Protein AF-A0A7J2HLW7-F1 (afdb_monomer)

Sequence (740 aa):
MKPIIFPSKAGIPSLKVEVNGKEILIYSRKDPLKFVKYEIESWKNIGVLHIILGLGLGYHTMEFYNHNGGKGVYLIIEPFKEIYALAEKYNVIRDLEKTGNIKVITGQSWNMLKYEFIRVLEQNGWFAFLGSSDVNVVKAYEQLVDDIEKKIKELFESAVLHIKGLGNSPADSIQGIIQQAMLKEYIASGFKFEKFHNIFKNKPAVIVSAGPSLNKNVHLLEKVKDRWIIIALDATYEKLLSMGIEPDFIVTKERDLATYKAFFEGKDLDLDIPLIAQSLSYPEIIRSYKGPKAFMFKSDVRWDAYLAKEIARIAKVSMFLGISAASVANMAYTLAFTLGCNPIILIGQDLAYSKEGLTHADGVSLAKKIDLEKERNIIWVDGVDGEKVPTNLTWYQFLKSFEYQINLTKFEGVKTYDCTEGGALIHGTEVRTFKEVIEEISESIPNKKKIIRENIEYHDEKKKQFIVEAIDKLMLKAVSNFKKAAEILEKLEIEDLAKNGAEMILKLEKINETLRKIVNIGPEIPYVSSQVIASLSIKVSQYLADFYMEEVRSKEKLETMRKQIAEGIGELKALYNYTAEVIKQAVEVGTRFHNKVSDLVEKLESLDENTEINIYIELSDEFKKLMLNYHAIKTLEKALRLKEEYLKSDLDSLYEIVKRLGELYMQGDLDKTSDLNKAVYLLIDAYRLKEDKELRDKLENYLKGIYRMYQVFYEANDPKLKQMGENAIKILSKMLKKEE

pLDDT: mean 81.81, std 17.89, range [30.34, 98.88]

Nearest PDB structures (foldseek):
  5mu5-assembly1_A  TM=5.897E-01  e=3.993E-19  Paramagnetospirillum magneticum AMB-1
  1kr5-assembly1_A  TM=6.207E-01  e=8.082E-02  Homo sapiens
  6jcl-assembly1_A  TM=6.278E-01  e=2.762E-01  Mycobacterium tuberculosis H37Rv
  3tfw-assembly1_B-2  TM=4.531E-01  e=1.024E-01  Klebsiella pneumoniae subsp. pneumoniae MGH 78578
  9cpb-assembly1_5T  TM=1.868E-01  e=7.110E-01  Bos taurus

Radius of gyration: 31.63 Å; Cα contacts (8 Å, |Δi|>4): 1149; chains: 1; bounding box: 65×84×92 Å

Mean predicted aligned error: 12.94 Å

Solvent-accessible surface area (backbone atoms only — not comparable to full-atom values): 39269 Å² total; per-residue (Å²): 123,52,73,47,79,45,76,16,76,67,69,47,73,18,38,33,34,45,52,97,92,42,80,45,59,72,33,38,66,53,42,33,67,67,47,40,55,61,58,53,71,77,48,74,84,61,37,47,26,38,35,32,39,54,43,63,58,24,61,55,59,47,51,50,38,58,74,54,72,59,64,54,36,37,43,33,39,24,78,45,57,72,41,46,58,50,19,64,73,68,41,66,42,56,75,55,43,71,71,68,44,40,46,78,44,67,28,98,42,74,68,50,39,41,51,49,53,42,50,53,26,52,71,63,36,45,60,24,26,58,80,15,47,22,81,36,68,43,72,51,43,71,77,71,38,83,62,49,67,60,55,53,50,52,40,53,51,52,40,54,51,48,51,58,45,70,61,64,50,41,68,59,38,48,50,33,54,33,32,33,42,61,34,31,66,57,60,26,68,18,37,47,54,76,66,43,56,45,71,39,56,67,31,48,26,39,39,43,39,51,14,42,36,25,72,81,50,57,80,57,46,74,83,35,62,74,28,41,47,34,36,21,31,56,59,31,43,66,52,34,49,77,70,76,43,76,54,62,30,38,29,42,43,64,57,48,70,65,57,35,62,57,58,52,62,95,55,92,38,82,39,98,36,42,35,43,32,32,55,35,26,30,63,66,55,62,72,60,42,66,31,52,41,30,50,38,28,31,59,81,36,54,38,46,34,48,51,43,53,48,30,21,64,68,38,69,49,88,60,44,67,37,55,34,74,54,39,51,67,41,32,46,49,39,48,40,50,46,25,25,27,28,41,37,34,36,30,7,62,12,55,29,37,42,97,80,21,28,57,29,17,87,84,30,66,86,51,46,72,49,60,73,92,74,52,81,68,70,40,77,41,56,16,63,84,73,48,74,31,47,23,42,70,69,36,48,45,36,45,53,39,45,31,50,52,46,54,59,42,41,78,76,70,44,47,40,38,37,30,37,69,68,16,40,50,55,63,80,47,47,82,46,54,56,66,58,53,58,72,68,54,81,75,66,38,81,63,49,70,56,57,52,58,75,43,61,40,66,61,55,70,69,49,24,50,34,32,33,53,31,49,48,54,51,52,54,49,49,28,52,42,27,46,52,44,27,55,58,52,62,73,51,62,61,87,71,55,45,97,48,71,74,53,32,50,55,51,44,52,51,48,56,54,48,54,58,53,43,37,67,68,39,56,57,44,30,60,38,38,26,56,62,45,23,57,44,41,30,53,46,28,51,52,49,47,37,54,78,70,65,73,69,85,52,72,66,61,51,51,52,53,43,51,56,52,39,49,49,52,48,52,51,35,52,51,24,50,49,51,24,51,53,43,50,51,29,38,54,53,37,52,54,49,50,52,52,51,51,57,43,48,64,50,54,79,73,58,62,86,82,54,64,64,61,58,70,68,68,64,53,72,69,58,59,67,73,50,70,85,66,60,59,64,61,49,50,59,54,50,72,71,59,59,82,67,63,76,75,77,53,62,68,62,55,49,51,51,53,52,48,50,51,52,36,39,75,70,66,79,45,96,57,73,65,61,57,50,50,54,52,50,52,56,51,51,53,50,72,73,53,87,52,65,71,61,38,55,53,46,48,52,47,52,53,51,52,46,56,55,31,48,56,28,42,72,39,95,45,73,67,46,20,55,48,13,52,55,52,42,58,55,49,53,70,63,56,63,80,71,127

Structure (mmCIF, N/CA/C/O backbone):
data_AF-A0A7J2HLW7-F1
#
_entry.id   AF-A0A7J2HLW7-F1
#
loop_
_atom_site.group_PDB
_atom_site.id
_atom_site.type_symbol
_atom_site.label_atom_id
_atom_site.label_alt_id
_atom_site.label_comp_id
_atom_site.label_asym_id
_atom_site.label_entity_id
_atom_site.label_seq_id
_atom_site.pdbx_PDB_ins_code
_atom_site.Cartn_x
_atom_site.Cartn_y
_atom_site.Cartn_z
_atom_site.occupancy
_atom_site.B_iso_or_equiv
_atom_site.auth_seq_id
_atom_site.auth_comp_id
_atom_site.auth_asym_id
_atom_site.auth_atom_id
_atom_site.pdbx_PDB_model_num
ATOM 1 N N . MET A 1 1 ? -7.560 -22.549 -26.010 1.00 81.31 1 MET A N 1
ATOM 2 C CA . MET A 1 1 ? -6.346 -22.282 -26.810 1.00 81.31 1 MET A CA 1
ATOM 3 C C . MET A 1 1 ? -5.356 -23.418 -26.568 1.00 81.31 1 MET A C 1
ATOM 5 O O . MET A 1 1 ? -5.229 -23.812 -25.417 1.00 81.31 1 MET A O 1
ATOM 9 N N . LYS A 1 2 ? -4.704 -23.990 -27.592 1.00 87.56 2 LYS A N 1
ATOM 10 C CA . LYS A 1 2 ? -3.740 -25.099 -27.404 1.00 87.56 2 LYS A CA 1
ATOM 11 C C . LYS A 1 2 ? -2.369 -24.738 -27.993 1.00 87.56 2 LYS A C 1
ATOM 13 O O . LYS A 1 2 ? -2.265 -24.656 -29.218 1.00 87.56 2 LYS A O 1
ATOM 18 N N . PRO A 1 3 ? -1.333 -24.514 -27.166 1.00 92.31 3 PRO A N 1
ATOM 19 C CA . PRO A 1 3 ? 0.015 -24.276 -27.664 1.00 92.31 3 PRO A CA 1
ATOM 20 C C . PRO A 1 3 ? 0.707 -25.592 -28.050 1.00 92.31 3 PRO A C 1
ATOM 22 O O . PRO A 1 3 ? 0.560 -26.614 -27.377 1.00 92.31 3 PRO A O 1
ATOM 25 N N . ILE A 1 4 ? 1.446 -25.581 -29.160 1.00 94.00 4 ILE A N 1
ATOM 26 C CA . ILE A 1 4 ? 2.100 -26.758 -29.744 1.00 94.00 4 ILE A CA 1
ATOM 27 C C . ILE A 1 4 ? 3.538 -26.395 -30.118 1.00 94.00 4 ILE A C 1
ATOM 29 O O . ILE A 1 4 ? 3.772 -25.500 -30.934 1.00 94.00 4 ILE A O 1
ATOM 33 N N . ILE A 1 5 ? 4.497 -27.122 -29.541 1.00 93.81 5 ILE A N 1
ATOM 34 C CA . ILE A 1 5 ? 5.911 -27.037 -29.917 1.00 93.81 5 ILE A CA 1
ATOM 35 C C . ILE A 1 5 ? 6.167 -27.968 -31.103 1.00 93.81 5 ILE A C 1
ATOM 37 O O . ILE A 1 5 ? 5.702 -29.107 -31.115 1.00 93.81 5 ILE A O 1
ATOM 41 N N . PHE A 1 6 ? 6.924 -27.501 -32.091 1.00 94.31 6 PHE A N 1
ATOM 42 C CA . PHE A 1 6 ? 7.323 -28.296 -33.251 1.00 94.31 6 PHE A CA 1
ATOM 43 C C . PHE A 1 6 ? 8.749 -27.934 -33.702 1.00 94.31 6 PHE A C 1
ATOM 45 O O . PHE A 1 6 ? 9.198 -26.814 -33.460 1.00 94.31 6 PHE A O 1
ATOM 52 N N . PRO A 1 7 ? 9.494 -28.846 -34.349 1.00 94.75 7 PRO A N 1
ATOM 53 C CA . PRO A 1 7 ? 10.831 -28.534 -34.850 1.00 94.75 7 PRO A CA 1
ATOM 54 C C . PRO A 1 7 ? 10.754 -27.580 -36.053 1.00 94.75 7 PRO A C 1
ATOM 56 O O . PRO A 1 7 ? 10.015 -27.832 -37.008 1.00 94.75 7 PRO A O 1
ATOM 59 N N . SER A 1 8 ? 11.520 -26.485 -36.032 1.00 95.88 8 SER A N 1
ATOM 60 C CA . SER A 1 8 ? 11.708 -25.641 -37.222 1.00 95.88 8 SER A CA 1
ATOM 61 C C . SER A 1 8 ? 12.675 -26.279 -38.224 1.00 95.88 8 SER A C 1
ATOM 63 O O . SER A 1 8 ? 13.401 -27.220 -37.899 1.00 95.88 8 SER A O 1
ATOM 65 N N . LYS A 1 9 ? 12.746 -25.732 -39.447 1.00 94.44 9 LYS A N 1
ATOM 66 C CA . LYS A 1 9 ? 13.742 -26.163 -40.449 1.00 94.44 9 LYS A CA 1
ATOM 67 C C . LYS A 1 9 ? 15.190 -25.957 -39.988 1.00 94.44 9 LYS A C 1
ATOM 69 O O . LYS A 1 9 ? 16.064 -26.681 -40.445 1.00 94.44 9 LYS A O 1
ATOM 74 N N . ALA A 1 10 ? 15.432 -25.004 -39.089 1.00 92.88 10 ALA A N 1
ATOM 75 C CA . ALA A 1 10 ? 16.731 -24.760 -38.466 1.00 92.88 10 ALA A CA 1
ATOM 76 C C . ALA A 1 10 ? 17.033 -25.705 -37.283 1.00 92.88 10 ALA A C 1
ATOM 78 O O . ALA A 1 10 ? 18.055 -25.549 -36.625 1.00 92.88 10 ALA A O 1
ATOM 79 N N . GLY A 1 11 ? 16.144 -26.654 -36.960 1.00 92.44 11 GLY A N 1
ATOM 80 C CA . GLY A 1 11 ? 16.304 -27.581 -35.831 1.00 92.44 11 GLY A CA 1
ATOM 81 C C . GLY A 1 11 ? 16.004 -26.970 -34.456 1.00 92.44 11 GLY A C 1
ATOM 82 O O . GLY A 1 11 ? 15.973 -27.686 -33.460 1.00 92.44 11 GLY A O 1
ATOM 83 N N . ILE A 1 12 ? 15.726 -25.666 -34.393 1.00 93.44 12 ILE A N 1
ATOM 84 C CA . ILE A 1 12 ? 15.348 -24.955 -33.167 1.00 93.44 12 ILE A CA 1
ATOM 85 C C . ILE A 1 12 ? 13.841 -25.129 -32.941 1.00 93.44 12 ILE A C 1
ATOM 87 O O . ILE A 1 12 ? 13.071 -24.953 -33.895 1.00 93.44 12 ILE A O 1
ATOM 91 N N . PRO A 1 13 ? 13.377 -25.472 -31.730 1.00 95.00 13 PRO A N 1
ATOM 92 C CA . PRO A 1 13 ? 11.953 -25.555 -31.445 1.00 95.00 13 PRO A CA 1
ATOM 93 C C . PRO A 1 13 ? 11.216 -24.253 -31.738 1.00 95.00 13 PRO A C 1
ATOM 95 O O . PRO A 1 13 ? 11.673 -23.156 -31.444 1.00 95.00 13 PRO A O 1
ATOM 98 N N . SER A 1 14 ? 10.060 -24.394 -32.363 1.00 96.12 14 SER A N 1
ATOM 99 C CA . SER A 1 14 ? 9.155 -23.314 -32.718 1.00 96.12 14 SER A CA 1
ATOM 100 C C . SER A 1 14 ? 7.825 -23.525 -32.001 1.00 96.12 14 SER A C 1
ATOM 102 O O . SER A 1 14 ? 7.524 -24.632 -31.545 1.00 96.12 14 SER A O 1
ATOM 104 N N . LEU A 1 15 ? 7.041 -22.460 -31.870 1.00 96.44 15 LEU A N 1
ATOM 105 C CA . LEU A 1 15 ? 5.797 -22.451 -31.110 1.00 96.44 15 LEU A CA 1
ATOM 106 C C . LEU A 1 15 ? 4.670 -21.916 -31.981 1.00 96.44 15 LEU A C 1
ATOM 108 O O . LEU A 1 15 ? 4.787 -20.861 -32.609 1.00 96.44 15 LEU A O 1
ATOM 112 N N . LYS A 1 16 ? 3.565 -22.653 -31.985 1.00 95.56 16 LYS A N 1
ATOM 113 C CA . LYS A 1 16 ? 2.305 -22.247 -32.596 1.00 95.56 16 LYS A CA 1
ATOM 114 C C . LYS A 1 16 ? 1.159 -22.424 -31.618 1.00 95.56 16 LYS A C 1
ATOM 116 O O . LYS A 1 16 ? 1.255 -23.204 -30.671 1.00 95.56 16 LYS A O 1
ATOM 121 N N . VAL A 1 17 ? 0.065 -21.738 -31.890 1.00 94.81 17 VAL A N 1
ATOM 122 C CA . VAL A 1 17 ? -1.151 -21.783 -31.097 1.00 94.81 17 VAL A CA 1
ATOM 123 C C . VAL A 1 17 ? -2.343 -21.980 -32.022 1.00 94.81 17 VAL A C 1
ATOM 125 O O . VAL A 1 17 ? -2.430 -21.347 -33.071 1.00 94.81 17 VAL A O 1
ATOM 128 N N . GLU A 1 18 ? -3.266 -22.854 -31.631 1.00 91.69 18 GLU A N 1
ATOM 129 C CA . GLU A 1 18 ? -4.532 -23.048 -32.342 1.00 91.69 18 GLU A CA 1
ATOM 130 C C . GLU A 1 18 ? -5.676 -22.328 -31.605 1.00 91.69 18 GLU A C 1
ATOM 132 O O . GLU A 1 18 ? -5.957 -22.606 -30.429 1.00 91.69 18 GLU A O 1
ATOM 137 N N . VAL A 1 19 ? -6.324 -21.390 -32.308 1.00 86.62 19 VAL A N 1
ATOM 138 C CA . VAL A 1 19 ? -7.469 -20.587 -31.841 1.00 86.62 19 VAL A CA 1
ATOM 139 C C . VAL A 1 19 ? -8.564 -20.640 -32.903 1.00 86.62 19 VAL A C 1
ATOM 141 O O . VAL A 1 19 ? -8.337 -20.256 -34.047 1.00 86.62 19 VAL A O 1
ATOM 144 N N . ASN A 1 20 ? -9.757 -21.129 -32.546 1.00 85.00 20 ASN A N 1
ATOM 145 C CA . ASN A 1 20 ? -10.922 -21.211 -33.444 1.00 85.00 20 ASN A CA 1
ATOM 146 C C . ASN A 1 20 ? -10.615 -21.860 -34.815 1.00 85.00 20 ASN A C 1
ATOM 148 O O . ASN A 1 20 ? -11.080 -21.396 -35.853 1.00 85.00 20 ASN A O 1
ATOM 152 N N . GLY A 1 21 ? -9.782 -22.908 -34.828 1.00 82.44 21 GLY A N 1
ATOM 153 C CA . GLY A 1 21 ? -9.370 -23.616 -36.049 1.00 82.44 21 GLY A CA 1
ATOM 154 C C . GLY A 1 21 ? -8.324 -22.892 -36.909 1.00 82.44 21 GLY A C 1
ATOM 155 O O . GLY A 1 21 ? -7.901 -23.439 -37.925 1.00 82.44 21 GLY A O 1
ATOM 156 N N . LYS A 1 22 ? -7.875 -21.694 -36.513 1.00 88.69 22 LYS A N 1
ATOM 157 C CA . LYS A 1 22 ? -6.762 -20.976 -37.143 1.00 88.69 22 LYS A CA 1
ATOM 158 C C . LYS A 1 22 ? -5.465 -21.234 -36.388 1.00 88.69 22 LYS A C 1
ATOM 160 O O . LYS A 1 22 ? -5.436 -21.277 -35.157 1.00 88.69 22 LYS A O 1
ATOM 165 N N . GLU A 1 23 ? -4.388 -21.380 -37.147 1.00 93.44 23 GLU A N 1
ATOM 166 C CA . GLU A 1 23 ? -3.040 -21.506 -36.612 1.00 93.44 23 GLU A CA 1
ATOM 167 C C . GLU A 1 23 ? -2.370 -20.131 -36.556 1.00 93.44 23 GLU A C 1
ATOM 169 O O . GLU A 1 23 ? -2.249 -19.455 -37.577 1.00 93.44 23 GLU A O 1
ATOM 174 N N . ILE A 1 24 ? -1.903 -19.744 -35.371 1.00 95.38 24 ILE A N 1
ATOM 175 C CA . ILE A 1 24 ? -1.113 -18.534 -35.144 1.00 95.38 24 ILE A CA 1
ATOM 176 C C . ILE A 1 24 ? 0.300 -18.969 -34.756 1.00 95.38 24 ILE A C 1
ATOM 178 O O . ILE A 1 24 ? 0.503 -19.709 -33.792 1.00 95.38 24 ILE A O 1
ATOM 182 N N . LEU A 1 25 ? 1.292 -18.533 -35.528 1.00 96.19 25 LEU A N 1
ATOM 183 C CA . LEU A 1 25 ? 2.701 -18.810 -35.262 1.00 96.19 25 LEU A CA 1
ATOM 184 C C . LEU A 1 25 ? 3.256 -17.759 -34.297 1.00 96.19 25 LEU A C 1
ATOM 186 O O . LEU A 1 25 ? 3.259 -16.578 -34.626 1.00 96.19 25 LEU A O 1
ATOM 190 N N . ILE A 1 26 ? 3.764 -18.196 -33.142 1.00 96.06 26 ILE A N 1
ATOM 191 C CA . ILE A 1 26 ? 4.549 -17.336 -32.239 1.00 96.06 26 ILE A CA 1
ATOM 192 C C . ILE A 1 26 ? 5.990 -17.236 -32.746 1.00 96.06 26 ILE A C 1
ATOM 194 O O . ILE A 1 26 ? 6.604 -16.177 -32.670 1.00 96.06 26 ILE A O 1
ATOM 198 N N . TYR A 1 27 ? 6.513 -18.327 -33.315 1.00 96.88 27 TYR A N 1
ATOM 199 C CA . TYR A 1 27 ? 7.831 -18.363 -33.941 1.00 96.88 27 TYR A CA 1
ATOM 200 C C . TYR A 1 27 ? 7.773 -18.898 -35.373 1.00 96.88 27 TYR A C 1
ATOM 202 O O . TYR A 1 27 ? 6.901 -19.682 -35.751 1.00 96.88 27 TYR A O 1
ATOM 210 N N . SER A 1 28 ? 8.750 -18.499 -36.188 1.00 95.94 28 SER A N 1
ATOM 211 C CA . SER A 1 28 ? 8.865 -18.937 -37.581 1.00 95.94 28 SER A CA 1
ATOM 212 C C . SER A 1 28 ? 9.026 -20.457 -37.711 1.00 95.94 28 SER A C 1
ATOM 214 O O . SER A 1 28 ? 9.724 -21.111 -36.935 1.00 95.94 28 SER A O 1
ATOM 216 N N . ARG A 1 29 ? 8.432 -21.031 -38.767 1.00 96.19 29 ARG A N 1
ATOM 217 C CA . ARG A 1 29 ? 8.647 -22.434 -39.172 1.00 96.19 29 ARG A CA 1
ATOM 218 C C . ARG A 1 29 ? 10.044 -22.675 -39.757 1.00 96.19 29 ARG A C 1
ATOM 220 O O . ARG A 1 29 ? 10.496 -23.817 -39.806 1.00 96.19 29 ARG A O 1
ATOM 227 N N . LYS A 1 30 ? 10.701 -21.624 -40.263 1.00 96.00 30 LYS A N 1
ATOM 228 C CA . LYS A 1 30 ? 12.027 -21.718 -40.894 1.00 96.00 30 LYS A CA 1
ATOM 229 C C . LYS A 1 30 ? 13.133 -21.608 -39.848 1.00 96.00 30 LYS A C 1
ATOM 231 O O . LYS A 1 30 ? 13.874 -22.564 -39.672 1.00 96.00 30 LYS A O 1
ATOM 236 N N . ASP A 1 31 ? 13.199 -20.466 -39.172 1.00 96.75 31 ASP A N 1
ATOM 237 C CA . ASP A 1 31 ? 14.243 -20.126 -38.202 1.00 96.75 31 ASP A CA 1
ATOM 238 C C . ASP A 1 31 ? 13.657 -19.179 -37.133 1.00 96.75 31 ASP A C 1
ATOM 240 O O . ASP A 1 31 ? 13.434 -17.997 -37.423 1.00 96.75 31 ASP A O 1
ATOM 244 N N . PRO A 1 32 ? 13.335 -19.696 -35.932 1.00 95.94 32 PRO A N 1
ATOM 245 C CA . PRO A 1 32 ? 12.805 -18.920 -34.814 1.00 95.94 32 PRO A CA 1
ATOM 246 C C . PRO A 1 32 ? 13.696 -17.752 -34.385 1.00 95.94 32 PRO A C 1
ATOM 248 O O . PRO A 1 32 ? 13.185 -16.651 -34.205 1.00 95.94 32 PRO A O 1
ATOM 251 N N . LEU A 1 33 ? 15.011 -17.957 -34.254 1.00 95.56 33 LEU A N 1
ATOM 252 C CA . LEU A 1 33 ? 15.913 -16.939 -33.704 1.00 95.56 33 LEU A CA 1
ATOM 253 C C . LEU A 1 33 ? 16.158 -15.806 -34.699 1.00 95.56 33 LEU A C 1
ATOM 255 O O . LEU A 1 33 ? 16.161 -14.641 -34.312 1.00 95.56 33 LEU A O 1
ATOM 259 N N . LYS A 1 34 ? 16.296 -16.121 -35.994 1.00 96.12 34 LYS A N 1
ATOM 260 C CA . LYS A 1 34 ? 16.400 -15.083 -37.030 1.00 96.12 34 LYS A CA 1
ATOM 261 C C . LYS A 1 34 ? 15.135 -14.227 -37.111 1.00 96.12 34 LYS A C 1
ATOM 263 O O . LYS A 1 34 ? 15.225 -13.021 -37.314 1.00 96.12 34 LYS A O 1
ATOM 268 N N . PHE A 1 35 ? 13.966 -14.848 -36.962 1.00 96.19 35 PHE A N 1
ATOM 269 C CA . PHE A 1 35 ? 12.691 -14.134 -36.919 1.00 96.19 35 PHE A CA 1
ATOM 270 C C . PHE A 1 35 ? 12.594 -13.208 -35.702 1.00 96.19 35 PHE A C 1
ATOM 272 O O . PHE A 1 35 ? 12.244 -12.045 -35.861 1.00 96.19 35 PHE A O 1
ATOM 279 N N . VAL A 1 36 ? 12.964 -13.699 -34.517 1.00 96.94 36 VAL A N 1
ATOM 280 C CA . VAL A 1 36 ? 12.973 -12.901 -33.284 1.00 96.94 36 VAL A CA 1
ATOM 281 C C . VAL A 1 36 ? 13.883 -11.681 -33.414 1.00 96.94 36 VAL A C 1
ATOM 283 O O . VAL A 1 36 ? 13.450 -10.584 -33.082 1.00 96.94 36 VAL A O 1
ATOM 286 N N . LYS A 1 37 ? 15.102 -11.849 -33.948 1.00 96.12 37 LYS A N 1
ATOM 287 C CA . LYS A 1 37 ? 16.034 -10.734 -34.191 1.00 96.12 37 LYS A CA 1
ATOM 288 C C . LYS A 1 37 ? 15.403 -9.627 -35.031 1.00 96.12 37 LYS A C 1
ATOM 290 O O . LYS A 1 37 ? 15.496 -8.468 -34.663 1.00 96.12 37 LYS A O 1
ATOM 295 N N . TYR A 1 38 ? 14.713 -10.002 -36.106 1.00 95.31 38 TYR A N 1
ATOM 296 C CA . TYR A 1 38 ? 14.010 -9.047 -36.958 1.00 95.31 38 TYR A CA 1
ATOM 297 C C . TYR A 1 38 ? 12.858 -8.333 -36.232 1.00 95.31 38 TYR A C 1
ATOM 299 O O . TYR A 1 38 ? 12.659 -7.142 -36.431 1.00 95.31 38 TYR A O 1
ATOM 307 N N . GLU A 1 39 ? 12.088 -9.026 -35.386 1.00 95.00 39 GLU A N 1
ATOM 308 C CA . GLU A 1 39 ? 10.989 -8.374 -34.658 1.00 95.00 39 GLU A CA 1
ATOM 309 C C . GLU A 1 39 ? 11.478 -7.376 -33.608 1.00 95.00 39 GLU A C 1
ATOM 311 O O . GLU A 1 39 ? 10.875 -6.314 -33.454 1.00 95.00 39 GLU A O 1
ATOM 316 N N . ILE A 1 40 ? 12.563 -7.691 -32.896 1.00 95.88 40 ILE A N 1
ATOM 317 C CA . ILE A 1 40 ? 13.066 -6.794 -31.852 1.00 95.88 40 ILE A CA 1
ATOM 318 C C . ILE A 1 40 ? 13.747 -5.538 -32.418 1.00 95.88 40 ILE A C 1
ATOM 320 O O . ILE A 1 40 ? 13.896 -4.567 -31.686 1.00 95.88 40 ILE A O 1
ATOM 324 N N . GLU A 1 41 ? 14.119 -5.510 -33.704 1.00 92.12 41 GLU A N 1
ATOM 325 C CA . GLU A 1 41 ? 14.676 -4.309 -34.355 1.00 92.12 41 GLU A CA 1
ATOM 326 C C . GLU A 1 41 ? 13.694 -3.127 -34.329 1.00 92.12 41 GLU A C 1
ATOM 328 O O . GLU A 1 41 ? 14.122 -1.976 -34.297 1.00 92.12 41 GLU A O 1
ATOM 333 N N . SER A 1 42 ? 12.380 -3.390 -34.312 1.00 90.38 42 SER A N 1
ATOM 334 C CA . SER A 1 42 ? 11.353 -2.345 -34.206 1.00 90.38 42 SER A CA 1
ATOM 335 C C . SER A 1 42 ? 10.913 -2.047 -32.769 1.00 90.38 42 SER A C 1
ATOM 337 O O . SER A 1 42 ? 9.990 -1.258 -32.568 1.00 90.38 42 SER A O 1
ATOM 339 N N . TRP A 1 43 ? 11.493 -2.711 -31.766 1.00 94.56 43 TRP A N 1
ATOM 340 C CA . TRP A 1 43 ? 11.098 -2.535 -30.369 1.00 94.56 43 TRP A CA 1
ATOM 341 C C . TRP A 1 43 ? 11.696 -1.264 -29.771 1.00 94.56 43 TRP A C 1
ATOM 343 O O . TRP A 1 43 ? 12.832 -0.885 -30.050 1.00 94.56 43 TRP A O 1
ATOM 353 N N . LYS A 1 44 ? 10.925 -0.611 -28.899 1.00 89.31 44 LYS A N 1
ATOM 354 C CA . LYS A 1 44 ? 11.406 0.538 -28.131 1.00 89.31 44 LYS A CA 1
ATOM 355 C C . LYS A 1 44 ? 12.434 0.077 -27.101 1.00 89.31 44 LYS A C 1
ATOM 357 O O . LYS A 1 44 ? 12.230 -0.946 -26.444 1.00 89.31 44 LYS A O 1
ATOM 362 N N . ASN A 1 45 ? 13.507 0.851 -26.969 1.00 88.94 45 ASN A N 1
ATOM 363 C CA . ASN A 1 45 ? 14.635 0.570 -26.084 1.00 88.94 45 ASN A CA 1
ATOM 364 C C . ASN A 1 45 ? 15.261 1.874 -25.557 1.00 88.94 45 ASN A C 1
ATOM 366 O O . ASN A 1 45 ? 16.423 2.186 -25.807 1.00 88.94 45 ASN A O 1
ATOM 370 N N . ILE A 1 46 ? 14.443 2.695 -24.911 1.00 84.50 46 ILE A N 1
ATOM 371 C CA . ILE A 1 46 ? 14.848 3.996 -24.360 1.00 84.50 46 ILE A CA 1
ATOM 372 C C . ILE A 1 46 ? 14.591 4.033 -22.851 1.00 84.50 46 ILE A C 1
ATOM 374 O O . ILE A 1 46 ? 15.333 4.665 -22.096 1.00 84.50 46 ILE A O 1
ATOM 378 N N . GLY A 1 47 ? 13.529 3.362 -22.412 1.00 85.44 47 GLY A N 1
ATOM 379 C CA . GLY A 1 47 ? 13.099 3.308 -21.033 1.00 85.44 47 GLY A CA 1
ATOM 380 C C . GLY A 1 47 ? 14.030 2.510 -20.122 1.00 85.44 47 GLY A C 1
ATOM 381 O O . GLY A 1 47 ? 14.893 1.744 -20.541 1.00 85.44 47 GLY A O 1
ATOM 382 N N . VAL A 1 48 ? 13.818 2.683 -18.821 1.00 89.44 48 VAL A N 1
ATOM 383 C CA . VAL A 1 48 ? 14.476 1.905 -17.766 1.00 89.44 48 VAL A CA 1
ATOM 384 C C . VAL A 1 48 ? 13.706 0.620 -17.470 1.00 89.44 48 VAL A C 1
ATOM 386 O O . VAL A 1 48 ? 14.313 -0.389 -17.108 1.00 89.44 48 VAL A O 1
ATOM 389 N N . LEU A 1 49 ? 12.377 0.658 -17.595 1.00 94.31 49 LEU A N 1
ATOM 390 C CA . LEU A 1 49 ? 11.484 -0.483 -17.406 1.00 94.31 49 LEU A CA 1
ATOM 391 C C . LEU A 1 49 ? 11.000 -0.994 -18.765 1.00 94.31 49 LEU A C 1
ATOM 393 O O . LEU A 1 49 ? 10.203 -0.346 -19.429 1.00 94.31 49 LEU A O 1
ATOM 397 N N . HIS A 1 50 ? 11.423 -2.186 -19.161 1.00 95.88 50 HIS A N 1
ATOM 398 C CA . HIS A 1 50 ? 10.961 -2.834 -20.380 1.00 95.88 50 HIS A CA 1
ATOM 399 C C . HIS A 1 50 ? 9.832 -3.811 -20.053 1.00 95.88 50 HIS A C 1
ATOM 401 O O . HIS A 1 50 ? 10.046 -4.852 -19.431 1.00 95.88 50 HIS A O 1
ATOM 407 N N . ILE A 1 51 ? 8.617 -3.476 -20.467 1.00 97.00 51 ILE A N 1
ATOM 408 C CA . ILE A 1 51 ? 7.439 -4.331 -20.359 1.00 97.00 51 ILE A CA 1
ATOM 409 C C . ILE A 1 51 ? 7.285 -5.086 -21.677 1.00 97.00 51 ILE A C 1
ATOM 411 O O . ILE A 1 51 ? 7.137 -4.475 -22.734 1.00 97.00 51 ILE A O 1
ATOM 415 N N . ILE A 1 52 ? 7.309 -6.416 -21.615 1.00 97.06 52 ILE A N 1
ATOM 416 C CA . ILE A 1 52 ? 7.163 -7.281 -22.792 1.00 97.06 52 ILE A CA 1
ATOM 417 C C . ILE A 1 52 ? 5.870 -8.073 -22.649 1.00 97.06 52 ILE A C 1
ATOM 419 O O . ILE A 1 52 ? 5.731 -8.860 -21.714 1.00 97.06 52 ILE A O 1
ATOM 423 N N . LEU A 1 53 ? 4.926 -7.885 -23.569 1.00 96.44 53 LEU A N 1
ATOM 424 C CA . LEU A 1 53 ? 3.693 -8.665 -23.603 1.00 96.44 53 LEU A CA 1
ATOM 425 C C . LEU A 1 53 ? 3.867 -9.871 -24.528 1.00 96.44 53 LEU A C 1
ATOM 427 O O . LEU A 1 53 ? 4.023 -9.730 -25.742 1.00 96.44 53 LEU A O 1
ATOM 431 N N . GLY A 1 54 ? 3.818 -11.051 -23.915 1.00 95.25 54 GLY A N 1
ATOM 432 C CA . GLY A 1 54 ? 4.047 -12.347 -24.534 1.00 95.25 54 GLY A CA 1
ATOM 433 C C . GLY A 1 54 ? 5.443 -12.890 -24.243 1.00 95.25 54 GLY A C 1
ATOM 434 O O . GLY A 1 54 ? 6.447 -12.317 -24.658 1.00 95.25 54 GLY A O 1
ATOM 435 N N . LEU A 1 55 ? 5.509 -14.024 -23.543 1.00 95.62 55 LEU A N 1
ATOM 436 C CA . LEU A 1 55 ? 6.763 -14.729 -23.272 1.00 95.62 55 LEU A CA 1
ATOM 437 C C . LEU A 1 55 ? 7.108 -15.701 -24.408 1.00 95.62 55 LEU A C 1
ATOM 439 O O . LEU A 1 55 ? 8.273 -15.836 -24.791 1.00 95.62 55 LEU A O 1
ATOM 443 N N . GLY A 1 56 ? 6.105 -16.406 -24.943 1.00 95.19 56 GLY A N 1
ATOM 444 C CA . GLY A 1 56 ? 6.331 -17.515 -25.869 1.00 95.19 56 GLY A CA 1
ATOM 445 C C . GLY A 1 56 ? 7.186 -18.610 -25.220 1.00 95.19 56 GLY A C 1
ATOM 446 O O . GLY A 1 56 ? 6.871 -19.078 -24.136 1.00 95.19 56 GLY A O 1
ATOM 447 N N . LEU A 1 57 ? 8.285 -19.015 -25.863 1.00 95.56 57 LEU A N 1
ATOM 448 C CA . LEU A 1 57 ? 9.309 -19.892 -25.265 1.00 95.56 57 LEU A CA 1
ATOM 449 C C . LEU A 1 57 ? 10.457 -19.105 -24.603 1.00 95.56 57 LEU A C 1
ATOM 451 O O . LEU A 1 57 ? 11.402 -19.717 -24.115 1.00 95.56 57 LEU A O 1
ATOM 455 N N . GLY A 1 58 ? 10.403 -17.769 -24.599 1.00 95.75 58 GLY A N 1
ATOM 456 C CA . GLY A 1 58 ? 11.421 -16.888 -24.016 1.00 95.75 58 GLY A CA 1
ATOM 457 C C . GLY A 1 58 ? 12.464 -16.345 -24.999 1.00 95.75 58 GLY A C 1
ATOM 458 O O . GLY A 1 58 ? 13.351 -15.602 -24.582 1.00 95.75 58 GLY A O 1
ATOM 459 N N . TYR A 1 59 ? 12.378 -16.663 -26.299 1.00 96.94 59 TYR A N 1
ATOM 460 C CA . TYR A 1 59 ? 13.382 -16.218 -27.277 1.00 96.94 59 TYR A CA 1
ATOM 461 C C . TYR A 1 59 ? 13.424 -14.697 -27.453 1.00 96.94 59 TYR A C 1
ATOM 463 O O . TYR A 1 59 ? 14.516 -14.136 -27.456 1.00 96.94 59 TYR A O 1
ATOM 471 N N . HIS A 1 60 ? 12.271 -14.022 -27.551 1.00 97.19 60 HIS A N 1
ATOM 472 C CA . HIS A 1 60 ? 12.225 -12.557 -27.655 1.00 97.19 60 HIS A CA 1
ATOM 473 C C . HIS A 1 60 ? 12.839 -11.876 -26.442 1.00 97.19 60 HIS A C 1
ATOM 475 O O . HIS A 1 60 ? 13.663 -10.983 -26.597 1.00 97.19 60 HIS A O 1
ATOM 481 N N . THR A 1 61 ? 12.484 -12.331 -25.240 1.00 95.88 61 THR A N 1
ATOM 482 C CA . THR A 1 61 ? 13.041 -11.802 -23.993 1.00 95.88 61 THR A CA 1
ATOM 483 C C . THR A 1 61 ? 14.556 -11.972 -23.943 1.00 95.88 61 THR A C 1
ATOM 485 O O . THR A 1 61 ? 15.255 -11.013 -23.635 1.00 95.88 61 THR A O 1
ATOM 488 N N . MET A 1 62 ? 15.073 -13.162 -24.270 1.00 96.00 62 MET A N 1
ATOM 489 C CA . MET A 1 62 ? 16.514 -13.426 -24.269 1.00 96.00 62 MET A CA 1
ATOM 490 C C . MET A 1 62 ? 17.257 -12.571 -25.300 1.00 96.00 62 MET A C 1
ATOM 492 O O . MET A 1 62 ? 18.280 -11.972 -24.976 1.00 96.00 62 MET A O 1
ATOM 496 N N . GLU A 1 63 ? 16.750 -12.504 -26.532 1.00 96.50 63 GLU A N 1
ATOM 497 C CA . GLU A 1 63 ? 17.390 -11.735 -27.599 1.00 96.50 63 GLU A CA 1
ATOM 498 C C . GLU A 1 63 ? 17.366 -10.234 -27.290 1.00 96.50 63 GLU A C 1
ATOM 500 O O . GLU A 1 63 ? 18.402 -9.586 -27.381 1.00 96.50 63 GLU A O 1
ATOM 505 N N . PHE A 1 64 ? 16.230 -9.693 -26.838 1.00 96.19 64 PHE A N 1
ATOM 506 C CA . PHE A 1 64 ? 16.111 -8.281 -26.470 1.00 96.19 64 PHE A CA 1
ATOM 507 C C . PHE A 1 64 ? 16.997 -7.922 -25.269 1.00 96.19 64 PHE A C 1
ATOM 509 O O . PHE A 1 64 ? 17.702 -6.917 -25.297 1.00 96.19 64 PHE A O 1
ATOM 516 N N . TYR A 1 65 ? 17.043 -8.778 -24.243 1.00 94.81 65 TYR A N 1
ATOM 517 C CA . TYR A 1 65 ? 17.947 -8.599 -23.106 1.00 94.81 65 TYR A CA 1
ATOM 518 C C . TYR A 1 65 ? 19.413 -8.523 -23.553 1.00 94.81 65 TYR A C 1
ATOM 520 O O . TYR A 1 65 ? 20.148 -7.630 -23.131 1.00 94.81 65 TYR A O 1
ATOM 528 N N . ASN A 1 66 ? 19.841 -9.437 -24.430 1.00 93.19 66 ASN A N 1
ATOM 529 C CA . ASN A 1 66 ? 21.206 -9.459 -24.953 1.00 93.19 66 ASN A CA 1
ATOM 530 C C . ASN A 1 66 ? 21.497 -8.249 -25.848 1.00 93.19 66 ASN A C 1
ATOM 532 O O . ASN A 1 66 ? 22.564 -7.649 -25.721 1.00 93.19 66 ASN A O 1
ATOM 536 N N . HIS A 1 67 ? 20.546 -7.866 -26.704 1.00 91.00 67 HIS A N 1
ATOM 537 C CA . HIS A 1 67 ? 20.640 -6.689 -27.568 1.00 91.00 67 HIS A CA 1
ATOM 538 C C . HIS A 1 67 ? 20.873 -5.409 -26.755 1.00 91.00 67 HIS A C 1
ATOM 540 O O . HIS A 1 67 ? 21.719 -4.589 -27.103 1.00 91.00 67 HIS A O 1
ATOM 546 N N . ASN A 1 68 ? 20.202 -5.289 -25.608 1.00 86.81 68 ASN A N 1
ATOM 547 C CA . ASN A 1 68 ? 20.308 -4.130 -24.722 1.00 86.81 68 ASN A CA 1
ATOM 548 C C . ASN A 1 68 ? 21.479 -4.231 -23.730 1.00 86.81 68 ASN A C 1
ATOM 550 O O . ASN A 1 68 ? 21.624 -3.382 -22.846 1.00 86.81 68 ASN A O 1
ATOM 554 N N . GLY A 1 69 ? 22.289 -5.292 -23.807 1.00 87.25 69 GLY A N 1
ATOM 555 C CA . GLY A 1 69 ? 23.371 -5.562 -22.859 1.00 87.25 69 GLY A CA 1
ATOM 556 C C . GLY A 1 69 ? 22.891 -5.757 -21.415 1.00 87.25 69 GLY A C 1
ATOM 557 O O . GLY A 1 69 ? 23.624 -5.447 -20.478 1.00 87.25 69 GLY A O 1
ATOM 558 N N . GLY A 1 70 ? 21.645 -6.198 -21.215 1.00 86.75 70 GLY A N 1
ATOM 559 C CA . GLY A 1 70 ? 21.030 -6.380 -19.898 1.00 86.75 70 GLY A CA 1
ATOM 560 C C . GLY A 1 70 ? 20.774 -5.083 -19.120 1.00 86.75 70 GLY A C 1
ATOM 561 O O . GLY A 1 70 ? 20.500 -5.123 -17.914 1.00 86.75 70 GLY A O 1
ATOM 562 N N . LYS A 1 71 ? 20.861 -3.920 -19.779 1.00 85.44 71 LYS A N 1
ATOM 563 C CA . LYS A 1 71 ? 20.487 -2.626 -19.194 1.00 85.44 71 LYS A CA 1
ATOM 564 C C . LYS A 1 71 ? 18.970 -2.593 -18.954 1.00 85.44 71 LYS A C 1
ATOM 566 O O . LYS A 1 71 ? 18.222 -3.237 -19.671 1.00 85.44 71 LYS A O 1
ATOM 571 N N . GLY A 1 72 ? 18.515 -1.887 -17.923 1.00 89.81 72 GLY A N 1
ATOM 572 C CA . GLY A 1 72 ? 17.096 -1.836 -17.545 1.00 89.81 72 GLY A CA 1
ATOM 573 C C . GLY A 1 72 ? 16.577 -3.023 -16.718 1.00 89.81 72 GLY A C 1
ATOM 574 O O . GLY A 1 72 ? 17.293 -3.980 -16.399 1.00 89.81 72 GLY A O 1
ATOM 575 N N . VAL A 1 73 ? 15.322 -2.910 -16.294 1.00 93.44 73 VAL A N 1
ATOM 576 C CA . VAL A 1 73 ? 14.539 -3.968 -15.640 1.00 93.44 73 VAL A CA 1
ATOM 577 C C . VAL A 1 73 ? 13.456 -4.456 -16.596 1.00 93.44 73 VAL A C 1
ATOM 579 O O . VAL A 1 73 ? 12.934 -3.671 -17.376 1.00 93.44 73 VAL A O 1
ATOM 582 N N . TYR A 1 74 ? 13.125 -5.742 -16.550 1.00 95.62 74 TYR A N 1
ATOM 583 C CA . TYR A 1 74 ? 12.287 -6.411 -17.538 1.00 95.62 74 TYR A CA 1
ATOM 584 C C . TYR A 1 74 ? 11.087 -7.048 -16.844 1.00 95.62 74 TYR A C 1
ATOM 586 O O . TYR A 1 74 ? 11.252 -7.921 -15.991 1.00 95.62 74 TYR A O 1
ATOM 594 N N . LEU A 1 75 ? 9.884 -6.622 -17.220 1.00 96.69 75 LEU A N 1
ATOM 595 C CA . LEU A 1 75 ? 8.625 -7.190 -16.755 1.00 96.69 75 LEU A CA 1
ATOM 596 C C . LEU A 1 75 ? 7.915 -7.878 -17.920 1.00 96.69 75 LEU A C 1
ATOM 598 O O . LEU A 1 75 ? 7.353 -7.223 -18.793 1.00 96.69 75 LEU A O 1
ATOM 602 N N . ILE A 1 76 ? 7.943 -9.206 -17.934 1.00 96.81 76 ILE A N 1
ATOM 603 C CA . ILE A 1 76 ? 7.312 -10.007 -18.978 1.00 96.81 76 ILE A CA 1
ATOM 604 C C . ILE A 1 76 ? 5.912 -10.386 -18.513 1.00 96.81 76 ILE A C 1
ATOM 606 O O . ILE A 1 76 ? 5.738 -10.938 -17.428 1.00 96.81 76 ILE A O 1
ATOM 610 N N . ILE A 1 77 ? 4.916 -10.111 -19.345 1.00 96.81 77 ILE A N 1
ATOM 611 C CA . ILE A 1 77 ? 3.514 -10.432 -19.100 1.00 96.81 77 ILE A CA 1
ATOM 612 C C . ILE A 1 77 ? 3.130 -11.578 -20.031 1.00 96.81 77 ILE A C 1
ATOM 614 O O . ILE A 1 77 ? 2.987 -11.371 -21.234 1.00 96.81 77 ILE A O 1
ATOM 618 N N . GLU A 1 78 ? 2.949 -12.781 -19.485 1.00 95.50 78 GLU A N 1
ATOM 619 C CA . GLU A 1 78 ? 2.428 -13.933 -20.223 1.00 95.50 78 GLU A CA 1
ATOM 620 C C . GLU A 1 78 ? 0.945 -14.147 -19.884 1.00 95.50 78 GLU A C 1
ATOM 622 O O . GLU A 1 78 ? 0.626 -14.719 -18.831 1.00 95.50 78 GLU A O 1
ATOM 627 N N . PRO A 1 79 ? 0.019 -13.683 -20.745 1.00 93.56 79 PRO A N 1
ATOM 628 C CA . PRO A 1 79 ? -1.404 -13.754 -20.455 1.00 93.56 79 PRO A CA 1
ATOM 629 C C . PRO A 1 79 ? -1.984 -15.171 -20.481 1.00 93.56 79 PRO A C 1
ATOM 631 O O . PRO A 1 79 ? -3.084 -15.367 -19.965 1.00 93.56 79 PRO A O 1
ATOM 634 N N . PHE A 1 80 ? -1.275 -16.156 -21.040 1.00 92.31 80 PHE A N 1
ATOM 635 C CA . PHE A 1 80 ? -1.780 -17.515 -21.190 1.00 92.31 80 PHE A CA 1
ATOM 636 C C . PHE A 1 80 ? -0.964 -18.527 -20.388 1.00 92.31 80 PHE A C 1
ATOM 638 O O . PHE A 1 80 ? 0.187 -18.838 -20.708 1.00 92.31 80 PHE A O 1
ATOM 645 N N . LYS A 1 81 ? -1.594 -19.118 -19.369 1.00 91.81 81 LYS A N 1
ATOM 646 C CA . LYS A 1 81 ? -0.955 -20.101 -18.481 1.00 91.81 81 LYS A CA 1
ATOM 647 C C . LYS A 1 81 ? -0.396 -21.314 -19.218 1.00 91.81 81 LYS A C 1
ATOM 649 O O . LYS A 1 81 ? 0.627 -21.855 -18.813 1.00 91.81 81 LYS A O 1
ATOM 654 N N . GLU A 1 82 ? -1.047 -21.747 -20.291 1.00 91.69 82 GLU A N 1
ATOM 655 C CA . GLU A 1 82 ? -0.613 -22.890 -21.091 1.00 91.69 82 GLU A CA 1
ATOM 656 C C . GLU A 1 82 ? 0.694 -22.598 -21.835 1.00 91.69 82 GLU A C 1
ATOM 658 O O . GLU A 1 82 ? 1.525 -23.494 -21.985 1.00 91.69 82 GLU A O 1
ATOM 663 N N . ILE A 1 83 ? 0.895 -21.354 -22.285 1.00 93.81 83 ILE A N 1
ATOM 664 C CA . ILE A 1 83 ? 2.159 -20.925 -22.896 1.00 93.81 83 ILE A CA 1
ATOM 665 C C . ILE A 1 83 ? 3.225 -20.781 -21.812 1.00 93.81 83 ILE A C 1
ATOM 667 O O . ILE A 1 83 ? 4.322 -21.307 -21.982 1.00 93.81 83 ILE A O 1
ATOM 671 N N . TYR A 1 84 ? 2.888 -20.160 -20.676 1.00 93.69 84 TYR A N 1
ATOM 672 C CA . TYR A 1 84 ? 3.806 -20.022 -19.544 1.00 93.69 84 TYR A CA 1
ATOM 673 C C . TYR A 1 84 ? 4.353 -21.377 -19.069 1.00 93.69 84 TYR A C 1
ATOM 675 O O . TYR A 1 84 ? 5.564 -21.554 -18.981 1.00 93.69 84 TYR A O 1
ATOM 683 N N . ALA A 1 85 ? 3.486 -22.376 -18.874 1.00 92.00 85 ALA A N 1
ATOM 684 C CA . ALA A 1 85 ? 3.894 -23.716 -18.444 1.00 92.00 85 ALA A CA 1
ATOM 685 C C . ALA A 1 85 ? 4.850 -24.406 -19.441 1.00 92.00 85 ALA A C 1
ATOM 687 O O . ALA A 1 85 ? 5.750 -25.153 -19.048 1.00 92.00 85 ALA A O 1
ATOM 688 N N . LEU A 1 86 ? 4.680 -24.162 -20.747 1.00 92.12 86 LEU A N 1
ATOM 689 C CA . LEU A 1 86 ? 5.623 -24.643 -21.761 1.00 92.12 86 LEU A CA 1
ATOM 690 C C . LEU A 1 86 ? 6.952 -23.887 -21.709 1.00 92.12 86 LEU A C 1
ATOM 692 O O . LEU A 1 86 ? 8.008 -24.513 -21.824 1.00 92.12 86 LEU A O 1
ATOM 696 N N . ALA A 1 87 ? 6.899 -22.568 -21.528 1.00 91.75 87 ALA A N 1
ATOM 697 C CA . ALA A 1 87 ? 8.075 -21.725 -21.387 1.00 91.75 87 ALA A CA 1
ATOM 698 C C . ALA A 1 87 ? 8.923 -22.150 -20.183 1.00 91.75 87 ALA A C 1
ATOM 700 O O . ALA A 1 87 ? 10.130 -22.285 -20.331 1.00 91.75 87 ALA A O 1
ATOM 701 N N . GLU A 1 88 ? 8.310 -22.452 -19.034 1.00 90.44 88 GLU A N 1
ATOM 702 C CA . GLU A 1 88 ? 9.009 -22.943 -17.836 1.00 90.44 88 GLU A CA 1
ATOM 703 C C . GLU A 1 88 ? 9.706 -24.287 -18.074 1.00 90.44 88 GLU A C 1
ATOM 705 O O . GLU A 1 88 ? 10.832 -24.508 -17.624 1.00 90.44 88 GLU A O 1
ATOM 710 N N . LYS A 1 89 ? 9.062 -25.192 -18.822 1.00 88.88 89 LYS A N 1
ATOM 711 C CA . LYS A 1 89 ? 9.659 -26.482 -19.188 1.00 88.88 89 LYS A CA 1
ATOM 712 C C . LYS A 1 89 ? 10.874 -26.309 -20.101 1.00 88.88 89 LYS A C 1
ATOM 714 O O . LYS A 1 89 ? 11.834 -27.067 -19.988 1.00 88.88 89 LYS A O 1
ATOM 719 N N . TYR A 1 90 ? 10.803 -25.358 -21.029 1.00 85.56 90 TYR A N 1
ATOM 720 C CA . TYR A 1 90 ? 11.845 -25.114 -22.027 1.00 85.56 90 TYR A CA 1
ATOM 721 C C . TYR A 1 90 ? 12.980 -24.220 -21.485 1.00 85.56 90 TYR A C 1
ATOM 723 O O . TYR A 1 90 ? 14.146 -24.413 -21.814 1.00 85.56 90 TYR A O 1
ATOM 731 N N . ASN A 1 91 ? 12.627 -23.313 -20.576 1.00 85.69 91 ASN A N 1
ATOM 732 C CA . ASN A 1 91 ? 13.467 -22.588 -19.628 1.00 85.69 91 ASN A CA 1
ATOM 733 C C . ASN A 1 91 ? 14.592 -21.724 -20.223 1.00 85.69 91 ASN A C 1
ATOM 735 O O . ASN A 1 91 ? 15.684 -21.633 -19.663 1.00 85.69 91 ASN A O 1
ATOM 739 N N . VAL A 1 92 ? 14.323 -21.066 -21.353 1.00 88.94 92 VAL A N 1
ATOM 740 C CA . VAL A 1 92 ? 15.313 -20.265 -22.104 1.00 88.94 92 VAL A CA 1
ATOM 741 C C . VAL A 1 92 ? 15.885 -19.112 -21.284 1.00 88.94 92 VAL A C 1
ATOM 743 O O . VAL A 1 92 ? 17.066 -18.804 -21.396 1.00 88.94 92 VAL A O 1
ATOM 746 N N . ILE A 1 93 ? 15.061 -18.475 -20.449 1.00 89.06 93 ILE A N 1
ATOM 747 C CA . ILE A 1 93 ? 15.448 -17.271 -19.701 1.00 89.06 93 ILE A CA 1
ATOM 748 C C . ILE A 1 93 ? 15.834 -17.551 -18.245 1.00 89.06 93 ILE A C 1
ATOM 750 O O . ILE A 1 93 ? 16.051 -16.606 -17.492 1.00 89.06 93 ILE A O 1
ATOM 754 N N . ARG A 1 94 ? 15.970 -18.822 -17.839 1.00 88.25 94 ARG A N 1
ATOM 755 C CA . ARG A 1 94 ? 16.202 -19.206 -16.435 1.00 88.25 94 ARG A CA 1
ATOM 756 C C . ARG A 1 94 ? 17.377 -18.482 -15.792 1.00 88.25 94 ARG A C 1
ATOM 758 O O . ARG A 1 94 ? 17.313 -18.056 -14.642 1.00 88.25 94 ARG A O 1
ATOM 765 N N . ASP A 1 95 ? 18.489 -18.408 -16.516 1.00 86.75 95 ASP A N 1
ATOM 766 C CA . ASP A 1 95 ? 19.707 -17.783 -16.008 1.00 86.75 95 ASP A CA 1
ATOM 767 C C . ASP A 1 95 ? 19.578 -16.261 -15.962 1.00 86.75 95 ASP A C 1
ATOM 769 O O . ASP A 1 95 ? 20.161 -15.626 -15.084 1.00 86.75 95 ASP A O 1
ATOM 773 N N . LEU A 1 96 ? 18.740 -15.689 -16.829 1.00 88.12 96 LEU A N 1
ATOM 774 C CA . LEU A 1 96 ? 18.420 -14.270 -16.804 1.00 88.12 96 LEU A CA 1
ATOM 775 C C . LEU A 1 96 ? 17.497 -13.913 -15.635 1.00 88.12 96 LEU A C 1
ATOM 777 O O . LEU A 1 96 ? 17.626 -12.841 -15.074 1.00 88.12 96 LEU A O 1
ATOM 781 N N . GLU A 1 97 ? 16.603 -14.793 -15.188 1.00 85.75 97 GLU A N 1
ATOM 782 C CA . GLU A 1 97 ? 15.774 -14.515 -14.002 1.00 85.75 97 GLU A CA 1
ATOM 783 C C . GLU A 1 97 ? 16.606 -14.407 -12.712 1.00 85.75 97 GLU A C 1
ATOM 785 O O . GLU A 1 97 ? 16.264 -13.651 -11.796 1.00 85.75 97 GLU A O 1
ATOM 790 N N . LYS A 1 98 ? 17.741 -15.118 -12.646 1.00 86.56 98 LYS A N 1
ATOM 791 C CA . LYS A 1 98 ? 18.655 -15.108 -11.489 1.00 86.56 98 LYS A CA 1
ATOM 792 C C . LYS A 1 98 ? 19.369 -13.772 -11.289 1.00 86.56 98 LYS A C 1
ATOM 794 O O . LYS A 1 98 ? 19.843 -13.510 -10.187 1.00 86.56 98 LYS A O 1
ATOM 799 N N . THR A 1 99 ? 19.445 -12.924 -12.312 1.00 84.19 99 THR A N 1
ATOM 800 C CA . THR A 1 99 ? 20.041 -11.580 -12.200 1.00 84.19 99 THR A CA 1
ATOM 801 C C . THR A 1 99 ? 19.199 -10.650 -11.318 1.00 84.19 99 THR A C 1
ATOM 803 O O . THR A 1 99 ? 19.679 -9.609 -10.872 1.00 84.19 99 THR A O 1
ATOM 806 N N . GLY A 1 100 ? 17.923 -10.990 -11.097 1.00 83.19 100 GLY A N 1
ATOM 807 C CA . GLY A 1 100 ? 16.970 -10.190 -10.337 1.00 83.19 100 GLY A CA 1
ATOM 808 C C . GLY A 1 100 ? 16.383 -8.994 -11.092 1.00 83.19 100 GLY A C 1
ATOM 809 O O . GLY A 1 100 ? 15.440 -8.391 -10.581 1.00 83.19 100 GLY A O 1
ATOM 810 N N . ASN A 1 101 ? 16.865 -8.662 -12.299 1.00 89.69 101 ASN A N 1
ATOM 811 C CA . ASN A 1 101 ? 16.289 -7.590 -13.121 1.00 89.69 101 ASN A CA 1
ATOM 812 C C . ASN A 1 101 ? 15.227 -8.070 -14.114 1.00 89.69 101 ASN A C 1
ATOM 814 O O . ASN A 1 101 ? 14.695 -7.235 -14.836 1.00 89.69 101 ASN A O 1
ATOM 818 N N . ILE A 1 102 ? 14.894 -9.361 -14.129 1.00 93.81 102 ILE A N 1
ATOM 819 C CA . ILE A 1 102 ? 13.790 -9.920 -14.910 1.00 93.81 102 ILE A CA 1
ATOM 820 C C . ILE A 1 102 ? 12.718 -10.468 -13.968 1.00 93.81 102 ILE A C 1
ATOM 822 O O . ILE A 1 102 ? 13.020 -11.178 -13.005 1.00 93.81 102 ILE A O 1
ATOM 826 N N . LYS A 1 103 ? 11.455 -10.135 -14.240 1.00 94.75 103 LYS A N 1
ATOM 827 C CA . LYS A 1 103 ? 10.278 -10.717 -13.592 1.00 94.75 103 LYS A CA 1
ATOM 828 C C . LYS A 1 103 ? 9.269 -11.119 -14.653 1.00 94.75 103 LYS A C 1
ATOM 830 O O . LYS A 1 103 ? 8.977 -10.340 -15.555 1.00 94.75 103 LYS A O 1
ATOM 835 N N . VAL A 1 104 ? 8.719 -12.318 -14.515 1.00 94.56 104 VAL A N 1
ATOM 836 C CA . VAL A 1 104 ? 7.626 -12.803 -15.355 1.00 94.56 104 VAL A CA 1
ATOM 837 C C . VAL A 1 104 ? 6.359 -12.871 -14.513 1.00 94.56 104 VAL A C 1
ATOM 839 O O . VAL A 1 104 ? 6.390 -13.372 -13.390 1.00 94.56 104 VAL A O 1
ATOM 842 N N . ILE A 1 105 ? 5.252 -12.364 -15.049 1.00 94.56 105 ILE A N 1
ATOM 843 C CA . ILE A 1 105 ? 3.920 -12.504 -14.462 1.00 94.56 105 ILE A CA 1
ATOM 844 C C . ILE A 1 105 ? 3.009 -13.287 -15.402 1.00 94.56 105 ILE A C 1
ATOM 846 O O . ILE A 1 105 ? 3.060 -13.132 -16.622 1.00 94.56 105 ILE A O 1
ATOM 850 N N . THR A 1 106 ? 2.146 -14.113 -14.817 1.00 92.62 106 THR A N 1
ATOM 851 C CA . THR A 1 106 ? 1.088 -14.846 -15.516 1.00 92.62 106 THR A CA 1
ATOM 852 C C . THR A 1 106 ? -0.168 -14.900 -14.642 1.00 92.62 106 THR A C 1
ATOM 854 O O . THR A 1 106 ? -0.082 -14.796 -13.419 1.00 92.62 106 THR A O 1
ATOM 857 N N . GLY A 1 107 ? -1.354 -15.050 -15.236 1.00 79.31 107 GLY A N 1
ATOM 858 C CA . GLY A 1 107 ? -2.628 -14.995 -14.512 1.00 79.31 107 GLY A CA 1
ATOM 859 C C . GLY A 1 107 ? -3.738 -15.794 -15.192 1.00 79.31 107 GLY A C 1
ATOM 860 O O . GLY A 1 107 ? -3.642 -16.127 -16.365 1.00 79.31 107 GLY A O 1
ATOM 861 N N . GLN A 1 108 ? -4.799 -16.139 -14.447 1.00 73.69 108 GLN A N 1
ATOM 862 C CA . GLN A 1 108 ? -5.995 -16.812 -15.009 1.00 73.69 108 GLN A CA 1
ATOM 863 C C . GLN A 1 108 ? -6.956 -15.840 -15.695 1.00 73.69 108 GLN A C 1
ATOM 865 O O . GLN A 1 108 ? -7.880 -16.260 -16.383 1.00 73.69 108 GLN A O 1
ATOM 870 N N . SER A 1 109 ? -6.779 -14.542 -15.460 1.00 83.31 109 SER A N 1
ATOM 871 C CA . SER A 1 109 ? -7.620 -13.485 -16.001 1.00 83.31 109 SER A CA 1
ATOM 872 C C . SER A 1 109 ? -6.827 -12.188 -16.109 1.00 83.31 109 SER A C 1
ATOM 874 O O . SER A 1 109 ? -5.806 -12.005 -15.439 1.00 83.31 109 SER A O 1
ATOM 876 N N . TRP A 1 110 ? -7.336 -11.251 -16.911 1.00 85.81 110 TRP A N 1
ATOM 877 C CA . TRP A 1 110 ? -6.736 -9.922 -17.031 1.00 85.81 110 TRP A CA 1
ATOM 878 C C . TRP A 1 110 ? -6.733 -9.153 -15.704 1.00 85.81 110 TRP A C 1
ATOM 880 O O . TRP A 1 110 ? -5.795 -8.417 -15.414 1.00 85.81 110 TRP A O 1
ATOM 890 N N . ASN A 1 111 ? -7.749 -9.362 -14.863 1.00 81.06 111 ASN A N 1
ATOM 891 C CA . ASN A 1 111 ? -7.800 -8.746 -13.538 1.00 81.06 111 ASN A CA 1
ATOM 892 C C . ASN A 1 111 ? -6.682 -9.278 -12.634 1.00 81.06 111 ASN A C 1
ATOM 894 O O . ASN A 1 111 ? -5.993 -8.484 -12.005 1.00 81.06 111 ASN A O 1
ATOM 898 N N . MET A 1 112 ? -6.423 -10.591 -12.648 1.00 82.00 112 MET A N 1
ATOM 899 C CA . MET A 1 112 ? -5.280 -11.162 -11.926 1.00 82.00 112 MET A CA 1
ATOM 900 C C . MET A 1 112 ? -3.949 -10.597 -12.430 1.00 82.00 112 MET A C 1
ATOM 902 O O . MET A 1 112 ? -3.094 -10.247 -11.625 1.00 82.00 112 MET A O 1
ATOM 906 N N . LEU A 1 113 ? -3.785 -10.436 -13.747 1.00 89.38 113 LEU A N 1
ATOM 907 C CA . LEU A 1 113 ? -2.577 -9.827 -14.316 1.00 89.38 113 LEU A CA 1
ATOM 908 C C . LEU A 1 113 ? -2.385 -8.371 -13.883 1.00 89.38 113 LEU A C 1
ATOM 910 O O . LEU A 1 113 ? -1.254 -7.988 -13.602 1.00 89.38 113 LEU A O 1
ATOM 914 N N . LYS A 1 114 ? -3.458 -7.577 -13.762 1.00 88.31 114 LYS A N 1
ATOM 915 C CA . LYS A 1 114 ? -3.379 -6.221 -13.185 1.00 88.31 114 LYS A CA 1
ATOM 916 C C . LYS A 1 114 ? -2.822 -6.244 -11.767 1.00 88.31 114 LYS A C 1
ATOM 918 O O . LYS A 1 114 ? -1.965 -5.428 -11.438 1.00 88.31 114 LYS A O 1
ATOM 923 N N . TYR A 1 115 ? -3.274 -7.187 -10.943 1.00 82.44 115 TYR A N 1
ATOM 924 C CA . TYR A 1 115 ? -2.797 -7.315 -9.567 1.00 82.44 115 TYR A CA 1
ATOM 925 C C . TYR A 1 115 ? -1.329 -7.727 -9.510 1.00 82.44 115 TYR A C 1
ATOM 927 O O . TYR A 1 115 ? -0.540 -7.102 -8.806 1.00 82.44 115 TYR A O 1
ATOM 935 N N . GLU A 1 116 ? -0.943 -8.726 -10.299 1.00 88.06 116 GLU A N 1
ATOM 936 C CA . GLU A 1 116 ? 0.445 -9.178 -10.392 1.00 88.06 116 GLU A CA 1
ATOM 937 C C . GLU A 1 116 ? 1.371 -8.073 -10.921 1.00 88.06 116 GLU A C 1
ATOM 939 O O . GLU A 1 116 ? 2.467 -7.887 -10.395 1.00 88.06 116 GLU A O 1
ATOM 944 N N . PHE A 1 117 ? 0.909 -7.288 -11.898 1.00 92.06 117 PHE A N 1
ATOM 945 C CA . PHE A 1 117 ? 1.624 -6.133 -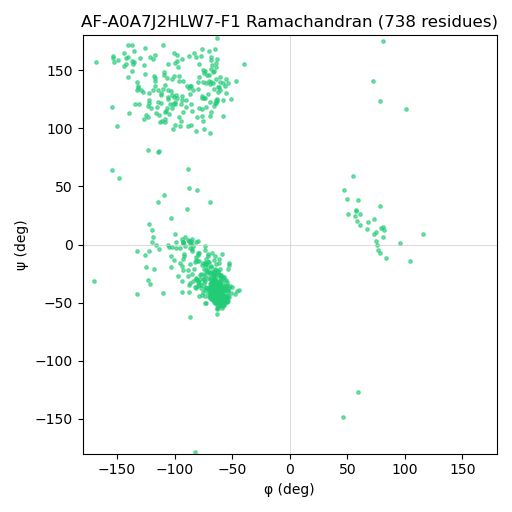12.440 1.00 92.06 117 PHE A CA 1
ATOM 946 C C . PHE A 1 117 ? 1.925 -5.099 -11.350 1.00 92.06 117 PHE A C 1
ATOM 948 O O . PHE A 1 117 ? 3.087 -4.773 -11.115 1.00 92.06 117 PHE A O 1
ATOM 955 N N . ILE A 1 118 ? 0.900 -4.651 -10.621 1.00 87.75 118 ILE A N 1
ATOM 956 C CA . ILE A 1 118 ? 1.039 -3.705 -9.502 1.00 87.75 118 ILE A CA 1
ATOM 957 C C . ILE A 1 118 ? 1.968 -4.271 -8.425 1.00 87.75 118 ILE A C 1
ATOM 959 O O . ILE A 1 118 ? 2.904 -3.598 -7.993 1.00 87.75 118 ILE A O 1
ATOM 963 N N . ARG A 1 119 ? 1.750 -5.527 -8.022 1.00 85.81 119 ARG A N 1
ATOM 964 C CA . ARG A 1 119 ? 2.525 -6.180 -6.964 1.00 85.81 119 ARG A CA 1
ATOM 965 C C . ARG A 1 119 ? 4.007 -6.264 -7.314 1.00 85.81 119 ARG A C 1
ATOM 967 O O . ARG A 1 119 ? 4.849 -5.979 -6.465 1.00 85.81 119 ARG A O 1
ATOM 974 N N . VAL A 1 120 ? 4.340 -6.672 -8.539 1.00 90.25 120 VAL A N 1
ATOM 975 C CA . VAL A 1 120 ? 5.736 -6.780 -8.981 1.00 90.25 120 VAL A CA 1
ATOM 976 C C . VAL A 1 120 ? 6.391 -5.406 -9.054 1.00 90.25 120 VAL A C 1
ATOM 978 O O . VAL A 1 120 ? 7.535 -5.271 -8.613 1.00 90.25 120 VAL A O 1
ATOM 981 N N . LEU A 1 121 ? 5.682 -4.382 -9.532 1.00 89.69 121 LEU A N 1
ATOM 982 C CA . LEU A 1 121 ? 6.212 -3.021 -9.538 1.00 89.69 121 LEU A CA 1
ATOM 983 C C . LEU A 1 121 ? 6.503 -2.514 -8.117 1.00 89.69 121 LEU A C 1
ATOM 985 O O . LEU A 1 121 ? 7.603 -2.014 -7.876 1.00 89.69 121 LEU A O 1
ATOM 989 N N . GLU A 1 122 ? 5.581 -2.715 -7.172 1.00 84.31 122 GLU A N 1
ATOM 990 C CA . GLU A 1 122 ? 5.741 -2.305 -5.769 1.00 84.31 122 GLU A CA 1
ATOM 991 C C . GLU A 1 122 ? 6.903 -3.037 -5.090 1.00 84.31 122 GLU A C 1
ATOM 993 O O . GLU A 1 122 ? 7.848 -2.426 -4.588 1.00 84.31 122 GLU A O 1
ATOM 998 N N . GLN A 1 123 ? 6.889 -4.373 -5.128 1.00 83.00 123 GLN A N 1
ATOM 999 C CA . GLN A 1 123 ? 7.851 -5.211 -4.406 1.00 83.00 123 GLN A CA 1
ATOM 1000 C C . GLN A 1 123 ? 9.295 -5.008 -4.867 1.00 83.00 123 GLN A C 1
ATOM 1002 O O . GLN A 1 123 ? 10.223 -5.218 -4.084 1.00 83.00 123 GLN A O 1
ATOM 1007 N N . ASN A 1 124 ? 9.493 -4.587 -6.117 1.00 85.94 124 ASN A N 1
ATOM 1008 C CA . ASN A 1 124 ? 10.816 -4.324 -6.672 1.00 85.94 124 ASN A CA 1
ATOM 1009 C C . ASN A 1 124 ? 11.154 -2.821 -6.726 1.00 85.94 124 ASN A C 1
ATOM 1011 O O . ASN A 1 124 ? 12.273 -2.463 -7.089 1.00 85.94 124 ASN A O 1
ATOM 1015 N N . GLY A 1 125 ? 10.241 -1.928 -6.318 1.00 84.12 125 GLY A N 1
ATOM 1016 C CA . GLY A 1 125 ? 10.430 -0.473 -6.399 1.00 84.12 125 GLY A CA 1
ATOM 1017 C C . GLY A 1 125 ? 10.455 0.061 -7.836 1.00 84.12 125 GLY A C 1
ATOM 1018 O O . GLY A 1 125 ? 10.964 1.152 -8.084 1.00 84.12 125 GLY A O 1
ATOM 1019 N N . TRP A 1 126 ? 9.932 -0.706 -8.795 1.00 89.88 126 TRP A N 1
ATOM 1020 C CA . TRP A 1 126 ? 9.947 -0.374 -10.221 1.00 89.88 126 TRP A CA 1
ATOM 1021 C C . TRP A 1 126 ? 8.875 0.645 -10.616 1.00 89.88 126 TRP A C 1
ATOM 1023 O O . TRP A 1 126 ? 8.926 1.163 -11.728 1.00 89.88 126 TRP A O 1
ATOM 1033 N N . PHE A 1 127 ? 7.956 1.017 -9.714 1.00 84.38 127 PHE A N 1
ATOM 1034 C CA . PHE A 1 127 ? 7.072 2.171 -9.932 1.00 84.38 127 PHE A CA 1
ATOM 1035 C C . PHE A 1 127 ? 7.835 3.462 -10.220 1.00 84.38 127 PHE A C 1
ATOM 1037 O O . PHE A 1 127 ? 7.368 4.286 -11.006 1.00 84.38 127 PHE A O 1
ATOM 1044 N N . ALA A 1 128 ? 9.038 3.597 -9.660 1.00 82.00 128 ALA A N 1
ATOM 1045 C CA . ALA A 1 128 ? 9.936 4.709 -9.937 1.00 82.00 128 ALA A CA 1
ATOM 1046 C C . ALA A 1 128 ? 10.360 4.800 -11.419 1.00 82.00 128 ALA A C 1
ATOM 1048 O O . ALA A 1 128 ? 10.904 5.813 -11.837 1.00 82.00 128 ALA A O 1
ATOM 1049 N N . PHE A 1 129 ? 10.106 3.762 -12.221 1.00 89.56 129 PHE A N 1
ATOM 1050 C CA . PHE A 1 129 ? 10.442 3.696 -13.645 1.00 89.56 129 PHE A CA 1
ATOM 1051 C C . PHE A 1 129 ? 9.210 3.542 -14.545 1.00 89.56 129 PHE A C 1
ATOM 1053 O O . PHE A 1 129 ? 9.344 3.354 -15.750 1.00 89.56 129 PHE A O 1
ATOM 1060 N N . LEU A 1 130 ? 7.993 3.621 -13.994 1.00 87.44 130 LEU A N 1
ATOM 1061 C CA . LEU A 1 130 ? 6.774 3.401 -14.777 1.00 87.44 130 LEU A CA 1
ATOM 1062 C C . LEU A 1 130 ? 6.604 4.448 -15.890 1.00 87.44 130 LEU A C 1
ATOM 1064 O O . LEU A 1 130 ? 6.215 4.106 -17.004 1.00 87.44 130 LEU A O 1
ATOM 1068 N N . GLY A 1 131 ? 6.932 5.712 -15.608 1.00 83.06 131 GLY A N 1
ATOM 1069 C CA . GLY A 1 131 ? 6.898 6.790 -16.603 1.00 83.06 131 GLY A CA 1
ATOM 1070 C C . GLY A 1 131 ? 8.036 6.737 -17.629 1.00 83.06 131 GLY A C 1
ATOM 1071 O O . GLY A 1 131 ? 7.942 7.376 -18.670 1.00 83.06 131 GLY A O 1
ATOM 1072 N N . SER A 1 132 ? 9.087 5.965 -17.354 1.00 86.38 132 SER A N 1
ATOM 1073 C CA . SER A 1 132 ? 10.211 5.688 -18.250 1.00 86.38 132 SER A CA 1
ATOM 1074 C C . SER A 1 132 ? 10.164 4.239 -18.735 1.00 86.38 132 SER A C 1
ATOM 1076 O O . SER A 1 132 ? 11.182 3.546 -18.744 1.00 86.38 132 SER A O 1
ATOM 1078 N N . SER A 1 133 ? 8.973 3.753 -19.091 1.00 92.06 133 SER A N 1
ATOM 1079 C CA . SER A 1 133 ? 8.792 2.380 -19.551 1.00 92.06 133 SER A CA 1
ATOM 1080 C C . SER A 1 133 ? 8.653 2.265 -21.065 1.00 92.06 133 SER A C 1
ATOM 1082 O O . SER A 1 133 ? 7.997 3.081 -21.711 1.00 92.06 133 SER A O 1
ATOM 1084 N N . ASP A 1 134 ? 9.240 1.205 -21.615 1.00 93.56 134 ASP A N 1
ATOM 1085 C CA . ASP A 1 134 ? 8.981 0.743 -22.973 1.00 93.56 134 ASP A CA 1
ATOM 1086 C C . ASP A 1 134 ? 7.989 -0.409 -22.917 1.00 93.56 134 ASP A C 1
ATOM 1088 O O . ASP A 1 134 ? 8.209 -1.378 -22.195 1.00 93.56 134 ASP A O 1
ATOM 1092 N N . VAL A 1 135 ? 6.913 -0.330 -23.695 1.00 95.31 135 VAL A N 1
ATOM 1093 C CA . VAL A 1 135 ? 5.969 -1.439 -23.852 1.00 95.31 135 VAL A CA 1
ATOM 1094 C C . VAL A 1 135 ? 6.155 -2.024 -25.240 1.00 95.31 135 VAL A C 1
ATOM 1096 O O . VAL A 1 135 ? 5.878 -1.355 -26.235 1.00 95.31 135 VAL A O 1
ATOM 1099 N N . ASN A 1 136 ? 6.613 -3.271 -25.292 1.00 96.75 136 ASN A N 1
ATOM 1100 C CA . ASN A 1 136 ? 6.802 -4.026 -26.521 1.00 96.75 136 ASN A CA 1
ATOM 1101 C C . ASN A 1 136 ? 5.878 -5.247 -26.519 1.00 96.75 136 ASN A C 1
ATOM 1103 O O . ASN A 1 136 ? 5.745 -5.945 -25.513 1.00 96.75 136 ASN A O 1
ATOM 1107 N N . VAL A 1 137 ? 5.228 -5.506 -27.650 1.00 96.81 137 VAL A N 1
ATOM 1108 C CA . VAL A 1 137 ? 4.303 -6.630 -27.822 1.00 96.81 137 VAL A CA 1
ATOM 1109 C C . VAL A 1 137 ? 4.928 -7.615 -28.801 1.00 96.81 137 VAL A C 1
ATOM 1111 O O . VAL A 1 137 ? 5.341 -7.234 -29.896 1.00 96.81 137 VAL A O 1
ATOM 1114 N N . VAL A 1 138 ? 4.992 -8.894 -28.428 1.00 96.56 138 VAL A N 1
ATOM 1115 C CA . VAL A 1 138 ? 5.328 -9.951 -29.388 1.00 96.56 138 VAL A CA 1
ATOM 1116 C C . VAL A 1 138 ? 4.207 -10.016 -30.421 1.00 96.56 138 VAL A C 1
ATOM 1118 O O . VAL A 1 138 ? 3.059 -10.259 -30.060 1.00 96.56 138 VAL A O 1
ATOM 1121 N N . LYS A 1 139 ? 4.524 -9.837 -31.707 1.00 94.75 139 LYS A N 1
ATOM 1122 C CA . LYS A 1 139 ? 3.541 -9.598 -32.782 1.00 94.75 139 LYS A CA 1
ATOM 1123 C C . LYS A 1 139 ? 2.400 -10.614 -32.840 1.00 94.75 139 LYS A C 1
ATOM 1125 O O . LYS A 1 139 ? 1.257 -10.271 -33.121 1.00 94.75 139 LYS A O 1
ATOM 1130 N N . ALA A 1 140 ? 2.684 -11.881 -32.542 1.00 95.12 140 ALA A N 1
ATOM 1131 C CA . ALA A 1 140 ? 1.660 -12.923 -32.492 1.00 95.12 140 ALA A CA 1
ATOM 1132 C C . ALA A 1 140 ? 0.548 -12.632 -31.462 1.00 95.12 140 ALA A C 1
ATOM 1134 O O . ALA A 1 140 ? -0.597 -13.018 -31.681 1.00 95.12 140 ALA A O 1
ATOM 1135 N N . TYR A 1 141 ? 0.856 -11.932 -30.366 1.00 94.69 141 TYR A N 1
ATOM 1136 C CA . TYR A 1 141 ? -0.093 -11.618 -29.296 1.00 94.69 141 TYR A CA 1
ATOM 1137 C C . TYR A 1 141 ? -1.096 -10.533 -29.680 1.00 94.69 141 TYR A C 1
ATOM 1139 O O . TYR A 1 141 ? -2.188 -10.528 -29.120 1.00 94.69 141 TYR A O 1
ATOM 1147 N N . GLU A 1 142 ? -0.804 -9.703 -30.686 1.00 93.75 142 GLU A N 1
ATOM 1148 C CA . GLU A 1 142 ? -1.787 -8.778 -31.274 1.00 93.75 142 GLU A CA 1
ATOM 1149 C C . GLU A 1 142 ? -2.995 -9.526 -31.864 1.00 93.75 142 GLU A C 1
ATOM 1151 O O . GLU A 1 142 ? -4.091 -8.984 -31.931 1.00 93.75 142 GLU A O 1
ATOM 1156 N N . GLN A 1 143 ? -2.806 -10.790 -32.268 1.00 92.12 143 GLN A N 1
ATOM 1157 C CA . GLN A 1 143 ? -3.873 -11.663 -32.772 1.00 92.12 143 GLN A CA 1
ATOM 1158 C C . GLN A 1 143 ? -4.477 -12.572 -31.693 1.00 92.12 143 GLN A C 1
ATOM 1160 O O . GLN A 1 143 ? -5.521 -13.177 -31.929 1.00 92.12 143 GLN A O 1
ATOM 1165 N N . LEU A 1 144 ? -3.804 -12.736 -30.549 1.00 91.69 144 LEU A N 1
ATOM 1166 C CA . LEU A 1 144 ? -4.240 -13.630 -29.469 1.00 91.69 144 LEU A CA 1
ATOM 1167 C C . LEU A 1 144 ? -5.000 -12.894 -28.364 1.00 91.69 144 LEU A C 1
ATOM 1169 O O . LEU A 1 144 ? -5.790 -13.519 -27.659 1.00 91.69 144 LEU A O 1
ATOM 1173 N N . VAL A 1 145 ? -4.736 -11.600 -28.177 1.00 91.38 145 VAL A N 1
ATOM 1174 C CA . VAL A 1 145 ? -5.317 -10.785 -27.110 1.00 91.38 145 VAL A CA 1
ATOM 1175 C C . VAL A 1 145 ? -6.224 -9.724 -27.717 1.00 91.38 145 VAL A C 1
ATOM 1177 O O . VAL A 1 145 ? -5.750 -8.772 -28.336 1.00 91.38 145 VAL A O 1
ATOM 1180 N N . ASP A 1 146 ? -7.525 -9.866 -27.484 1.00 90.31 146 ASP A N 1
ATOM 1181 C CA . ASP A 1 146 ? -8.518 -8.884 -27.919 1.00 90.31 146 ASP A CA 1
ATOM 1182 C C . ASP A 1 146 ? -8.272 -7.517 -27.262 1.00 90.31 146 ASP A C 1
ATOM 1184 O O . ASP A 1 146 ? -8.042 -7.423 -26.049 1.00 90.31 146 ASP A O 1
ATOM 1188 N N . ASP A 1 147 ? -8.350 -6.455 -28.070 1.00 93.25 147 ASP A N 1
ATOM 1189 C CA . ASP A 1 147 ? -8.138 -5.061 -27.665 1.00 93.25 147 ASP A CA 1
ATOM 1190 C C . ASP A 1 147 ? -6.878 -4.862 -26.802 1.00 93.25 147 ASP A C 1
ATOM 1192 O O . ASP A 1 147 ? -6.911 -4.202 -25.757 1.00 93.25 147 ASP A O 1
ATOM 1196 N N . ILE A 1 148 ? -5.750 -5.443 -27.222 1.00 92.81 148 ILE A N 1
ATOM 1197 C CA . ILE A 1 148 ? -4.489 -5.425 -26.468 1.00 92.81 148 ILE A CA 1
ATOM 1198 C C . ILE A 1 148 ? -4.070 -4.019 -25.999 1.00 92.81 148 ILE A C 1
ATOM 1200 O O . ILE A 1 148 ? -3.606 -3.855 -24.872 1.00 92.81 148 ILE A O 1
ATOM 1204 N N . GLU A 1 149 ? -4.307 -2.982 -26.804 1.00 92.06 149 GLU A N 1
ATOM 1205 C CA . GLU A 1 149 ? -4.018 -1.591 -26.441 1.00 92.06 149 GLU A CA 1
ATOM 1206 C C . GLU A 1 149 ? -4.856 -1.116 -25.247 1.00 92.06 149 GLU A C 1
ATOM 1208 O O . GLU A 1 149 ? -4.327 -0.538 -24.294 1.00 92.06 149 GLU A O 1
ATOM 1213 N N . LYS A 1 150 ? -6.163 -1.409 -25.254 1.00 93.44 150 LYS A N 1
ATOM 1214 C CA . LYS A 1 150 ? -7.065 -1.106 -24.135 1.00 93.44 150 LYS A CA 1
ATOM 1215 C C . LYS A 1 150 ? -6.622 -1.855 -22.884 1.00 93.44 150 LYS A C 1
ATOM 1217 O O . LYS A 1 150 ? -6.581 -1.288 -21.797 1.00 93.44 150 LYS A O 1
ATOM 1222 N N . LYS A 1 151 ? -6.253 -3.123 -23.042 1.00 92.94 151 LYS A N 1
ATOM 1223 C CA . LYS A 1 151 ? -5.768 -3.980 -21.961 1.00 92.94 151 LYS A CA 1
ATOM 1224 C C . LYS A 1 151 ? -4.503 -3.408 -21.315 1.00 92.94 151 LYS A C 1
ATOM 1226 O O . LYS A 1 151 ? -4.457 -3.297 -20.088 1.00 92.94 151 LYS A O 1
ATOM 1231 N N . ILE A 1 152 ? -3.530 -2.976 -22.119 1.00 92.69 152 ILE A N 1
ATOM 1232 C CA . ILE A 1 152 ? -2.318 -2.281 -21.662 1.00 92.69 152 ILE A CA 1
ATOM 1233 C C . ILE A 1 152 ? -2.681 -0.976 -20.947 1.00 92.69 152 ILE A C 1
ATOM 1235 O O . ILE A 1 152 ? -2.218 -0.747 -19.832 1.00 92.69 152 ILE A O 1
ATOM 1239 N N . LYS A 1 153 ? -3.551 -0.147 -21.532 1.00 91.81 153 LYS A N 1
ATOM 1240 C CA . LYS A 1 153 ? -4.006 1.104 -20.909 1.00 91.81 153 LYS A CA 1
ATOM 1241 C C . LYS A 1 153 ? -4.589 0.862 -19.514 1.00 91.81 153 LYS A C 1
ATOM 1243 O O . LYS A 1 153 ? -4.192 1.529 -18.563 1.00 91.81 153 LYS A O 1
ATOM 1248 N N . GLU A 1 154 ? -5.447 -0.145 -19.366 1.00 89.50 154 GLU A N 1
ATOM 1249 C CA . GLU A 1 154 ? -6.034 -0.502 -18.073 1.00 89.50 154 GLU A CA 1
ATOM 1250 C C . GLU A 1 154 ? -4.984 -0.964 -17.038 1.00 89.50 154 GLU A C 1
ATOM 1252 O O . GLU A 1 154 ? -5.174 -0.727 -15.842 1.00 89.50 154 GLU A O 1
ATOM 1257 N N . LEU A 1 155 ? -3.887 -1.624 -17.452 1.00 90.50 155 LEU A N 1
ATOM 1258 C CA . LEU A 1 155 ? -2.776 -1.982 -16.549 1.00 90.50 155 LEU A CA 1
ATOM 1259 C C . LEU A 1 155 ? -2.117 -0.725 -15.973 1.00 90.50 155 LEU A C 1
ATOM 1261 O O . LEU A 1 155 ? -1.952 -0.611 -14.757 1.00 90.50 155 LEU A O 1
ATOM 1265 N N . PHE A 1 156 ? -1.778 0.229 -16.843 1.00 90.50 156 PHE A N 1
ATOM 1266 C CA . PHE A 1 156 ? -1.140 1.483 -16.446 1.00 90.50 156 PHE A CA 1
ATOM 1267 C C . PHE A 1 156 ? -2.059 2.355 -15.595 1.00 90.50 156 PHE A C 1
ATOM 1269 O O . PHE A 1 156 ? -1.618 2.876 -14.574 1.00 90.50 156 PHE A O 1
ATOM 1276 N N . GLU A 1 157 ? -3.335 2.481 -15.960 1.00 86.31 157 GLU A N 1
ATOM 1277 C CA . GLU A 1 157 ? -4.316 3.217 -15.159 1.00 86.31 157 GLU A CA 1
ATOM 1278 C C . GLU A 1 157 ? -4.424 2.629 -13.750 1.00 86.31 157 GLU A C 1
ATOM 1280 O O . GLU A 1 157 ? -4.348 3.370 -12.771 1.00 86.31 157 GLU A O 1
ATOM 1285 N N . SER A 1 158 ? -4.504 1.299 -13.634 1.00 82.81 158 SER A N 1
ATOM 1286 C CA . SER A 1 158 ? -4.569 0.618 -12.335 1.00 82.81 158 SER A CA 1
ATOM 1287 C C . SER A 1 158 ? -3.304 0.860 -11.502 1.0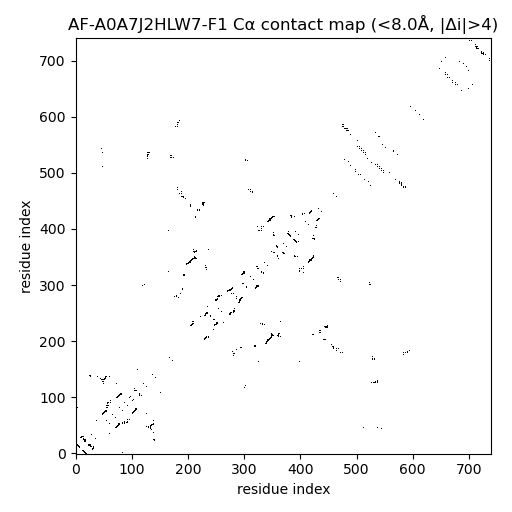0 82.81 158 SER A C 1
ATOM 1289 O O . SER A 1 158 ? -3.399 1.156 -10.312 1.00 82.81 158 SER A O 1
ATOM 1291 N N . ALA A 1 159 ? -2.123 0.799 -12.124 1.00 84.94 159 ALA A N 1
ATOM 1292 C CA . ALA A 1 159 ? -0.856 1.098 -11.461 1.00 84.94 159 ALA A CA 1
ATOM 1293 C C . ALA A 1 159 ? -0.760 2.559 -10.998 1.00 84.94 159 ALA A C 1
ATOM 1295 O O . ALA A 1 159 ? -0.397 2.815 -9.854 1.00 84.94 159 ALA A O 1
ATOM 1296 N N . VAL A 1 160 ? -1.141 3.524 -11.840 1.00 81.94 160 VAL A N 1
ATOM 1297 C CA . VAL A 1 160 ? -1.144 4.951 -11.482 1.00 81.94 160 VAL A CA 1
ATOM 1298 C C . VAL A 1 160 ? -2.129 5.236 -10.349 1.00 81.94 160 VAL A C 1
ATOM 1300 O O . VAL A 1 160 ? -1.801 5.992 -9.432 1.00 81.94 160 VAL A O 1
ATOM 1303 N N . LEU A 1 161 ? -3.323 4.636 -10.382 1.00 76.12 161 LEU A N 1
ATOM 1304 C CA . LEU A 1 161 ? -4.287 4.745 -9.287 1.00 76.12 161 LEU A CA 1
ATOM 1305 C C . LEU A 1 161 ? -3.717 4.177 -7.985 1.00 76.12 161 LEU A C 1
ATOM 1307 O O . LEU A 1 161 ? -3.845 4.825 -6.949 1.00 76.12 161 LEU A O 1
ATOM 1311 N N . HIS A 1 162 ? -3.064 3.014 -8.045 1.00 76.12 162 HIS A N 1
ATOM 1312 C CA . HIS A 1 162 ? -2.445 2.392 -6.879 1.00 76.12 162 HIS A CA 1
ATOM 1313 C C . HIS A 1 162 ? -1.352 3.279 -6.272 1.00 76.12 162 HIS A C 1
ATOM 1315 O O . HIS A 1 162 ? -1.425 3.591 -5.088 1.00 76.12 162 HIS A O 1
ATOM 1321 N N . ILE A 1 163 ? -0.409 3.783 -7.082 1.00 71.62 163 ILE A N 1
ATOM 1322 C CA . ILE A 1 163 ? 0.653 4.701 -6.623 1.00 71.62 163 ILE A CA 1
ATOM 1323 C C . ILE A 1 163 ? 0.057 5.930 -5.926 1.00 71.62 163 ILE A C 1
ATOM 1325 O O . ILE A 1 163 ? 0.547 6.356 -4.883 1.00 71.62 163 ILE A O 1
ATOM 1329 N N . LYS A 1 164 ? -1.004 6.518 -6.492 1.00 67.44 164 LYS A N 1
ATOM 1330 C CA . LYS A 1 164 ? -1.673 7.669 -5.869 1.00 67.44 164 LYS A CA 1
ATOM 1331 C C . LYS A 1 164 ? -2.338 7.294 -4.541 1.00 67.44 164 LYS A C 1
ATOM 1333 O O . LYS A 1 164 ? -2.278 8.086 -3.609 1.00 67.44 164 LYS A O 1
ATOM 1338 N N . GLY A 1 165 ? -2.939 6.106 -4.456 1.00 64.25 165 GLY A N 1
ATOM 1339 C CA . GLY A 1 165 ? -3.599 5.602 -3.249 1.00 64.25 165 GLY A CA 1
ATOM 1340 C C . GLY A 1 165 ? -2.645 5.239 -2.104 1.00 64.25 165 GLY A C 1
ATOM 1341 O O . GLY A 1 165 ? -3.056 5.282 -0.948 1.00 64.25 165 GLY A O 1
ATOM 1342 N N . LEU A 1 166 ? -1.376 4.928 -2.392 1.00 61.97 166 LEU A N 1
ATOM 1343 C CA . LEU A 1 166 ? -0.359 4.667 -1.362 1.00 61.97 166 LEU A CA 1
ATOM 1344 C C . LEU A 1 166 ? 0.079 5.928 -0.593 1.00 61.97 166 LEU A C 1
ATOM 1346 O O . LEU A 1 166 ? 0.683 5.806 0.474 1.00 61.97 166 LEU A O 1
ATOM 1350 N N . GLY A 1 167 ? -0.245 7.120 -1.106 1.00 60.34 167 GLY A N 1
ATOM 1351 C CA . GLY A 1 167 ? 0.385 8.367 -0.687 1.00 60.34 167 GLY A CA 1
ATOM 1352 C C . GLY A 1 167 ? 1.749 8.479 -1.358 1.00 60.34 167 GLY A C 1
ATOM 1353 O O . GLY A 1 167 ? 2.573 7.573 -1.295 1.00 60.34 167 GLY A O 1
ATOM 1354 N N . ASN A 1 168 ? 1.969 9.566 -2.086 1.00 58.19 168 ASN A N 1
ATOM 1355 C CA . ASN A 1 168 ? 3.142 9.688 -2.944 1.00 58.19 168 ASN A CA 1
ATOM 1356 C C . ASN A 1 168 ? 4.122 10.770 -2.468 1.00 58.19 168 ASN A C 1
ATOM 1358 O O . ASN A 1 168 ? 5.200 10.877 -3.029 1.00 58.19 168 ASN A O 1
ATOM 1362 N N . SER A 1 169 ? 3.813 11.523 -1.412 1.00 71.12 169 SER A N 1
ATOM 1363 C CA . SER A 1 169 ? 4.699 12.573 -0.902 1.00 71.12 169 SER A CA 1
ATOM 1364 C C . SER A 1 169 ? 5.907 11.995 -0.146 1.00 71.12 169 SER A C 1
ATOM 1366 O O . SER A 1 169 ? 5.707 11.291 0.847 1.00 71.12 169 SER A O 1
ATOM 1368 N N . PRO A 1 170 ? 7.153 12.358 -0.512 1.00 68.44 170 PRO A N 1
ATOM 1369 C CA . PRO A 1 170 ? 8.336 12.016 0.275 1.00 68.44 170 PRO A CA 1
ATOM 1370 C C . PRO A 1 170 ? 8.220 12.441 1.743 1.00 68.44 170 PRO A C 1
ATOM 1372 O O . PRO A 1 170 ? 8.635 11.699 2.628 1.00 68.44 170 PRO A O 1
ATOM 1375 N N . ALA A 1 171 ? 7.607 13.599 2.016 1.00 68.06 171 ALA A N 1
ATOM 1376 C CA . ALA A 1 171 ? 7.405 14.086 3.379 1.00 68.06 171 ALA A CA 1
ATOM 1377 C C . ALA A 1 171 ? 6.460 13.178 4.186 1.00 68.06 171 ALA A C 1
ATOM 1379 O O . ALA A 1 171 ? 6.753 12.868 5.338 1.00 68.06 171 ALA A O 1
ATOM 1380 N N . ASP A 1 172 ? 5.375 12.700 3.568 1.00 71.31 172 ASP A N 1
ATOM 1381 C CA . ASP A 1 172 ? 4.424 11.765 4.192 1.00 71.31 172 ASP A CA 1
ATOM 1382 C C . ASP A 1 172 ? 5.079 10.399 4.471 1.00 71.31 172 ASP A C 1
ATOM 1384 O O . ASP A 1 172 ? 4.921 9.822 5.552 1.00 71.31 172 ASP A O 1
ATOM 1388 N N . SER A 1 173 ? 5.895 9.907 3.530 1.00 79.94 173 SER A N 1
ATOM 1389 C CA . SER A 1 173 ? 6.682 8.685 3.715 1.00 79.94 173 SER A CA 1
ATOM 1390 C C . SER A 1 173 ? 7.682 8.818 4.865 1.00 79.94 173 SER A C 1
ATOM 1392 O O . SER A 1 173 ? 7.714 7.946 5.736 1.00 79.94 173 SER A O 1
ATOM 1394 N N . ILE A 1 174 ? 8.458 9.909 4.905 1.00 75.94 174 ILE A N 1
ATOM 1395 C CA . ILE A 1 174 ? 9.419 10.203 5.982 1.00 75.94 174 ILE A CA 1
ATOM 1396 C C . ILE A 1 174 ? 8.704 10.279 7.331 1.00 75.94 174 ILE A C 1
ATOM 1398 O O . ILE A 1 174 ? 9.142 9.639 8.286 1.00 75.94 174 ILE A O 1
ATOM 1402 N N . GLN A 1 175 ? 7.581 10.998 7.399 1.00 77.81 175 GLN A N 1
ATOM 1403 C CA . GLN A 1 175 ? 6.756 11.091 8.602 1.00 77.81 175 GLN A CA 1
ATOM 1404 C C . GLN A 1 175 ? 6.327 9.705 9.094 1.00 77.81 175 GLN A C 1
ATOM 1406 O O . GLN A 1 175 ? 6.471 9.415 10.279 1.00 77.81 175 GLN A O 1
ATOM 1411 N N . GLY A 1 176 ? 5.893 8.821 8.190 1.00 82.19 176 GLY A N 1
ATOM 1412 C CA . GLY A 1 176 ? 5.556 7.442 8.540 1.00 82.19 176 GLY A CA 1
ATOM 1413 C C . GLY A 1 176 ? 6.724 6.658 9.149 1.00 82.19 176 GLY A C 1
ATOM 1414 O O . GLY A 1 176 ? 6.530 5.981 10.156 1.00 82.19 176 GLY A O 1
ATOM 1415 N N . ILE A 1 177 ? 7.937 6.768 8.588 1.00 85.19 177 ILE A N 1
ATOM 1416 C CA . ILE A 1 177 ? 9.126 6.097 9.153 1.00 85.19 177 ILE A CA 1
ATOM 1417 C C . ILE A 1 177 ? 9.456 6.657 10.542 1.00 85.19 177 ILE A C 1
ATOM 1419 O O . ILE A 1 177 ? 9.713 5.893 11.472 1.00 85.19 177 ILE A O 1
ATOM 1423 N N . ILE A 1 178 ? 9.424 7.984 10.701 1.00 78.00 178 ILE A N 1
ATOM 1424 C CA . ILE A 1 178 ? 9.685 8.649 11.985 1.00 78.00 178 ILE A CA 1
ATOM 1425 C C . ILE A 1 178 ? 8.696 8.164 13.044 1.00 78.00 178 ILE A C 1
ATOM 1427 O O . ILE A 1 178 ? 9.096 7.791 14.143 1.00 78.00 178 ILE A O 1
ATOM 1431 N N . GLN A 1 179 ? 7.407 8.127 12.718 1.00 82.38 179 GLN A N 1
ATOM 1432 C CA . GLN A 1 179 ? 6.378 7.715 13.667 1.00 82.38 179 GLN A CA 1
ATOM 1433 C C . GLN A 1 179 ? 6.508 6.244 14.049 1.00 82.38 179 GLN A C 1
ATOM 1435 O O . GLN A 1 179 ? 6.358 5.924 15.220 1.00 82.38 179 GLN A O 1
ATOM 1440 N N . GLN A 1 180 ? 6.883 5.363 13.119 1.00 90.00 180 GLN A N 1
ATOM 1441 C CA . GLN A 1 180 ? 7.206 3.971 13.445 1.00 90.00 180 GLN A CA 1
ATOM 1442 C C . GLN A 1 180 ? 8.366 3.864 14.438 1.00 90.00 180 GLN A C 1
ATOM 1444 O O . GLN A 1 180 ? 8.301 3.062 15.368 1.00 90.00 180 GLN A O 1
ATOM 1449 N N . ALA A 1 181 ? 9.406 4.690 14.277 1.00 83.44 181 ALA A N 1
ATOM 1450 C CA . ALA A 1 181 ? 10.507 4.751 15.235 1.00 83.44 181 ALA A CA 1
ATOM 1451 C C . ALA A 1 181 ? 10.039 5.283 16.603 1.00 83.44 181 ALA A C 1
ATOM 1453 O O . ALA A 1 181 ? 10.432 4.746 17.634 1.00 83.44 181 ALA A O 1
ATOM 1454 N N . MET A 1 182 ? 9.153 6.286 16.623 1.00 79.31 182 MET A N 1
ATOM 1455 C CA . MET A 1 182 ? 8.576 6.859 17.850 1.00 79.31 182 MET A CA 1
ATOM 1456 C C . MET A 1 182 ? 7.555 5.953 18.552 1.00 79.31 182 MET A C 1
ATOM 1458 O O . MET A 1 182 ? 7.252 6.172 19.723 1.00 79.31 182 MET A O 1
ATOM 1462 N N . LEU A 1 183 ? 6.964 5.001 17.828 1.00 88.25 183 LEU A N 1
ATOM 1463 C CA . LEU A 1 183 ? 5.932 4.091 18.323 1.00 88.25 183 LEU A CA 1
ATOM 1464 C C . LEU A 1 183 ? 6.484 2.722 18.727 1.00 88.25 183 LEU A C 1
ATOM 1466 O O . LEU A 1 183 ? 5.699 1.860 19.114 1.00 88.25 183 LEU A O 1
ATOM 1470 N N . LYS A 1 184 ? 7.799 2.493 18.651 1.00 90.06 184 LYS A N 1
ATOM 1471 C CA . LYS A 1 184 ? 8.410 1.171 18.854 1.00 90.06 184 LYS A CA 1
ATOM 1472 C C . LYS A 1 184 ? 8.022 0.510 20.182 1.00 90.06 184 LYS A C 1
ATOM 1474 O O . LYS A 1 184 ? 7.723 -0.682 20.194 1.00 90.06 184 LYS A O 1
ATOM 1479 N N . GLU A 1 185 ? 7.931 1.270 21.273 1.00 87.81 185 GLU A N 1
ATOM 1480 C CA . GLU A 1 185 ? 7.524 0.768 22.592 1.00 87.81 185 GLU A CA 1
ATOM 1481 C C . GLU A 1 185 ? 6.035 0.413 22.628 1.00 87.81 185 GLU A C 1
ATOM 1483 O O . GLU A 1 185 ? 5.640 -0.586 23.228 1.00 87.81 185 GLU A O 1
ATOM 1488 N N . TYR A 1 186 ? 5.196 1.199 21.951 1.00 93.12 186 TYR A N 1
ATOM 1489 C CA . TYR A 1 186 ? 3.765 0.921 21.828 1.00 93.12 186 TYR A CA 1
ATOM 1490 C C . TYR A 1 186 ? 3.514 -0.308 20.959 1.00 93.12 186 TYR A C 1
ATOM 1492 O O . TYR A 1 186 ? 2.722 -1.166 21.331 1.00 93.12 186 TYR A O 1
ATOM 1500 N N . ILE A 1 187 ? 4.238 -0.440 19.846 1.00 95.69 187 ILE A N 1
ATOM 1501 C CA . ILE A 1 187 ? 4.200 -1.624 18.985 1.00 95.69 187 ILE A CA 1
ATOM 1502 C C . ILE A 1 187 ? 4.608 -2.867 19.781 1.00 95.69 187 ILE A C 1
ATOM 1504 O O . ILE A 1 187 ? 3.925 -3.885 19.711 1.00 95.69 187 ILE A O 1
ATOM 1508 N N . ALA A 1 188 ? 5.683 -2.779 20.569 1.00 95.12 188 ALA A N 1
ATOM 1509 C CA . ALA A 1 188 ? 6.156 -3.877 21.406 1.00 95.12 188 ALA A CA 1
ATOM 1510 C C . ALA A 1 188 ? 5.168 -4.248 22.527 1.00 95.12 188 ALA A C 1
ATOM 1512 O O . ALA A 1 188 ? 4.962 -5.430 22.799 1.00 95.12 188 ALA A O 1
ATOM 1513 N N . SER A 1 189 ? 4.551 -3.250 23.167 1.00 92.88 189 SER A N 1
ATOM 1514 C CA . SER A 1 189 ? 3.583 -3.430 24.260 1.00 92.88 189 SER A CA 1
ATOM 1515 C C . SER A 1 189 ? 2.145 -3.679 23.796 1.00 92.88 189 SER A C 1
ATOM 1517 O O . SER A 1 189 ? 1.281 -3.940 24.631 1.00 92.88 189 SER A O 1
ATOM 1519 N N . GLY A 1 190 ? 1.874 -3.630 22.491 1.00 95.69 190 GLY A N 1
ATOM 1520 C CA . GLY A 1 190 ? 0.586 -4.005 21.921 1.00 95.69 190 GLY A CA 1
ATOM 1521 C C . GLY A 1 190 ? 0.272 -5.488 22.133 1.00 95.69 190 GLY A C 1
ATOM 1522 O O . GLY A 1 190 ? 1.166 -6.320 22.313 1.00 95.69 190 GLY A O 1
ATOM 1523 N N . PHE A 1 191 ? -1.013 -5.837 22.115 1.00 96.56 191 PHE A N 1
ATOM 1524 C CA . PHE A 1 191 ? -1.409 -7.238 22.215 1.00 96.56 191 PHE A CA 1
ATOM 1525 C C . PHE A 1 191 ? -1.132 -7.989 20.906 1.00 96.56 191 PHE A C 1
ATOM 1527 O O . PHE A 1 191 ? -1.207 -7.444 19.801 1.00 96.56 191 PHE A O 1
ATOM 1534 N N . LYS A 1 192 ? -0.835 -9.281 21.039 1.00 94.56 192 LYS A N 1
ATOM 1535 C CA . LYS A 1 192 ? -0.594 -10.215 19.940 1.00 94.56 192 LYS A CA 1
ATOM 1536 C C . LYS A 1 192 ? -1.872 -10.422 19.137 1.00 94.56 192 LYS A C 1
ATOM 1538 O O . LYS A 1 192 ? -2.851 -10.961 19.647 1.00 94.56 192 LYS A O 1
ATOM 1543 N N . PHE A 1 193 ? -1.836 -10.081 17.852 1.00 93.81 193 PHE A N 1
ATOM 1544 C CA . PHE A 1 193 ? -2.992 -10.282 16.975 1.00 93.81 193 PHE A CA 1
ATOM 1545 C C . PHE A 1 193 ? -3.125 -11.722 16.448 1.00 93.81 193 PHE A C 1
ATOM 1547 O O . PHE A 1 193 ? -4.173 -12.101 15.942 1.00 93.81 193 PHE A O 1
ATOM 1554 N N . GLU A 1 194 ? -2.097 -12.565 16.589 1.00 92.25 194 GLU A N 1
ATOM 1555 C CA . GLU A 1 194 ? -2.105 -13.951 16.089 1.00 92.25 194 GLU A CA 1
ATOM 1556 C C . GLU A 1 194 ? -3.320 -14.754 16.585 1.00 92.25 194 GLU A C 1
ATOM 1558 O O . GLU A 1 194 ? -3.976 -15.449 15.810 1.00 92.25 194 GLU A O 1
ATOM 1563 N N . LYS A 1 195 ? -3.685 -14.582 17.861 1.00 90.19 195 LYS A N 1
ATOM 1564 C CA . LYS A 1 195 ? -4.845 -15.239 18.476 1.00 90.19 195 LYS A CA 1
ATOM 1565 C C . LYS A 1 195 ? -6.194 -14.723 17.997 1.00 90.19 195 LYS A C 1
ATOM 1567 O O . LYS A 1 195 ? -7.196 -15.316 18.370 1.00 90.19 195 LYS A O 1
ATOM 1572 N N . PHE A 1 196 ? -6.239 -13.648 17.215 1.00 96.19 196 PHE A N 1
ATOM 1573 C CA . PHE A 1 196 ? -7.463 -13.100 16.633 1.00 96.19 196 PHE A CA 1
ATOM 1574 C C . PHE A 1 196 ? -7.753 -13.663 15.236 1.00 96.19 196 PHE A C 1
ATOM 1576 O O . PHE A 1 196 ? -8.846 -13.459 14.714 1.00 96.19 196 PHE A O 1
ATOM 1583 N N . HIS A 1 197 ? -6.834 -14.424 14.633 1.00 95.62 197 HIS A N 1
ATOM 1584 C CA . HIS A 1 197 ? -7.088 -15.041 13.334 1.00 95.62 197 HIS A CA 1
ATOM 1585 C C . HIS A 1 197 ? -8.235 -16.056 13.417 1.00 95.62 197 HIS A C 1
ATOM 1587 O O . HIS A 1 197 ? -8.160 -17.039 14.151 1.00 95.62 197 HIS A O 1
ATOM 1593 N N . ASN A 1 198 ? -9.281 -15.846 12.615 1.00 96.75 198 ASN A N 1
ATOM 1594 C CA . ASN A 1 198 ? -10.450 -16.726 12.510 1.00 96.75 198 ASN A CA 1
ATOM 1595 C C . ASN A 1 198 ? -11.237 -16.971 13.816 1.00 96.75 198 ASN A C 1
ATOM 1597 O O . ASN A 1 198 ? -12.001 -17.936 13.888 1.00 96.75 198 ASN A O 1
ATOM 1601 N N . ILE A 1 199 ? -11.111 -16.122 14.841 1.00 97.12 199 ILE A N 1
ATOM 1602 C CA . ILE A 1 199 ? -11.844 -16.322 16.109 1.00 97.12 199 ILE A CA 1
ATOM 1603 C C . ILE A 1 199 ? -13.360 -16.180 15.966 1.00 97.12 199 ILE A C 1
ATOM 1605 O O . ILE A 1 199 ? -14.120 -16.761 16.736 1.00 97.12 199 ILE A O 1
ATOM 1609 N N . PHE A 1 200 ? -13.798 -15.443 14.949 1.00 97.50 200 PHE A N 1
ATOM 1610 C CA . PHE A 1 200 ? -15.193 -15.236 14.590 1.00 97.50 200 PHE A CA 1
ATOM 1611 C C . PHE A 1 200 ? -15.489 -15.861 13.223 1.00 97.50 200 PHE A C 1
ATOM 1613 O O . PHE A 1 200 ? -16.267 -15.324 12.435 1.00 97.50 200 PHE A O 1
ATOM 1620 N N . LYS A 1 201 ? -14.868 -17.018 12.934 1.00 96.94 201 LYS A N 1
ATOM 1621 C CA . LYS A 1 201 ? -15.051 -17.739 11.670 1.00 96.94 201 LYS A CA 1
ATOM 1622 C C . LYS A 1 201 ? -16.533 -17.944 11.351 1.00 96.94 201 LYS A C 1
ATOM 1624 O O . LYS A 1 201 ? -17.260 -18.536 12.149 1.00 96.94 201 LYS A O 1
ATOM 1629 N N . ASN A 1 202 ? -16.953 -17.507 10.162 1.00 96.38 202 ASN A N 1
ATOM 1630 C CA . ASN A 1 202 ? -18.340 -17.584 9.683 1.00 96.38 202 ASN A CA 1
ATOM 1631 C C . ASN A 1 202 ? -19.355 -16.873 10.592 1.00 96.38 202 ASN A C 1
ATOM 1633 O O . ASN A 1 202 ? -20.503 -17.301 10.709 1.00 96.38 202 ASN A O 1
ATOM 1637 N N . LYS A 1 203 ? -18.923 -15.816 11.283 1.00 97.94 203 LYS A N 1
ATOM 1638 C CA . LYS A 1 203 ? -19.808 -14.925 12.028 1.00 97.94 203 LYS A CA 1
ATOM 1639 C C . LYS A 1 203 ? -19.905 -13.569 11.331 1.00 97.94 203 LYS A C 1
ATOM 1641 O O . LYS A 1 203 ? -18.933 -13.139 10.712 1.00 97.94 203 LYS A O 1
ATOM 1646 N N . PRO A 1 204 ? -21.051 -12.886 11.427 1.00 98.25 204 PRO A N 1
ATOM 1647 C CA . PRO A 1 204 ? -21.238 -11.584 10.803 1.00 98.25 204 PRO A CA 1
ATOM 1648 C C . PRO A 1 204 ? -20.414 -10.490 11.496 1.00 98.25 204 PRO A C 1
ATOM 1650 O O . PRO A 1 204 ? -20.338 -10.429 12.729 1.00 98.25 204 PRO A O 1
ATOM 1653 N N . ALA A 1 205 ? -19.858 -9.587 10.689 1.00 98.69 205 ALA A N 1
ATOM 1654 C CA . ALA A 1 205 ? -19.262 -8.338 11.153 1.00 98.69 205 ALA A CA 1
ATOM 1655 C C . ALA A 1 205 ? -19.814 -7.151 10.369 1.00 98.69 205 ALA A C 1
ATOM 1657 O O . ALA A 1 205 ? -19.842 -7.187 9.142 1.00 98.69 205 ALA A O 1
ATOM 1658 N N . VAL A 1 206 ? -20.210 -6.092 11.071 1.00 98.75 206 VAL A N 1
ATOM 1659 C CA . VAL A 1 206 ? -20.630 -4.820 10.484 1.00 98.75 206 VAL A CA 1
ATOM 1660 C C . VAL A 1 206 ? -19.539 -3.771 10.671 1.00 98.75 206 VAL A C 1
ATOM 1662 O O . VAL A 1 206 ? -19.056 -3.540 11.780 1.00 98.75 206 VAL A O 1
ATOM 1665 N N . ILE A 1 207 ? -19.146 -3.142 9.568 1.00 98.75 207 ILE A N 1
ATOM 1666 C CA . ILE A 1 207 ? -18.207 -2.023 9.536 1.00 98.75 207 ILE A CA 1
ATOM 1667 C C . ILE A 1 207 ? -19.024 -0.744 9.421 1.00 98.75 207 ILE A C 1
ATOM 1669 O O . ILE A 1 207 ? -19.784 -0.562 8.466 1.00 98.75 207 ILE A O 1
ATOM 1673 N N . VAL A 1 208 ? -18.864 0.133 10.407 1.00 98.44 208 VAL A N 1
ATOM 1674 C CA . VAL A 1 208 ? -19.631 1.371 10.529 1.00 98.44 208 VAL A CA 1
ATOM 1675 C C . VAL A 1 208 ? -18.800 2.535 10.012 1.00 98.44 208 VAL A C 1
ATOM 1677 O O . VAL A 1 208 ? -17.897 3.008 10.695 1.00 98.44 208 VAL A O 1
ATOM 1680 N N . SER A 1 209 ? -19.104 2.992 8.801 1.00 96.94 209 SER A N 1
ATOM 1681 C CA . SER A 1 209 ? -18.398 4.097 8.145 1.00 96.94 209 SER A CA 1
ATOM 1682 C C . SER A 1 209 ? -19.170 5.413 8.245 1.00 96.94 209 SER A C 1
ATOM 1684 O O . SER A 1 209 ? -20.346 5.437 8.589 1.00 96.94 209 SER A O 1
ATOM 1686 N N . ALA A 1 210 ? -18.497 6.531 7.976 1.00 93.94 210 ALA A N 1
ATOM 1687 C CA . ALA A 1 210 ? -18.989 7.874 8.294 1.00 93.94 210 ALA A CA 1
ATOM 1688 C C . ALA A 1 210 ? -19.855 8.551 7.212 1.00 93.94 210 ALA A C 1
ATOM 1690 O O . ALA A 1 210 ? -20.212 9.719 7.363 1.00 93.94 210 ALA A O 1
ATOM 1691 N N . GLY A 1 211 ? -20.165 7.870 6.112 1.00 94.38 211 GLY A N 1
ATOM 1692 C CA . GLY A 1 211 ? -20.910 8.426 4.983 1.00 94.38 211 GLY A CA 1
ATOM 1693 C C . GLY A 1 211 ? -22.351 8.822 5.341 1.00 94.38 211 GLY A C 1
ATOM 1694 O O . GLY A 1 211 ? -22.929 8.240 6.264 1.00 94.38 211 GLY A O 1
ATOM 1695 N N . PRO A 1 212 ? -22.938 9.807 4.635 1.00 91.94 212 PRO A N 1
ATOM 1696 C CA . PRO A 1 212 ? -24.292 10.318 4.881 1.00 91.94 212 PRO A CA 1
ATOM 1697 C C . PRO A 1 212 ? -25.389 9.267 5.135 1.00 91.94 212 PRO A C 1
ATOM 1699 O O . PRO A 1 212 ? -26.234 9.468 6.011 1.00 91.94 212 PRO A O 1
ATOM 1702 N N . SER A 1 213 ? -25.383 8.137 4.421 1.00 94.00 213 SER A N 1
ATOM 1703 C CA . SER A 1 213 ? -26.393 7.079 4.536 1.00 94.00 213 SER A CA 1
ATOM 1704 C C . SER A 1 213 ? -26.405 6.401 5.904 1.00 94.00 213 SER A C 1
ATOM 1706 O O . SER A 1 213 ? -27.429 5.832 6.278 1.00 94.00 213 SER A O 1
ATOM 1708 N N . LEU A 1 214 ? -25.343 6.547 6.709 1.00 94.94 214 LEU A N 1
ATOM 1709 C CA . LEU A 1 214 ? -25.319 6.068 8.090 1.00 94.94 214 LEU A CA 1
ATOM 1710 C C . LEU A 1 214 ? -26.506 6.620 8.896 1.00 94.94 214 LEU A C 1
ATOM 1712 O O . LEU A 1 214 ? -27.079 5.908 9.716 1.00 94.94 214 LEU A O 1
ATOM 1716 N N . ASN A 1 215 ? -26.934 7.864 8.645 1.00 90.69 215 ASN A N 1
ATOM 1717 C CA . ASN A 1 215 ? -28.100 8.453 9.315 1.00 90.69 215 ASN A CA 1
ATOM 1718 C C . ASN A 1 215 ? -29.390 7.636 9.119 1.00 90.69 215 ASN A C 1
ATOM 1720 O O . ASN A 1 215 ? -30.263 7.657 9.985 1.00 90.69 215 ASN A O 1
ATOM 1724 N N . LYS A 1 216 ? -29.505 6.897 8.011 1.00 93.06 216 LYS A N 1
ATOM 1725 C CA . LYS A 1 216 ? -30.693 6.104 7.680 1.00 93.06 216 LYS A CA 1
ATOM 1726 C C . LYS A 1 216 ? -30.766 4.801 8.468 1.00 93.06 216 LYS A C 1
ATOM 1728 O O . LYS A 1 216 ? -31.863 4.343 8.761 1.00 93.06 216 LYS A O 1
ATOM 1733 N N . ASN A 1 217 ? -29.627 4.223 8.851 1.00 93.69 217 ASN A N 1
ATOM 1734 C CA . ASN A 1 217 ? -29.582 2.848 9.354 1.00 93.69 217 ASN A CA 1
ATOM 1735 C C . ASN A 1 217 ? -28.770 2.638 10.645 1.00 93.69 217 ASN A C 1
ATOM 1737 O O . ASN A 1 217 ? -28.858 1.562 11.233 1.00 93.69 217 ASN A O 1
ATOM 1741 N N . VAL A 1 218 ? -28.077 3.656 11.170 1.00 95.62 218 VAL A N 1
ATOM 1742 C CA . VAL A 1 218 ? -27.290 3.549 12.418 1.00 95.62 218 VAL A CA 1
ATOM 1743 C C . VAL A 1 218 ? -28.118 3.084 13.617 1.00 95.62 218 VAL A C 1
ATOM 1745 O O . VAL A 1 218 ? -27.644 2.294 14.425 1.00 95.62 218 VAL A O 1
ATOM 1748 N N . HIS A 1 219 ? -29.381 3.502 13.713 1.00 95.62 219 HIS A N 1
ATOM 1749 C CA . HIS A 1 219 ? -30.281 3.108 14.801 1.00 95.62 219 HIS A CA 1
ATOM 1750 C C . HIS A 1 219 ? -30.602 1.601 14.808 1.00 95.62 219 HIS A C 1
ATOM 1752 O O . HIS A 1 219 ? -30.977 1.053 15.842 1.00 95.62 219 HIS A O 1
ATOM 1758 N N . LEU A 1 220 ? -30.441 0.906 13.674 1.00 97.62 220 LEU A N 1
ATOM 1759 C CA . LEU A 1 220 ? -30.664 -0.538 13.577 1.00 97.62 220 LEU A CA 1
ATOM 1760 C C . LEU A 1 220 ? -29.531 -1.355 14.209 1.00 97.62 220 LEU A C 1
ATOM 1762 O O . LEU A 1 220 ? -29.744 -2.530 14.504 1.00 97.62 220 LEU A O 1
ATOM 1766 N N . LEU A 1 221 ? -28.365 -0.748 14.472 1.00 97.94 221 LEU A N 1
ATOM 1767 C CA . LEU A 1 221 ? -27.255 -1.409 15.166 1.00 97.94 221 LEU A CA 1
ATOM 1768 C C . LEU A 1 221 ? -27.659 -1.918 16.556 1.00 97.94 221 LEU A C 1
ATOM 1770 O O . LEU A 1 221 ? -27.149 -2.947 16.993 1.00 97.94 221 LEU A O 1
ATOM 1774 N N . GLU A 1 222 ? -28.639 -1.281 17.203 1.00 97.19 222 GLU A N 1
ATOM 1775 C CA . GLU A 1 222 ? -29.213 -1.732 18.476 1.00 97.19 222 GLU A CA 1
ATOM 1776 C C . GLU A 1 222 ? -29.718 -3.186 18.409 1.00 97.19 222 GLU A C 1
ATOM 1778 O O . GLU A 1 222 ? -29.608 -3.933 19.376 1.00 97.19 222 GLU A O 1
ATOM 1783 N N . LYS A 1 223 ? -30.201 -3.638 17.242 1.00 96.56 223 LYS A N 1
ATOM 1784 C CA . LYS A 1 223 ? -30.707 -5.009 17.043 1.00 96.56 223 LYS A CA 1
ATOM 1785 C C . LYS A 1 223 ? -29.605 -6.064 16.927 1.00 96.56 223 LYS A C 1
ATOM 1787 O O . LYS A 1 223 ? -29.891 -7.258 17.036 1.00 96.56 223 LYS A O 1
ATOM 1792 N N . VAL A 1 224 ? -28.366 -5.649 16.658 1.00 96.69 224 VAL A N 1
ATOM 1793 C CA . VAL A 1 224 ? -27.227 -6.552 16.412 1.00 96.69 224 VAL A CA 1
ATOM 1794 C C . VAL A 1 224 ? -26.061 -6.338 17.369 1.00 96.69 224 VAL A C 1
ATOM 1796 O O . VAL A 1 224 ? -25.124 -7.137 17.350 1.00 96.69 224 VAL A O 1
ATOM 1799 N N . LYS A 1 225 ? -26.115 -5.320 18.238 1.00 95.25 225 LYS A N 1
ATOM 1800 C CA . LYS A 1 225 ? -25.009 -4.950 19.130 1.00 95.25 225 LYS A CA 1
ATOM 1801 C C . LYS A 1 225 ? -24.576 -6.035 20.102 1.00 95.25 225 LYS A C 1
ATOM 1803 O O . LYS A 1 225 ? -23.428 -6.006 20.510 1.00 95.25 225 LYS A O 1
ATOM 1808 N N . ASP A 1 226 ? -25.422 -7.017 20.399 1.00 94.44 226 ASP A N 1
ATOM 1809 C CA . ASP A 1 226 ? -25.066 -8.178 21.230 1.00 94.44 226 ASP A CA 1
ATOM 1810 C C . ASP A 1 226 ? -24.866 -9.463 20.410 1.00 94.44 226 ASP A C 1
ATOM 1812 O O . ASP A 1 226 ? -24.546 -10.521 20.950 1.00 94.44 226 ASP A O 1
ATOM 1816 N N . ARG A 1 227 ? -25.066 -9.392 19.089 1.00 95.38 227 ARG A N 1
ATOM 1817 C CA . ARG A 1 227 ? -25.077 -10.549 18.188 1.00 95.38 227 ARG A CA 1
ATOM 1818 C C . ARG A 1 227 ? -23.877 -10.583 17.257 1.00 95.38 227 ARG A C 1
ATOM 1820 O O . ARG A 1 227 ? -23.370 -11.669 17.006 1.00 95.38 227 ARG A O 1
ATOM 1827 N N . TRP A 1 228 ? -23.470 -9.456 16.688 1.00 97.94 228 TRP A N 1
ATOM 1828 C CA . TRP A 1 228 ? -22.475 -9.393 15.610 1.00 97.94 228 TRP A CA 1
ATOM 1829 C C . TRP A 1 228 ? -21.240 -8.621 16.060 1.00 97.94 228 TRP A C 1
ATOM 1831 O O . TRP A 1 228 ? -21.310 -7.880 17.041 1.00 97.94 228 TRP A O 1
ATOM 1841 N N . ILE A 1 229 ? -20.125 -8.769 15.341 1.00 98.69 229 ILE A N 1
ATOM 1842 C CA . ILE A 1 229 ? -18.968 -7.889 15.543 1.00 98.69 229 ILE A CA 1
ATOM 1843 C C . ILE A 1 229 ? -19.284 -6.514 14.953 1.00 98.69 229 ILE A C 1
ATOM 1845 O O . ILE A 1 229 ? -19.642 -6.420 13.784 1.00 98.69 229 ILE A O 1
ATOM 1849 N N . ILE A 1 230 ? -19.140 -5.454 15.742 1.00 98.75 230 ILE A N 1
ATOM 1850 C CA . ILE A 1 230 ? -19.255 -4.060 15.311 1.00 98.75 230 ILE A CA 1
ATOM 1851 C C . ILE A 1 230 ? -17.856 -3.453 15.277 1.00 98.75 230 ILE A C 1
ATOM 1853 O O . ILE A 1 230 ? -17.196 -3.339 16.310 1.00 98.75 230 ILE A O 1
ATOM 1857 N N . ILE A 1 231 ? -17.415 -3.032 14.096 1.00 98.88 231 ILE A N 1
ATOM 1858 C CA . ILE A 1 231 ? -16.139 -2.343 13.901 1.00 98.88 231 ILE A CA 1
ATOM 1859 C C . ILE A 1 231 ? -16.435 -0.878 13.590 1.00 98.88 231 ILE A C 1
ATOM 1861 O O . ILE A 1 231 ? -17.018 -0.566 12.550 1.00 98.88 231 ILE A O 1
ATOM 1865 N N . ALA A 1 232 ? -16.033 0.013 14.493 1.00 98.38 232 ALA A N 1
ATOM 1866 C CA . ALA A 1 232 ? -16.140 1.453 14.303 1.00 98.38 232 ALA A CA 1
ATOM 1867 C C . ALA A 1 232 ? -14.825 2.033 13.776 1.00 98.38 232 ALA A C 1
ATOM 1869 O O . ALA A 1 232 ? -13.736 1.600 14.155 1.00 98.38 232 ALA A O 1
ATOM 1870 N N . LEU A 1 233 ? -14.925 3.051 12.929 1.00 97.38 233 LEU A N 1
ATOM 1871 C CA . LEU A 1 233 ? -13.778 3.865 12.522 1.00 97.38 233 LEU A CA 1
ATOM 1872 C C . LEU A 1 233 ? -13.564 5.015 13.515 1.00 97.38 233 LEU A C 1
ATOM 1874 O O . LEU A 1 233 ? -14.500 5.397 14.226 1.00 97.38 233 LEU A O 1
ATOM 1878 N N . ASP A 1 234 ? -12.374 5.614 13.506 1.00 94.81 234 ASP A N 1
ATOM 1879 C CA . ASP A 1 234 ? -12.052 6.853 14.234 1.00 94.81 234 ASP A CA 1
ATOM 1880 C C . ASP A 1 234 ? -13.119 7.953 14.070 1.00 94.81 234 ASP A C 1
ATOM 1882 O O . ASP A 1 234 ? -13.520 8.575 15.049 1.00 94.81 234 ASP A O 1
ATOM 1886 N N . ALA A 1 235 ? -13.683 8.117 12.875 1.00 93.94 235 ALA A N 1
ATOM 1887 C CA . ALA A 1 235 ? -14.744 9.090 12.621 1.00 93.94 235 ALA A CA 1
ATOM 1888 C C . ALA A 1 235 ? -16.127 8.738 13.215 1.00 93.94 235 ALA A C 1
ATOM 1890 O O . ALA A 1 235 ? -17.022 9.581 13.226 1.00 93.94 235 ALA A O 1
ATOM 1891 N N . THR A 1 236 ? -16.350 7.505 13.680 1.00 96.12 236 THR A N 1
ATOM 1892 C CA . THR A 1 236 ? -17.700 7.005 14.033 1.00 96.12 236 THR A CA 1
ATOM 1893 C C . THR A 1 236 ? -17.835 6.463 15.449 1.00 96.12 236 THR A C 1
ATOM 1895 O O . THR A 1 236 ? -18.960 6.382 15.942 1.00 96.12 236 THR A O 1
ATOM 1898 N N . TYR A 1 237 ? -16.734 6.109 16.120 1.00 96.81 237 TYR A N 1
ATOM 1899 C CA . TYR A 1 237 ? -16.812 5.456 17.429 1.00 96.81 237 TYR A CA 1
ATOM 1900 C C . TYR A 1 237 ? -17.530 6.333 18.465 1.00 96.81 237 TYR A C 1
ATOM 1902 O O . TYR A 1 237 ? -18.394 5.838 19.180 1.00 96.81 237 TYR A O 1
ATOM 1910 N N . GLU A 1 238 ? -17.250 7.642 18.496 1.00 94.56 238 GLU A N 1
ATOM 1911 C CA . GLU A 1 238 ? -17.882 8.566 19.443 1.00 94.56 238 GLU A CA 1
ATOM 1912 C C . GLU A 1 238 ? -19.398 8.658 19.218 1.00 94.56 238 GLU A C 1
ATOM 1914 O O . GLU A 1 238 ? -20.172 8.613 20.175 1.00 94.56 238 GLU A O 1
ATOM 1919 N N . LYS A 1 239 ? -19.837 8.715 17.952 1.00 93.75 239 LYS A N 1
ATOM 1920 C CA . LYS A 1 239 ? -21.263 8.703 17.602 1.00 93.75 239 LYS A CA 1
ATOM 1921 C C . LYS A 1 239 ? -21.944 7.445 18.139 1.00 93.75 239 LYS A C 1
ATOM 1923 O O . LYS A 1 239 ? -23.001 7.562 18.752 1.00 93.75 239 LYS A O 1
ATOM 1928 N N . LEU A 1 240 ? -21.337 6.269 17.966 1.00 96.44 240 LEU A N 1
ATOM 1929 C CA . LEU A 1 240 ? -21.891 5.019 18.495 1.00 96.44 240 LEU A CA 1
ATOM 1930 C C . LEU A 1 240 ? -21.958 5.019 20.027 1.00 96.44 240 LEU A C 1
ATOM 1932 O O . LEU A 1 240 ? -23.010 4.698 20.583 1.00 96.44 240 LEU A O 1
ATOM 1936 N N . LEU A 1 241 ? -20.895 5.465 20.703 1.00 95.81 241 LEU A N 1
ATOM 1937 C CA . LEU A 1 241 ? -20.881 5.579 22.164 1.00 95.81 241 LEU A CA 1
ATOM 1938 C C . LEU A 1 241 ? -21.988 6.516 22.668 1.00 95.81 241 LEU A C 1
ATOM 1940 O O . LEU A 1 241 ? -22.703 6.165 23.604 1.00 95.81 241 LEU A O 1
ATOM 1944 N N . SER A 1 242 ? -22.209 7.656 22.002 1.00 94.06 242 SER A N 1
ATOM 1945 C CA . SER A 1 242 ? -23.290 8.596 22.348 1.00 94.06 242 SER A CA 1
ATOM 1946 C C . SER A 1 242 ? -24.697 7.995 22.215 1.00 94.06 242 SER A C 1
ATOM 1948 O O . SER A 1 242 ? -25.635 8.460 22.859 1.00 94.06 242 SER A O 1
ATOM 1950 N N . MET A 1 243 ? -24.842 6.946 21.399 1.00 95.31 243 MET A N 1
ATOM 1951 C CA . MET A 1 243 ? -26.090 6.212 21.187 1.00 95.31 243 MET A CA 1
ATOM 1952 C C . MET A 1 243 ? -26.237 5.003 22.124 1.00 95.31 243 MET A C 1
ATOM 1954 O O . MET A 1 243 ? -27.211 4.264 22.008 1.00 95.31 243 MET A O 1
ATOM 1958 N N . GLY A 1 244 ? -25.282 4.767 23.032 1.00 95.75 244 GLY A N 1
ATOM 1959 C CA . GLY A 1 244 ? -25.264 3.582 23.894 1.00 95.75 244 GLY A CA 1
ATOM 1960 C C . GLY A 1 244 ? -24.892 2.288 23.157 1.00 95.75 244 GLY A C 1
ATOM 1961 O O . GLY A 1 244 ? -25.236 1.193 23.611 1.00 95.75 244 GLY A O 1
ATOM 1962 N N . ILE A 1 245 ? -24.213 2.406 22.012 1.00 96.75 245 ILE A N 1
ATOM 1963 C CA . ILE A 1 245 ? -23.744 1.285 21.196 1.00 96.75 245 ILE A CA 1
ATOM 1964 C C . ILE A 1 245 ? -22.225 1.203 21.336 1.00 96.75 245 ILE A C 1
ATOM 1966 O O . ILE A 1 245 ? -21.487 2.007 20.773 1.00 96.75 245 ILE A O 1
ATOM 1970 N N . GLU A 1 246 ? -21.747 0.217 22.087 1.00 96.50 246 GLU A N 1
ATOM 1971 C CA . GLU A 1 246 ? -20.315 -0.001 22.273 1.00 96.50 246 GLU A CA 1
ATOM 1972 C C . GLU A 1 246 ? -19.750 -0.856 21.121 1.00 96.50 246 GLU A C 1
ATOM 1974 O O . GLU A 1 246 ? -20.133 -2.025 20.992 1.00 96.50 246 GLU A O 1
ATOM 1979 N N . PRO A 1 247 ? -18.850 -0.327 20.268 1.00 98.06 247 PRO A N 1
ATOM 1980 C CA . PRO A 1 247 ? -18.222 -1.134 19.227 1.00 98.06 247 PRO A CA 1
ATOM 1981 C C . PRO A 1 247 ? -17.297 -2.196 19.832 1.00 98.06 247 PRO A C 1
ATOM 1983 O O . PRO A 1 247 ? -16.779 -2.036 20.935 1.00 98.06 247 PRO A O 1
ATOM 1986 N N . ASP A 1 248 ? -17.068 -3.293 19.113 1.00 98.50 248 ASP A N 1
ATOM 1987 C CA . ASP A 1 248 ? -16.143 -4.354 19.529 1.00 98.50 248 ASP A CA 1
ATOM 1988 C C . ASP A 1 248 ? -14.689 -4.023 19.210 1.00 98.50 248 ASP A C 1
ATOM 1990 O O . ASP A 1 248 ? -13.798 -4.468 19.924 1.00 98.50 248 ASP A O 1
ATOM 1994 N N . PHE A 1 249 ? -14.460 -3.242 18.154 1.00 98.69 249 PHE A N 1
ATOM 1995 C CA . PHE A 1 249 ? -13.147 -2.744 17.759 1.00 98.69 249 PHE A CA 1
ATOM 1996 C C . PHE A 1 249 ? -13.267 -1.302 17.272 1.00 98.69 249 PHE A C 1
ATOM 1998 O O . PHE A 1 249 ? -14.237 -0.949 16.595 1.00 98.69 249 PHE A O 1
ATOM 2005 N N . ILE A 1 250 ? -12.250 -0.494 17.566 1.00 98.62 250 ILE A N 1
ATOM 2006 C CA . ILE A 1 250 ? -12.039 0.815 16.942 1.00 98.62 250 ILE A CA 1
ATOM 2007 C C . ILE A 1 250 ? -10.841 0.698 16.008 1.00 98.62 250 ILE A C 1
ATOM 2009 O O . ILE A 1 250 ? -9.837 0.080 16.358 1.00 98.62 250 ILE A O 1
ATOM 2013 N N . VAL A 1 251 ? -10.932 1.284 14.819 1.00 98.38 251 VAL A N 1
ATOM 2014 C CA . VAL A 1 251 ? -9.851 1.280 13.831 1.00 98.38 251 VAL A CA 1
ATOM 2015 C C . VAL A 1 251 ? -9.417 2.706 13.537 1.00 98.38 251 VAL A C 1
ATOM 2017 O O . VAL A 1 251 ? -10.249 3.570 13.271 1.00 98.38 251 VAL A O 1
ATOM 2020 N N . THR A 1 252 ? -8.107 2.940 13.548 1.00 96.25 252 THR A N 1
ATOM 2021 C CA . THR A 1 252 ? -7.514 4.209 13.117 1.00 96.25 252 THR A CA 1
ATOM 2022 C C . THR A 1 252 ? -6.278 3.956 12.271 1.00 96.25 252 THR A C 1
ATOM 2024 O O . THR A 1 252 ? -5.579 2.954 12.435 1.00 96.25 252 THR A O 1
ATOM 2027 N N . LYS A 1 253 ? -6.019 4.863 11.334 1.00 91.75 253 LYS A N 1
ATOM 2028 C CA . LYS A 1 253 ? -4.965 4.690 10.333 1.00 91.75 253 LYS A CA 1
ATOM 2029 C C . LYS A 1 253 ? -4.087 5.914 10.185 1.00 91.75 253 LYS A C 1
ATOM 2031 O O . LYS A 1 253 ? -2.873 5.768 10.056 1.00 91.75 253 LYS A O 1
ATOM 2036 N N . GLU A 1 254 ? -4.703 7.088 10.174 1.00 85.56 254 GLU A N 1
ATOM 2037 C CA . GLU A 1 254 ? -4.070 8.293 9.664 1.00 85.56 254 GLU A CA 1
ATOM 2038 C C . GLU A 1 254 ? -2.917 8.780 10.539 1.00 85.56 254 GLU A C 1
ATOM 2040 O O . GLU A 1 254 ? -2.839 8.549 11.752 1.00 85.56 254 GLU A O 1
ATOM 2045 N N . ARG A 1 255 ? -1.980 9.442 9.867 1.00 77.19 255 ARG A N 1
ATOM 2046 C CA . ARG A 1 255 ? -0.691 9.832 10.431 1.00 77.19 255 ARG A CA 1
ATOM 2047 C C . ARG A 1 255 ? -0.573 11.316 10.738 1.00 77.19 255 ARG A C 1
ATOM 2049 O O . ARG A 1 255 ? 0.468 11.749 11.226 1.00 77.19 255 ARG A O 1
ATOM 2056 N N . ASP A 1 256 ? -1.611 12.095 10.466 1.00 73.75 256 ASP A N 1
ATOM 2057 C CA . ASP A 1 256 ? -1.613 13.543 10.632 1.00 73.75 256 ASP A CA 1
ATOM 2058 C C . ASP A 1 256 ? -2.247 14.013 11.955 1.00 73.75 256 ASP A C 1
ATOM 2060 O O . ASP A 1 256 ? -3.073 13.347 12.581 1.00 73.75 256 ASP A O 1
ATOM 2064 N N . LEU A 1 257 ? -1.865 15.226 12.362 1.00 73.94 257 LEU A N 1
ATOM 2065 C CA . LEU A 1 257 ? -2.406 15.899 13.544 1.00 73.94 257 LEU A CA 1
ATOM 2066 C C . LEU A 1 257 ? -3.900 16.242 13.400 1.00 73.94 257 LEU A C 1
ATOM 2068 O O . LEU A 1 257 ? -4.591 16.386 14.409 1.00 73.94 257 LEU A O 1
ATOM 2072 N N . ALA A 1 258 ? -4.406 16.419 12.177 1.00 73.31 258 ALA A N 1
ATOM 2073 C CA . ALA A 1 258 ? -5.802 16.790 11.965 1.00 73.31 258 ALA A CA 1
ATOM 2074 C C . ALA A 1 258 ? -6.742 15.659 12.403 1.00 73.31 258 ALA A C 1
ATOM 2076 O O . ALA A 1 258 ? -7.759 15.940 13.030 1.00 73.31 258 ALA A O 1
ATOM 2077 N N . THR A 1 259 ? -6.355 14.404 12.181 1.00 80.19 259 THR A N 1
ATOM 2078 C CA . THR A 1 259 ? -7.060 13.206 12.651 1.00 80.19 259 THR A CA 1
ATOM 2079 C C . THR A 1 259 ? -7.158 13.189 14.174 1.00 80.19 259 THR A C 1
ATOM 2081 O O . THR A 1 259 ? -8.251 13.046 14.721 1.00 80.19 259 THR A O 1
ATOM 2084 N N . TYR A 1 260 ? -6.046 13.421 14.880 1.00 81.12 260 TYR A N 1
ATOM 2085 C CA . TYR A 1 260 ? -6.063 13.513 16.343 1.00 81.12 260 TYR A CA 1
ATOM 2086 C C . TYR A 1 260 ? -6.992 14.626 16.835 1.00 81.12 260 TYR A C 1
ATOM 2088 O O . TYR A 1 260 ? -7.859 14.380 17.670 1.00 81.12 260 TYR A O 1
ATOM 2096 N N . LYS A 1 261 ? -6.863 15.836 16.279 1.00 78.38 261 LYS A N 1
ATOM 2097 C CA . LYS A 1 261 ? -7.709 16.982 16.649 1.00 78.38 261 LYS A CA 1
ATOM 2098 C C . LYS A 1 261 ? -9.191 16.742 16.373 1.00 78.38 261 LYS A C 1
ATOM 2100 O O . LYS A 1 261 ? -10.034 17.210 17.129 1.00 78.38 261 LYS A O 1
ATOM 2105 N N . ALA A 1 262 ? -9.510 16.056 15.279 1.00 84.50 262 ALA A N 1
ATOM 2106 C CA . ALA A 1 262 ? -10.886 15.820 14.868 1.00 84.50 262 ALA A CA 1
ATOM 2107 C C . ALA A 1 262 ? -11.579 14.752 15.720 1.00 84.50 262 ALA A C 1
ATOM 2109 O O . ALA A 1 262 ? -12.758 14.910 16.046 1.00 84.50 262 ALA A O 1
ATOM 2110 N N . PHE A 1 263 ? -10.868 13.673 16.054 1.00 91.38 263 PHE A N 1
ATOM 2111 C CA . PHE A 1 263 ? -11.506 12.458 16.562 1.00 91.38 263 PHE A CA 1
ATOM 2112 C C . PHE A 1 263 ? -11.093 12.073 17.981 1.00 91.38 263 PHE A C 1
ATOM 2114 O O . PHE A 1 263 ? -11.851 11.374 18.633 1.00 91.38 263 PHE A O 1
ATOM 2121 N N . PHE A 1 264 ? -9.949 12.540 18.488 1.00 87.69 264 PHE A N 1
ATOM 2122 C CA . PHE A 1 264 ? -9.392 12.068 19.764 1.00 87.69 264 PHE A CA 1
ATOM 2123 C C . PHE A 1 264 ? -9.152 13.192 20.786 1.00 87.69 264 PHE A C 1
ATOM 2125 O O . PHE A 1 264 ? -9.265 12.965 21.991 1.00 87.69 264 PHE A O 1
ATOM 2132 N N . GLU A 1 265 ? -8.840 14.418 20.350 1.00 86.31 265 GLU A N 1
ATOM 2133 C CA . GLU A 1 265 ? -8.532 15.521 21.267 1.00 86.31 265 GLU A CA 1
ATOM 2134 C C . GLU A 1 265 ? -9.739 15.887 22.150 1.00 86.31 265 GLU A C 1
ATOM 2136 O O . GLU A 1 265 ? -10.823 16.215 21.669 1.00 86.31 265 GLU A O 1
ATOM 2141 N N . GLY A 1 266 ? -9.528 15.872 23.471 1.00 84.69 266 GLY A N 1
ATOM 2142 C CA . GLY A 1 266 ? -10.546 16.249 24.456 1.00 84.69 266 GLY A CA 1
ATOM 2143 C C . GLY A 1 266 ? -11.651 15.210 24.665 1.00 84.69 266 GLY A C 1
ATOM 2144 O O . GLY A 1 266 ? -12.647 15.532 25.311 1.00 84.69 266 GLY A O 1
ATOM 2145 N N . LYS A 1 267 ? -11.489 13.995 24.130 1.00 88.31 267 LYS A N 1
ATOM 2146 C CA . LYS A 1 267 ? -12.416 12.872 24.310 1.00 88.31 267 LYS A CA 1
ATOM 2147 C C . LYS A 1 267 ? -11.998 11.990 25.484 1.00 88.31 267 LYS A C 1
ATOM 2149 O O . LYS A 1 267 ? -10.838 12.009 25.897 1.00 88.31 267 LYS A O 1
ATOM 2154 N N . ASP A 1 268 ? -12.946 11.211 25.997 1.00 89.19 268 ASP A N 1
ATOM 2155 C CA . ASP A 1 268 ? -12.633 10.117 26.912 1.00 89.19 268 ASP A CA 1
ATOM 2156 C C . ASP A 1 268 ? -12.070 8.937 26.111 1.00 89.19 268 ASP A C 1
ATOM 2158 O O . ASP A 1 268 ? -12.726 8.402 25.214 1.00 89.19 268 ASP A O 1
ATOM 2162 N N . LEU A 1 269 ? -10.813 8.602 26.390 1.00 90.12 269 LEU A N 1
ATOM 2163 C CA . LEU A 1 269 ? -10.041 7.579 25.684 1.00 90.12 269 LEU A CA 1
ATOM 2164 C C . LEU A 1 269 ? -9.598 6.451 26.625 1.00 90.12 269 LEU A C 1
ATOM 2166 O O . LEU A 1 269 ? -8.753 5.629 26.251 1.00 90.12 269 LEU A O 1
ATOM 2170 N N . ASP A 1 270 ? -10.167 6.407 27.832 1.00 93.00 270 ASP A N 1
ATOM 2171 C CA . ASP A 1 270 ? -10.061 5.275 28.746 1.00 93.00 270 ASP A CA 1
ATOM 2172 C C . ASP A 1 270 ? -11.182 4.268 28.473 1.00 93.00 270 ASP A C 1
ATOM 2174 O O . ASP A 1 270 ? -12.123 4.074 29.239 1.00 93.00 270 ASP A O 1
ATOM 2178 N N . LEU A 1 271 ? -11.116 3.685 27.276 1.00 93.56 271 LEU A N 1
ATOM 2179 C CA . LEU A 1 271 ? -12.120 2.763 26.764 1.00 93.56 271 LEU A CA 1
ATOM 2180 C C . LEU A 1 271 ? -11.609 1.328 26.877 1.00 93.56 271 LEU A C 1
ATOM 2182 O O . LEU A 1 271 ? -10.527 1.017 26.385 1.00 93.56 271 LEU A O 1
ATOM 2186 N N . ASP A 1 272 ? -12.423 0.418 27.409 1.00 94.12 272 ASP A N 1
ATOM 2187 C CA . ASP A 1 272 ? -12.157 -1.030 27.367 1.00 94.12 272 ASP A CA 1
ATOM 2188 C C . ASP A 1 272 ? -12.546 -1.641 26.003 1.00 94.12 272 ASP A C 1
ATOM 2190 O O . ASP A 1 272 ? -13.245 -2.650 25.895 1.00 94.12 272 ASP A O 1
ATOM 2194 N N . ILE A 1 273 ? -12.128 -0.974 24.926 1.00 97.56 273 ILE A N 1
ATOM 2195 C CA . ILE A 1 273 ? -12.373 -1.376 23.543 1.00 97.56 273 ILE A CA 1
ATOM 2196 C C . ILE A 1 273 ? -11.008 -1.516 22.862 1.00 97.56 273 ILE A C 1
ATOM 2198 O O . ILE A 1 273 ? -10.177 -0.618 22.969 1.00 97.56 273 ILE A O 1
ATOM 2202 N N . PRO A 1 274 ? -10.720 -2.622 22.162 1.00 98.12 274 PRO A N 1
ATOM 2203 C CA . PRO A 1 274 ? -9.480 -2.726 21.410 1.00 98.12 274 PRO A CA 1
ATOM 2204 C C . PRO A 1 274 ? -9.394 -1.693 20.279 1.00 98.12 274 PRO A C 1
ATOM 2206 O O . PRO A 1 274 ? -10.227 -1.675 19.367 1.00 98.12 274 PRO A O 1
ATOM 2209 N N . LEU A 1 275 ? -8.337 -0.882 20.306 1.00 98.44 275 LEU A N 1
ATOM 2210 C CA . LEU A 1 275 ? -7.927 -0.023 19.201 1.00 98.44 275 LEU A CA 1
ATOM 2211 C C . LEU A 1 275 ? -6.949 -0.777 18.294 1.00 98.44 275 LEU A C 1
ATOM 2213 O O . LEU A 1 275 ? -5.844 -1.142 18.701 1.00 98.44 275 LEU A O 1
ATOM 2217 N N . ILE A 1 276 ? -7.341 -0.972 17.040 1.00 98.25 276 ILE A N 1
ATOM 2218 C CA . ILE A 1 276 ? -6.470 -1.465 15.977 1.00 98.25 276 ILE A CA 1
ATOM 2219 C C . ILE A 1 276 ? -5.929 -0.251 15.224 1.00 98.25 276 ILE A C 1
ATOM 2221 O O . ILE A 1 276 ? -6.628 0.364 14.417 1.00 98.25 276 ILE A O 1
ATOM 2225 N N . ALA A 1 277 ? -4.684 0.108 15.517 1.00 97.31 277 ALA A N 1
ATOM 2226 C CA . ALA A 1 277 ? -4.000 1.228 14.891 1.00 97.31 277 ALA A CA 1
ATOM 2227 C C . ALA A 1 277 ? -3.105 0.758 13.743 1.00 97.31 277 ALA A C 1
ATOM 2229 O O . ALA A 1 277 ? -2.594 -0.364 13.740 1.00 97.31 277 ALA A O 1
ATOM 2230 N N . GLN A 1 278 ? -2.866 1.623 12.765 1.00 96.00 278 GLN A N 1
ATOM 2231 C CA . GLN A 1 278 ? -1.800 1.394 11.800 1.00 96.00 278 GLN A CA 1
ATOM 2232 C C . GLN A 1 278 ? -0.439 1.614 12.491 1.00 96.00 278 GLN A C 1
ATOM 2234 O O . GLN A 1 278 ? -0.293 2.503 13.326 1.00 96.00 278 GLN A O 1
ATOM 2239 N N . SER A 1 279 ? 0.589 0.848 12.110 1.00 94.19 279 SER A N 1
ATOM 2240 C CA . SER A 1 279 ? 1.971 0.960 12.628 1.00 94.19 279 SER A CA 1
ATOM 2241 C C . SER A 1 279 ? 2.586 2.371 12.545 1.00 94.19 279 SER A C 1
ATOM 2243 O O . SER A 1 279 ? 3.578 2.655 13.208 1.00 94.19 279 SER A O 1
ATOM 2245 N N . LEU A 1 280 ? 2.001 3.243 11.723 1.00 89.06 280 LEU A N 1
ATOM 2246 C CA . LEU A 1 280 ? 2.433 4.606 11.414 1.00 89.06 280 LEU A CA 1
ATOM 2247 C C . LEU A 1 280 ? 1.363 5.662 11.739 1.00 89.06 280 LEU A C 1
ATOM 2249 O O . LEU A 1 280 ? 1.412 6.761 11.199 1.00 89.06 280 LEU A O 1
ATOM 2253 N N . SER A 1 281 ? 0.365 5.331 12.566 1.00 90.44 281 SER A N 1
ATOM 2254 C CA . SER A 1 281 ? -0.644 6.300 13.007 1.00 90.44 281 SER A CA 1
ATOM 2255 C C . SER A 1 281 ? -0.026 7.441 13.819 1.00 90.44 281 SER A C 1
ATOM 2257 O O . SER A 1 281 ? 1.065 7.316 14.376 1.00 90.44 281 SER A O 1
ATOM 2259 N N . TYR A 1 282 ? -0.736 8.569 13.910 1.00 84.88 282 TYR A N 1
ATOM 2260 C CA . TYR A 1 282 ? -0.243 9.732 14.646 1.00 84.88 282 TYR A CA 1
ATOM 2261 C C . TYR A 1 282 ? 0.048 9.380 16.126 1.00 84.88 282 TYR A C 1
ATOM 2263 O O . TYR A 1 282 ? -0.857 8.893 16.814 1.00 84.88 282 TYR A O 1
ATOM 2271 N N . PRO A 1 283 ? 1.273 9.607 16.650 1.00 81.44 283 PRO A N 1
ATOM 2272 C CA . PRO A 1 283 ? 1.684 9.078 17.952 1.00 81.44 283 PRO A CA 1
ATOM 2273 C C . PRO A 1 283 ? 0.794 9.475 19.130 1.00 81.44 283 PRO A C 1
ATOM 2275 O O . PRO A 1 283 ? 0.566 8.672 20.032 1.00 81.44 283 PRO A O 1
ATOM 2278 N N . GLU A 1 284 ? 0.257 10.691 19.133 1.00 81.38 284 GLU A N 1
ATOM 2279 C CA . GLU A 1 284 ? -0.596 11.199 20.206 1.00 81.38 284 GLU A CA 1
ATOM 2280 C C . GLU A 1 284 ? -1.917 10.432 20.310 1.00 81.38 284 GLU A C 1
ATOM 2282 O O . GLU A 1 284 ? -2.417 10.268 21.420 1.00 81.38 284 GLU A O 1
ATOM 2287 N N . ILE A 1 285 ? -2.448 9.890 19.205 1.00 86.81 285 ILE A N 1
ATOM 2288 C CA . ILE A 1 285 ? -3.618 8.995 19.241 1.00 86.81 285 ILE A CA 1
ATOM 2289 C C . ILE A 1 285 ? -3.279 7.768 20.093 1.00 86.81 285 ILE A C 1
ATOM 2291 O O . ILE A 1 285 ? -4.010 7.406 21.011 1.00 86.81 285 ILE A O 1
ATOM 2295 N N . ILE A 1 286 ? -2.109 7.179 19.851 1.00 91.75 286 ILE A N 1
ATOM 2296 C CA . ILE A 1 286 ? -1.652 5.966 20.533 1.00 91.75 286 ILE A CA 1
ATOM 2297 C C . ILE A 1 286 ? -1.335 6.227 22.012 1.00 91.75 286 ILE A C 1
ATOM 2299 O O . ILE A 1 286 ? -1.677 5.415 22.870 1.00 91.75 286 ILE A O 1
ATOM 2303 N N . ARG A 1 287 ? -0.708 7.370 22.318 1.00 85.94 287 ARG A N 1
ATOM 2304 C CA . ARG A 1 287 ? -0.337 7.789 23.685 1.00 85.94 287 ARG A CA 1
ATOM 2305 C C . ARG A 1 287 ? -1.555 8.120 24.552 1.00 85.94 287 ARG A C 1
ATOM 2307 O O . ARG A 1 287 ? -1.560 7.859 25.762 1.00 85.94 287 ARG A O 1
ATOM 2314 N N . SER A 1 288 ? -2.560 8.751 23.947 1.00 87.06 288 SER A N 1
ATOM 2315 C CA . SER A 1 288 ? -3.768 9.202 24.644 1.00 87.06 288 SER A CA 1
ATOM 2316 C C . SER A 1 288 ? -4.756 8.062 24.894 1.00 87.06 288 SER A C 1
ATOM 2318 O O . SER A 1 288 ? -5.381 8.047 25.951 1.00 87.06 288 SER A O 1
ATOM 2320 N N . TYR A 1 289 ? -4.821 7.067 24.004 1.00 93.31 289 TYR A N 1
ATOM 2321 C CA . TYR A 1 289 ? -5.683 5.896 24.161 1.00 93.31 289 TYR A CA 1
ATOM 2322 C C . TYR A 1 289 ? -5.184 4.931 25.245 1.00 93.31 289 TYR A C 1
ATOM 2324 O O . TYR A 1 289 ? -4.093 4.363 25.124 1.00 93.31 289 TYR A O 1
ATOM 2332 N N . LYS A 1 290 ? -5.971 4.702 26.305 1.00 92.25 290 LYS A N 1
ATOM 2333 C CA . LYS A 1 290 ? -5.565 3.862 27.454 1.00 92.25 290 LYS A CA 1
ATOM 2334 C C . LYS A 1 290 ? -5.986 2.401 27.338 1.00 92.25 290 LYS A C 1
ATOM 2336 O O . LYS A 1 290 ? -5.287 1.545 27.873 1.00 92.25 290 LYS A O 1
ATOM 2341 N N . GLY A 1 291 ? -7.002 2.115 26.526 1.00 94.25 291 GLY A N 1
ATOM 2342 C CA . GLY A 1 291 ? -7.477 0.761 26.251 1.00 94.25 291 GLY A CA 1
ATOM 2343 C C . GLY A 1 291 ? -6.477 -0.172 25.553 1.00 94.25 291 GLY A C 1
ATOM 2344 O O . GLY A 1 291 ? -5.364 0.243 25.183 1.00 94.25 291 GLY A O 1
ATOM 2345 N N . PRO A 1 292 ? -6.871 -1.440 25.323 1.00 96.94 292 PRO A N 1
ATOM 2346 C CA . PRO A 1 292 ? -6.067 -2.411 24.588 1.00 96.94 292 PRO A CA 1
ATOM 2347 C C . PRO A 1 292 ? -5.733 -1.917 23.178 1.00 96.94 292 PRO A C 1
ATOM 2349 O O . PRO A 1 292 ? -6.577 -1.351 22.489 1.00 96.94 292 PRO A O 1
ATOM 2352 N N . LYS A 1 293 ? -4.495 -2.140 22.729 1.00 96.75 293 LYS A N 1
ATOM 2353 C CA . LYS A 1 293 ? -4.003 -1.679 21.423 1.00 96.75 293 LYS A CA 1
ATOM 2354 C C . LYS A 1 293 ? -3.285 -2.794 20.676 1.00 96.75 293 LYS A C 1
ATOM 2356 O O . LYS A 1 293 ? -2.490 -3.511 21.282 1.00 96.75 293 LYS A O 1
ATOM 2361 N N . ALA A 1 294 ? -3.506 -2.884 19.371 1.00 97.19 294 ALA A N 1
ATOM 2362 C CA . ALA A 1 294 ? -2.694 -3.682 18.456 1.00 97.19 294 ALA A CA 1
ATOM 2363 C C . ALA A 1 294 ? -2.377 -2.886 17.188 1.00 97.19 294 ALA A C 1
ATOM 2365 O O . ALA A 1 294 ? -3.092 -1.949 16.831 1.00 97.19 294 ALA A O 1
ATOM 2366 N N . PHE A 1 295 ? -1.295 -3.272 16.510 1.00 97.50 295 PHE A N 1
ATOM 2367 C CA . PHE A 1 295 ? -0.734 -2.517 15.392 1.00 97.50 295 PHE A CA 1
ATOM 2368 C C . PHE A 1 295 ? -0.720 -3.356 14.126 1.00 97.50 295 PHE A C 1
ATOM 2370 O O . PHE A 1 295 ? -0.026 -4.370 14.063 1.00 97.50 295 PHE A O 1
ATOM 2377 N N . MET A 1 296 ? -1.457 -2.914 13.110 1.00 97.44 296 MET A N 1
ATOM 2378 C CA . MET A 1 296 ? -1.411 -3.509 11.780 1.00 97.44 296 MET A CA 1
ATOM 2379 C C . MET A 1 296 ? -0.300 -2.865 10.949 1.00 97.44 296 MET A C 1
ATOM 2381 O O . MET A 1 296 ? -0.184 -1.642 10.887 1.00 97.44 296 MET A O 1
ATOM 2385 N N . PHE A 1 297 ? 0.480 -3.691 10.263 1.00 96.19 297 PHE A N 1
ATOM 2386 C CA . PHE A 1 297 ? 1.467 -3.303 9.260 1.00 96.19 297 PHE A CA 1
ATOM 2387 C C . PHE A 1 297 ? 0.885 -3.526 7.858 1.00 96.19 297 PHE A C 1
ATOM 2389 O O . PHE A 1 297 ? 0.137 -4.481 7.633 1.00 96.19 297 PHE A O 1
ATOM 2396 N N . LYS A 1 298 ? 1.226 -2.657 6.902 1.00 91.44 298 LYS A N 1
ATOM 2397 C CA . LYS A 1 298 ? 0.768 -2.727 5.507 1.00 91.44 298 LYS A CA 1
ATOM 2398 C C . LYS A 1 298 ? 1.519 -3.819 4.749 1.00 91.44 298 LYS A C 1
ATOM 2400 O O . LYS A 1 298 ? 2.697 -3.678 4.432 1.00 91.44 298 LYS A O 1
ATOM 2405 N N . SER A 1 299 ? 0.822 -4.895 4.406 1.00 89.25 299 SER A N 1
ATOM 2406 C CA . SER A 1 299 ? 1.314 -5.940 3.493 1.00 89.25 299 SER A CA 1
ATOM 2407 C C . SER A 1 299 ? 1.519 -5.437 2.059 1.00 89.25 299 SER A C 1
ATOM 2409 O O . SER A 1 299 ? 2.329 -5.987 1.315 1.00 89.25 299 SER A O 1
ATOM 2411 N N . ASP A 1 300 ? 0.779 -4.391 1.699 1.00 83.19 300 ASP A N 1
ATOM 2412 C CA . ASP A 1 300 ? 0.686 -3.753 0.393 1.00 83.19 300 ASP A CA 1
ATOM 2413 C C . ASP A 1 300 ? 1.650 -2.565 0.221 1.00 83.19 300 ASP A C 1
ATOM 2415 O O . ASP A 1 300 ? 1.642 -1.933 -0.828 1.00 83.19 300 ASP A O 1
ATOM 2419 N N . VAL A 1 301 ? 2.514 -2.295 1.211 1.00 85.81 301 VAL A N 1
ATOM 2420 C CA . VAL A 1 301 ? 3.605 -1.307 1.124 1.00 85.81 301 VAL A CA 1
ATOM 2421 C C . VAL A 1 301 ? 4.938 -1.985 1.403 1.00 85.81 301 VAL A C 1
ATOM 2423 O O . VAL A 1 301 ? 5.132 -2.579 2.466 1.00 85.81 301 VAL A O 1
ATOM 2426 N N . ARG A 1 302 ? 5.892 -1.866 0.470 1.00 86.00 302 ARG A N 1
ATOM 2427 C CA . ARG A 1 302 ? 7.167 -2.602 0.525 1.00 86.00 302 ARG A CA 1
ATOM 2428 C C . ARG A 1 302 ? 7.947 -2.388 1.828 1.00 86.00 302 ARG A C 1
ATOM 2430 O O . ARG A 1 302 ? 8.438 -3.363 2.398 1.00 86.00 302 ARG A O 1
ATOM 2437 N N . TRP A 1 303 ? 8.084 -1.137 2.278 1.00 90.75 303 TRP A N 1
ATOM 2438 C CA . TRP A 1 303 ? 8.814 -0.798 3.507 1.00 90.75 303 TRP A CA 1
ATOM 2439 C C . TRP A 1 303 ? 8.155 -1.405 4.746 1.00 90.75 303 TRP A C 1
ATOM 2441 O O . TRP A 1 303 ? 8.811 -2.113 5.506 1.00 90.75 303 TRP A O 1
ATOM 2451 N N . ASP A 1 304 ? 6.853 -1.183 4.913 1.00 92.00 304 ASP A N 1
ATOM 2452 C CA . ASP A 1 304 ? 6.130 -1.593 6.116 1.00 92.00 304 ASP A CA 1
ATOM 2453 C C . ASP A 1 304 ? 6.033 -3.127 6.221 1.00 92.00 304 ASP A C 1
ATOM 2455 O O . ASP A 1 304 ? 6.263 -3.712 7.282 1.00 92.00 304 ASP A O 1
ATOM 2459 N N . ALA A 1 305 ? 5.823 -3.807 5.087 1.00 93.38 305 ALA A N 1
ATOM 2460 C CA . ALA A 1 305 ? 5.857 -5.263 5.014 1.00 93.38 305 ALA A CA 1
ATOM 2461 C C . ALA A 1 305 ? 7.244 -5.842 5.329 1.00 93.38 305 ALA A C 1
ATOM 2463 O O . ALA A 1 305 ? 7.342 -6.879 5.990 1.00 93.38 305 ALA A O 1
ATOM 2464 N N . TYR A 1 306 ? 8.318 -5.207 4.847 1.00 95.00 306 TYR A N 1
ATOM 2465 C CA . TYR A 1 306 ? 9.686 -5.604 5.182 1.00 95.00 306 TYR A CA 1
ATOM 2466 C C . TYR A 1 306 ? 9.963 -5.417 6.675 1.00 95.00 306 TYR A C 1
ATOM 2468 O O . TYR A 1 306 ? 10.462 -6.343 7.313 1.00 95.00 306 TYR A O 1
ATOM 2476 N N . LEU A 1 307 ? 9.597 -4.259 7.230 1.00 95.44 307 LEU A N 1
ATOM 2477 C CA . LEU A 1 307 ? 9.797 -3.929 8.636 1.00 95.44 307 LEU A CA 1
ATOM 2478 C C . LEU A 1 307 ? 9.122 -4.974 9.535 1.00 95.44 307 LEU A C 1
ATOM 2480 O O . LEU A 1 307 ? 9.796 -5.594 10.355 1.00 95.44 307 LEU A O 1
ATOM 2484 N N . ALA A 1 308 ? 7.836 -5.263 9.310 1.00 96.56 308 ALA A N 1
ATOM 2485 C CA . ALA A 1 308 ? 7.095 -6.279 10.061 1.00 96.56 308 ALA A CA 1
ATOM 2486 C C . ALA A 1 308 ? 7.750 -7.670 9.999 1.00 96.56 308 ALA A C 1
ATOM 2488 O O . ALA A 1 308 ? 7.921 -8.329 11.025 1.00 96.56 308 ALA A O 1
ATOM 2489 N N . LYS A 1 309 ? 8.137 -8.121 8.796 1.00 96.75 309 LYS A N 1
ATOM 2490 C CA . LYS A 1 309 ? 8.755 -9.442 8.586 1.00 96.75 309 LYS A CA 1
ATOM 2491 C C . LYS A 1 309 ? 10.114 -9.552 9.268 1.00 96.75 309 LYS A C 1
ATOM 2493 O O . LYS A 1 309 ? 10.426 -10.590 9.848 1.00 96.75 309 LYS A O 1
ATOM 2498 N N . GLU A 1 310 ? 10.918 -8.497 9.217 1.00 97.50 310 GLU A N 1
ATOM 2499 C CA . GLU A 1 310 ? 12.231 -8.496 9.850 1.00 97.50 310 GLU A CA 1
ATOM 2500 C C . GLU A 1 310 ? 12.141 -8.391 11.373 1.00 97.50 310 GLU A C 1
ATOM 2502 O O . GLU A 1 310 ? 12.897 -9.083 12.052 1.00 97.50 310 GLU A O 1
ATOM 2507 N N . ILE A 1 311 ? 11.192 -7.624 11.920 1.00 96.88 311 ILE A N 1
ATOM 2508 C CA . ILE A 1 311 ? 10.891 -7.634 13.361 1.00 96.88 311 ILE A CA 1
ATOM 2509 C C . ILE A 1 311 ? 10.492 -9.046 13.790 1.00 96.88 311 ILE A C 1
ATOM 2511 O O . ILE A 1 311 ? 11.106 -9.605 14.699 1.00 96.88 311 ILE A O 1
ATOM 2515 N N . ALA A 1 312 ? 9.530 -9.655 13.088 1.00 96.25 312 ALA A N 1
ATOM 2516 C CA . ALA A 1 312 ? 9.078 -11.018 13.350 1.00 96.25 312 ALA A CA 1
ATOM 2517 C C . ALA A 1 312 ? 10.250 -12.014 13.356 1.00 96.25 312 ALA A C 1
ATOM 2519 O O . ALA A 1 312 ? 10.380 -12.833 14.268 1.00 96.25 312 ALA A O 1
ATOM 2520 N N . ARG A 1 313 ? 11.160 -11.898 12.379 1.00 96.88 313 ARG A N 1
ATOM 2521 C CA . ARG A 1 313 ? 12.351 -12.747 12.249 1.00 96.88 313 ARG A CA 1
ATOM 2522 C C . ARG A 1 313 ? 13.377 -12.520 13.364 1.00 96.88 313 ARG A C 1
ATOM 2524 O O . ARG A 1 313 ? 13.897 -13.493 13.907 1.00 96.88 313 ARG A O 1
ATOM 2531 N N . ILE A 1 314 ? 13.704 -11.265 13.678 1.00 95.06 314 ILE A N 1
ATOM 2532 C CA . ILE A 1 314 ? 14.743 -10.900 14.655 1.00 95.06 314 ILE A CA 1
ATOM 2533 C C . ILE A 1 314 ? 14.263 -11.194 16.079 1.00 95.06 314 ILE A C 1
ATOM 2535 O O . ILE A 1 314 ? 14.955 -11.887 16.824 1.00 95.06 314 ILE A O 1
ATOM 2539 N N . ALA A 1 315 ? 13.065 -10.729 16.437 1.00 94.69 315 ALA A N 1
ATOM 2540 C CA . ALA A 1 315 ? 12.501 -10.891 17.776 1.00 94.69 315 ALA A CA 1
ATOM 2541 C C . ALA A 1 315 ? 11.847 -12.271 17.995 1.00 94.69 315 ALA A C 1
ATOM 2543 O O . ALA A 1 315 ? 11.548 -12.653 19.135 1.00 94.69 315 ALA A O 1
ATOM 2544 N N . LYS A 1 316 ? 11.669 -13.063 16.924 1.00 95.19 316 LYS A N 1
ATOM 2545 C CA . LYS A 1 316 ? 10.966 -14.359 16.923 1.00 95.19 316 LYS A CA 1
ATOM 2546 C C . LYS A 1 316 ? 9.554 -14.204 17.496 1.00 95.19 316 LYS A C 1
ATOM 2548 O O . LYS A 1 316 ? 9.237 -14.796 18.533 1.00 95.19 316 LYS A O 1
ATOM 2553 N N . VAL A 1 317 ? 8.766 -13.342 16.863 1.00 94.31 317 VAL A N 1
ATOM 2554 C CA . VAL A 1 317 ? 7.373 -13.015 17.210 1.00 94.31 317 VAL A CA 1
ATOM 2555 C C . VAL A 1 317 ? 6.515 -12.991 15.947 1.00 94.31 317 VAL A C 1
ATOM 2557 O O . VAL A 1 317 ? 7.050 -12.963 14.841 1.00 94.31 317 VAL A O 1
ATOM 2560 N N . SER A 1 318 ? 5.194 -12.988 16.106 1.00 93.12 318 SER A N 1
ATOM 2561 C CA . SER A 1 318 ? 4.261 -12.711 15.014 1.00 93.12 318 SER A CA 1
ATOM 2562 C C . SER A 1 318 ? 3.912 -11.222 14.993 1.00 93.12 318 SER A C 1
ATOM 2564 O O . SER A 1 318 ? 3.738 -10.617 16.048 1.00 93.12 318 SER A O 1
ATOM 2566 N N . MET A 1 319 ? 3.808 -10.638 13.799 1.00 95.00 319 MET A N 1
ATOM 2567 C CA . MET A 1 319 ? 3.373 -9.253 13.589 1.00 95.00 319 MET A CA 1
ATOM 2568 C C . MET A 1 319 ? 2.082 -9.260 12.772 1.00 95.00 319 MET A C 1
ATOM 2570 O O . MET A 1 319 ? 1.957 -10.044 11.828 1.00 95.00 319 MET A O 1
ATOM 2574 N N . PHE A 1 320 ? 1.135 -8.377 13.092 1.00 95.06 320 PHE A N 1
ATOM 2575 C CA . PHE A 1 320 ? -0.117 -8.291 12.343 1.00 95.06 320 PHE A CA 1
ATOM 2576 C C . PHE A 1 320 ? 0.116 -7.620 10.988 1.00 95.06 320 PHE A C 1
ATOM 2578 O O . PHE A 1 320 ? 0.204 -6.398 10.891 1.00 95.06 320 PHE A O 1
ATOM 2585 N N . LEU A 1 321 ? 0.232 -8.425 9.937 1.00 93.75 321 LEU A N 1
ATOM 2586 C CA . LEU A 1 321 ? 0.417 -7.952 8.572 1.00 93.75 321 LEU A CA 1
ATOM 2587 C C . LEU A 1 321 ? -0.903 -8.074 7.798 1.00 93.75 321 LEU A C 1
ATOM 2589 O O . LEU A 1 321 ? -1.424 -9.176 7.646 1.00 93.75 321 LEU A O 1
ATOM 2593 N N . GLY A 1 322 ? -1.426 -6.958 7.289 1.00 90.62 322 GLY A N 1
ATOM 2594 C CA . GLY A 1 322 ? -2.711 -6.911 6.586 1.00 90.62 322 GLY A CA 1
ATOM 2595 C C . GLY A 1 322 ? -2.702 -5.951 5.398 1.00 90.62 322 GLY A C 1
ATOM 2596 O O . GLY A 1 322 ? -1.833 -5.091 5.280 1.00 90.62 322 GLY A O 1
ATOM 2597 N N . ILE A 1 323 ? -3.645 -6.103 4.467 1.00 86.50 323 ILE A N 1
ATOM 2598 C CA . ILE A 1 323 ? -3.842 -5.134 3.377 1.00 86.50 323 ILE A CA 1
ATOM 2599 C C . ILE A 1 323 ? -4.536 -3.908 3.977 1.00 86.50 323 ILE A C 1
ATOM 2601 O O . ILE A 1 323 ? -5.716 -3.974 4.300 1.00 86.50 323 ILE A O 1
ATOM 2605 N N . SER A 1 324 ? -3.831 -2.794 4.156 1.00 79.50 324 SER A N 1
ATOM 2606 C CA . SER A 1 324 ? -4.453 -1.575 4.706 1.00 79.50 324 SER A CA 1
ATOM 2607 C C . SER A 1 324 ? -5.214 -0.794 3.632 1.00 79.50 324 SER A C 1
ATOM 2609 O O . SER A 1 324 ? -6.203 -0.123 3.929 1.00 79.50 324 SER A O 1
ATOM 2611 N N . ALA A 1 325 ? -4.765 -0.911 2.374 1.00 82.50 325 ALA A N 1
ATOM 2612 C CA . ALA A 1 325 ? -5.263 -0.185 1.214 1.00 82.50 325 ALA A CA 1
ATOM 2613 C C . ALA A 1 325 ? -5.431 1.322 1.493 1.00 82.50 325 ALA A C 1
ATOM 2615 O O . ALA A 1 325 ? -4.639 1.909 2.235 1.00 82.50 325 ALA A O 1
ATOM 2616 N N . ALA A 1 326 ? -6.401 1.992 0.864 1.00 84.00 326 ALA A N 1
ATOM 2617 C CA . ALA A 1 326 ? -6.413 3.452 0.769 1.00 84.00 326 ALA A CA 1
ATOM 2618 C C . ALA A 1 326 ? -7.104 4.190 1.938 1.00 84.00 326 ALA A C 1
ATOM 2620 O O . ALA A 1 326 ? -6.643 5.269 2.292 1.00 84.00 326 ALA A O 1
ATOM 2621 N N . SER A 1 327 ? -8.077 3.606 2.655 1.00 90.38 327 SER A N 1
ATOM 2622 C CA . SER A 1 327 ? -8.801 4.279 3.766 1.00 90.38 327 SER A CA 1
ATOM 2623 C C . SER A 1 327 ? -8.789 3.515 5.105 1.00 90.38 327 SER A C 1
ATOM 2625 O O . SER A 1 327 ? -8.415 2.343 5.140 1.00 90.38 327 SER A O 1
ATOM 2627 N N . VAL A 1 328 ? -9.218 4.156 6.205 1.00 94.12 328 VAL A N 1
ATOM 2628 C CA . VAL A 1 328 ? -9.455 3.497 7.516 1.00 94.12 328 VAL A CA 1
ATOM 2629 C C . VAL A 1 328 ? -10.495 2.375 7.384 1.00 94.12 328 VAL A C 1
ATOM 2631 O O . VAL A 1 328 ? -10.353 1.309 7.978 1.00 94.12 328 VAL A O 1
ATOM 2634 N N . ALA A 1 329 ? -11.517 2.571 6.547 1.00 96.38 329 ALA A N 1
ATOM 2635 C CA . ALA A 1 329 ? -12.560 1.576 6.328 1.00 96.38 329 ALA A CA 1
ATOM 2636 C C . ALA A 1 329 ? -12.051 0.333 5.580 1.00 96.38 329 ALA A C 1
ATOM 2638 O O . ALA A 1 329 ? -12.458 -0.787 5.883 1.00 96.38 329 ALA A O 1
ATOM 2639 N N . ASN A 1 330 ? -11.097 0.503 4.658 1.00 95.00 330 ASN A N 1
ATOM 2640 C CA . ASN A 1 330 ? -10.413 -0.630 4.030 1.00 95.00 330 ASN A CA 1
ATOM 2641 C C . ASN A 1 330 ? -9.595 -1.444 5.044 1.00 95.00 330 ASN A C 1
ATOM 2643 O O . ASN A 1 330 ? -9.547 -2.673 4.974 1.00 95.00 330 ASN A O 1
ATOM 2647 N N . MET A 1 331 ? -8.966 -0.770 6.007 1.00 96.25 331 MET A N 1
ATOM 2648 C CA . MET A 1 331 ? -8.270 -1.426 7.112 1.00 96.25 331 MET A CA 1
ATOM 2649 C C . MET A 1 331 ? -9.250 -2.174 8.031 1.00 96.25 331 MET A C 1
ATOM 2651 O O . MET A 1 331 ? -8.971 -3.308 8.422 1.00 96.25 331 MET A O 1
ATOM 2655 N N . ALA A 1 332 ? -10.427 -1.605 8.305 1.00 98.31 332 ALA A N 1
ATOM 2656 C CA . ALA A 1 332 ? -11.501 -2.287 9.030 1.00 98.31 332 ALA A CA 1
ATOM 2657 C C . ALA A 1 332 ? -12.037 -3.522 8.280 1.00 98.31 332 ALA A C 1
ATOM 2659 O O . ALA A 1 332 ? -12.339 -4.538 8.905 1.00 98.31 332 ALA A O 1
ATOM 2660 N N . TYR A 1 333 ? -12.089 -3.478 6.944 1.00 98.25 333 TYR A N 1
ATOM 2661 C CA . TYR A 1 333 ? -12.439 -4.637 6.116 1.00 98.25 333 TYR A CA 1
ATOM 2662 C C . TYR A 1 333 ? -11.428 -5.773 6.270 1.00 98.25 333 TYR A C 1
ATOM 2664 O O . TYR A 1 333 ? -11.804 -6.920 6.512 1.00 98.25 333 TYR A O 1
ATOM 2672 N N . THR A 1 334 ? -10.135 -5.450 6.223 1.00 97.19 334 THR A N 1
ATOM 2673 C CA . THR A 1 334 ? -9.063 -6.419 6.485 1.00 97.19 334 THR A CA 1
ATOM 2674 C C . THR A 1 334 ? -9.125 -6.977 7.901 1.00 97.19 334 THR A C 1
ATOM 2676 O O . THR A 1 334 ? -8.891 -8.172 8.086 1.00 97.19 334 THR A O 1
ATOM 2679 N N . LEU A 1 335 ? -9.479 -6.161 8.897 1.00 98.44 335 LEU A N 1
ATOM 2680 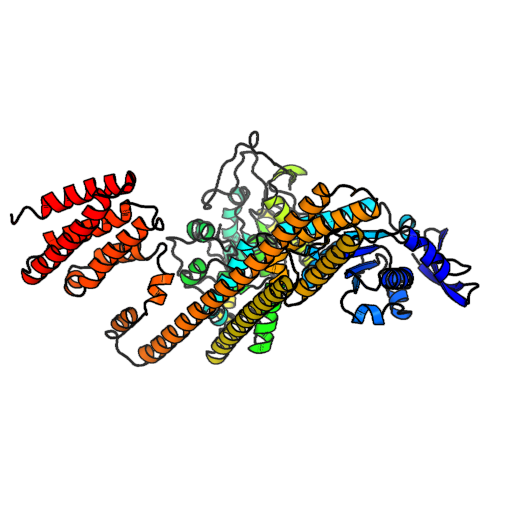C CA . LEU A 1 335 ? -9.707 -6.632 10.261 1.00 98.44 335 LEU A CA 1
ATOM 2681 C C . LEU A 1 335 ? -10.850 -7.658 10.310 1.00 98.44 335 LEU A C 1
ATOM 2683 O O . LEU A 1 335 ? -10.637 -8.767 10.795 1.00 98.44 335 LEU A O 1
ATOM 2687 N N . ALA A 1 336 ? -12.023 -7.337 9.754 1.00 98.56 336 ALA A N 1
ATOM 2688 C CA . ALA A 1 336 ? -13.164 -8.256 9.696 1.00 98.56 336 ALA A CA 1
ATOM 2689 C C . ALA A 1 336 ? -12.805 -9.577 8.996 1.00 98.56 336 ALA A C 1
ATOM 2691 O O . ALA A 1 336 ? -13.103 -10.656 9.509 1.00 98.56 336 ALA A O 1
ATOM 2692 N N . PHE A 1 337 ? -12.104 -9.494 7.864 1.00 98.00 337 PHE A N 1
ATOM 2693 C CA . PHE A 1 337 ? -11.609 -10.663 7.145 1.00 98.00 337 PHE A CA 1
ATOM 2694 C C . PHE A 1 337 ? -10.643 -11.502 7.995 1.00 98.00 337 PHE A C 1
ATOM 2696 O O . PHE A 1 337 ? -10.792 -12.718 8.081 1.00 98.00 337 PHE A O 1
ATOM 2703 N N . THR A 1 338 ? -9.687 -10.862 8.674 1.00 97.25 338 THR A N 1
ATOM 2704 C CA . THR A 1 338 ? -8.686 -11.557 9.503 1.00 97.25 338 THR A CA 1
ATOM 2705 C C . THR A 1 338 ? -9.329 -12.259 10.701 1.00 97.25 338 THR A C 1
ATOM 2707 O O . THR A 1 338 ? -8.935 -13.371 11.052 1.00 97.25 338 THR A O 1
ATOM 2710 N N . LEU A 1 339 ? -10.371 -11.660 11.284 1.00 98.25 339 LEU A N 1
ATOM 2711 C CA . LEU A 1 339 ? -11.192 -12.274 12.332 1.00 98.25 339 LEU A CA 1
ATOM 2712 C C . LEU A 1 339 ? -11.978 -13.510 11.838 1.00 98.25 339 LEU A C 1
ATOM 2714 O O . LEU A 1 339 ? -12.527 -14.248 12.657 1.00 98.25 339 LEU A O 1
ATOM 2718 N N . GLY A 1 340 ? -12.001 -13.772 10.526 1.00 97.62 340 GLY A N 1
ATOM 2719 C CA . GLY A 1 340 ? -12.726 -14.870 9.878 1.00 97.62 340 GLY A CA 1
ATOM 2720 C C . GLY A 1 340 ? -14.204 -14.571 9.629 1.00 97.62 340 GLY A C 1
ATOM 2721 O O . GLY A 1 340 ? -14.975 -15.493 9.345 1.00 97.62 340 GLY A O 1
ATOM 2722 N N . CYS A 1 341 ? -14.618 -13.311 9.765 1.00 98.50 341 CYS A N 1
ATOM 2723 C CA . CYS A 1 341 ? -16.019 -12.937 9.672 1.00 98.50 341 CYS A CA 1
ATOM 2724 C C . CYS A 1 341 ? -16.561 -13.175 8.257 1.00 98.50 341 CYS A C 1
ATOM 2726 O O . CYS A 1 341 ? -15.942 -12.813 7.256 1.00 98.50 341 CYS A O 1
ATOM 2728 N N . ASN A 1 342 ? -17.739 -13.785 8.184 1.00 97.88 342 ASN A N 1
ATOM 2729 C CA . ASN A 1 342 ? -18.483 -14.018 6.955 1.00 97.88 342 ASN A CA 1
ATOM 2730 C C . ASN A 1 342 ? -19.971 -14.137 7.329 1.00 97.88 342 ASN A C 1
ATOM 2732 O O . ASN A 1 342 ? -20.307 -15.039 8.101 1.00 97.88 342 ASN A O 1
ATOM 2736 N N . PRO A 1 343 ? -20.855 -13.258 6.830 1.00 98.12 343 PRO A N 1
ATOM 2737 C CA . PRO A 1 343 ? -20.581 -12.164 5.891 1.00 98.12 343 PRO A CA 1
ATOM 2738 C C . PRO A 1 343 ? -19.911 -10.940 6.544 1.00 98.12 343 PRO A C 1
ATOM 2740 O O . PRO A 1 343 ? -19.954 -10.757 7.762 1.00 98.12 343 PRO A O 1
ATOM 2743 N N . ILE A 1 344 ? -19.319 -10.081 5.711 1.00 98.75 344 ILE A N 1
ATOM 2744 C CA . ILE A 1 344 ? -18.889 -8.723 6.079 1.00 98.75 344 ILE A CA 1
ATOM 2745 C C . ILE A 1 344 ? -19.945 -7.732 5.570 1.00 98.75 344 ILE A C 1
ATOM 2747 O O . ILE A 1 344 ? -20.297 -7.756 4.394 1.00 98.75 344 ILE A O 1
ATOM 2751 N N . ILE A 1 345 ? -20.463 -6.870 6.441 1.00 98.69 345 ILE A N 1
ATOM 2752 C CA . ILE A 1 345 ? -21.532 -5.910 6.146 1.00 98.69 345 ILE A CA 1
ATOM 2753 C C . ILE A 1 345 ? -20.973 -4.487 6.201 1.00 98.69 345 ILE A C 1
ATOM 2755 O O . ILE A 1 345 ? -20.331 -4.111 7.181 1.00 98.69 345 ILE A O 1
ATOM 2759 N N . LEU A 1 346 ? -21.240 -3.681 5.176 1.00 98.56 346 LEU A N 1
ATOM 2760 C CA . LEU A 1 346 ? -20.837 -2.275 5.101 1.00 98.56 346 LEU A CA 1
ATOM 2761 C C . LEU A 1 346 ? -22.054 -1.370 5.316 1.00 98.56 346 LEU A C 1
ATOM 2763 O O . LEU A 1 346 ? -23.028 -1.484 4.581 1.00 98.56 346 LEU A O 1
ATOM 2767 N N . ILE A 1 347 ? -21.998 -0.451 6.284 1.00 98.06 347 ILE A N 1
ATOM 2768 C CA . ILE A 1 347 ? -22.993 0.626 6.440 1.00 98.06 347 ILE A CA 1
ATOM 2769 C C . ILE A 1 347 ? -22.295 1.986 6.464 1.00 98.06 347 ILE A C 1
ATOM 2771 O O . ILE A 1 347 ? -21.158 2.100 6.927 1.00 98.06 347 ILE A O 1
ATOM 2775 N N . GLY A 1 348 ? -22.953 3.024 5.940 1.00 95.94 348 GLY A N 1
ATOM 2776 C CA . GLY A 1 348 ? -22.363 4.363 5.836 1.00 95.94 348 GLY A CA 1
ATOM 2777 C C . GLY A 1 348 ? -21.102 4.429 4.963 1.00 95.94 348 GLY A C 1
ATOM 2778 O O . GLY A 1 348 ? -20.314 5.361 5.084 1.00 95.94 348 GLY A O 1
ATOM 2779 N N . GLN A 1 349 ? -20.836 3.432 4.120 1.00 96.81 349 GLN A N 1
ATOM 2780 C CA . GLN A 1 349 ? -19.669 3.368 3.238 1.00 96.81 349 GLN A CA 1
ATOM 2781 C C . GLN A 1 349 ? -19.934 4.063 1.891 1.00 96.81 349 GLN A C 1
ATOM 2783 O O . GLN A 1 349 ? -19.672 3.506 0.834 1.00 96.81 349 GLN A O 1
ATOM 2788 N N . ASP A 1 350 ? -20.468 5.283 1.918 1.00 95.94 350 ASP A N 1
ATOM 2789 C CA . ASP A 1 350 ? -21.081 5.875 0.721 1.00 95.94 350 ASP A CA 1
ATOM 2790 C C . ASP A 1 350 ? -20.093 6.169 -0.404 1.00 95.94 350 ASP A C 1
ATOM 2792 O O . ASP A 1 350 ? -20.440 6.023 -1.568 1.00 95.94 350 ASP A O 1
ATOM 2796 N N . LEU A 1 351 ? -18.878 6.629 -0.076 1.00 95.31 351 LEU A N 1
ATOM 2797 C CA . LEU A 1 351 ? -17.857 7.022 -1.064 1.00 95.31 351 LEU A CA 1
ATOM 2798 C C . LEU A 1 351 ? -18.376 8.003 -2.131 1.00 95.31 351 LEU A C 1
ATOM 2800 O O . LEU A 1 351 ? -17.857 8.061 -3.246 1.00 95.31 351 LEU A O 1
ATOM 2804 N N . ALA A 1 352 ? -19.395 8.778 -1.780 1.00 94.44 352 ALA A N 1
ATOM 2805 C CA . ALA A 1 352 ? -20.093 9.720 -2.632 1.00 94.44 352 ALA A CA 1
ATOM 2806 C C . ALA A 1 352 ? -20.682 10.835 -1.765 1.00 94.44 352 ALA A C 1
ATOM 2808 O O . ALA A 1 352 ? -20.919 10.655 -0.568 1.00 94.44 352 ALA A O 1
ATOM 2809 N N . TYR A 1 353 ? -20.922 11.990 -2.376 1.00 91.94 353 TYR A N 1
ATOM 2810 C CA . TYR A 1 353 ? -21.726 13.027 -1.746 1.00 91.94 353 TYR A CA 1
ATOM 2811 C C . TYR A 1 353 ? -23.203 12.622 -1.799 1.00 91.94 353 TYR A C 1
ATOM 2813 O O . TYR A 1 353 ? -23.655 12.016 -2.771 1.00 91.94 353 TYR A O 1
ATOM 2821 N N . SER A 1 354 ? -23.974 13.011 -0.784 1.00 89.56 354 SER A N 1
ATOM 2822 C CA . SER A 1 354 ? -25.443 12.940 -0.869 1.00 89.56 354 SER A CA 1
ATOM 2823 C C . SER A 1 354 ? -25.994 13.888 -1.945 1.00 89.56 354 SER A C 1
ATOM 2825 O O . SER A 1 354 ? -25.286 14.783 -2.417 1.00 89.56 354 SER A O 1
ATOM 2827 N N . LYS A 1 355 ? -27.285 13.750 -2.286 1.00 85.56 355 LYS A N 1
ATOM 2828 C CA . LYS A 1 355 ? -27.983 14.664 -3.213 1.00 85.56 355 LYS A CA 1
ATOM 2829 C C . LYS A 1 355 ? -27.924 16.120 -2.728 1.00 85.56 355 LYS A C 1
ATOM 2831 O O . LYS A 1 355 ? -27.850 17.038 -3.535 1.00 85.56 355 LYS A O 1
ATOM 2836 N N . GLU A 1 356 ? -27.871 16.333 -1.415 1.00 83.88 356 GLU A N 1
ATOM 2837 C CA . GLU A 1 356 ? -27.748 17.643 -0.775 1.00 83.88 356 GLU A CA 1
ATOM 2838 C C . GLU A 1 356 ? -26.290 18.126 -0.634 1.00 83.88 356 GLU A C 1
ATOM 2840 O O . GLU A 1 356 ? -26.058 19.189 -0.055 1.00 83.88 356 GLU A O 1
ATOM 2845 N N . GLY A 1 357 ? -25.300 17.367 -1.111 1.00 84.06 357 GLY A N 1
ATOM 2846 C CA . GLY A 1 357 ? -23.880 17.723 -1.031 1.00 84.06 357 GLY A CA 1
ATOM 2847 C C . GLY A 1 357 ? -23.223 17.455 0.329 1.00 84.06 357 GLY A C 1
ATOM 2848 O O . GLY A 1 357 ? -22.138 17.970 0.599 1.00 84.06 357 GLY A O 1
ATOM 2849 N N . LEU A 1 358 ? -23.852 16.677 1.217 1.00 85.75 358 LEU A N 1
ATOM 2850 C CA . LEU A 1 358 ? -23.237 16.252 2.485 1.00 85.75 358 LEU A CA 1
ATOM 2851 C C . LEU A 1 358 ? -22.074 15.287 2.246 1.00 85.75 358 LEU A C 1
ATOM 2853 O O . LEU A 1 358 ? -22.183 14.385 1.414 1.00 85.75 358 LEU A O 1
ATOM 2857 N N . THR A 1 359 ? -20.996 15.460 3.014 1.00 83.62 359 THR A N 1
ATOM 2858 C CA . THR A 1 359 ? -19.788 14.622 2.953 1.00 83.62 359 THR A CA 1
ATOM 2859 C C . THR A 1 359 ? -19.784 13.469 3.951 1.00 83.62 359 THR A C 1
ATOM 2861 O O . THR A 1 359 ? -19.198 12.431 3.668 1.00 83.62 359 THR A O 1
ATOM 2864 N N . HIS A 1 360 ? -20.417 13.652 5.109 1.00 86.50 360 HIS A N 1
ATOM 2865 C CA . HIS A 1 360 ? -20.482 12.679 6.201 1.00 86.50 360 HIS A CA 1
ATOM 2866 C C . HIS A 1 360 ? -21.853 12.761 6.883 1.00 86.50 360 HIS A C 1
ATOM 2868 O O . HIS A 1 360 ? -22.587 13.732 6.691 1.00 86.50 360 HIS A O 1
ATOM 2874 N N . ALA A 1 361 ? -22.186 11.749 7.681 1.00 69.62 361 ALA A N 1
ATOM 2875 C CA . ALA A 1 361 ? -23.394 11.707 8.496 1.00 69.62 361 ALA A CA 1
ATOM 2876 C C . ALA A 1 361 ? -23.382 12.724 9.650 1.00 69.62 361 ALA A C 1
ATOM 2878 O O . ALA A 1 361 ? -22.328 13.158 10.118 1.00 69.62 361 ALA A O 1
ATOM 2879 N N . ASP A 1 362 ? -24.569 13.053 10.161 1.00 70.94 362 ASP A N 1
ATOM 2880 C CA . ASP A 1 362 ? -24.720 14.034 11.241 1.00 70.94 362 ASP A CA 1
ATOM 2881 C C . ASP A 1 362 ? -24.042 13.561 12.530 1.00 70.94 362 ASP A C 1
ATOM 2883 O O . ASP A 1 362 ? -24.073 12.375 12.869 1.00 70.94 362 ASP A O 1
ATOM 2887 N N . GLY A 1 363 ? -23.429 14.490 13.263 1.00 64.94 363 GLY A N 1
ATOM 2888 C CA . GLY A 1 363 ? -22.708 14.179 14.501 1.00 64.94 363 GLY A CA 1
ATOM 2889 C C . GLY A 1 363 ? -21.348 13.500 14.299 1.00 64.94 363 GLY A C 1
ATOM 2890 O O . GLY A 1 363 ? -20.700 13.174 15.287 1.00 64.94 363 GLY A O 1
ATOM 2891 N N . VAL A 1 364 ? -20.890 13.307 13.054 1.00 75.12 364 VAL A N 1
ATOM 2892 C CA . VAL A 1 364 ? -19.502 12.922 12.758 1.00 75.12 364 VAL A CA 1
ATOM 2893 C C . VAL A 1 364 ? -18.626 14.174 12.662 1.00 75.12 364 VAL A C 1
ATOM 2895 O O . VAL A 1 364 ? -18.942 15.116 11.928 1.00 75.12 364 VAL A O 1
ATOM 2898 N N . SER A 1 365 ? -17.500 14.188 13.381 1.00 72.38 365 SER A N 1
ATOM 2899 C CA . SER A 1 365 ? -16.481 15.234 13.244 1.00 72.38 365 SER A CA 1
ATOM 2900 C C . SER A 1 365 ? -16.044 15.380 11.779 1.00 72.38 365 SER A C 1
ATOM 2902 O O . SER A 1 365 ? -15.851 14.390 11.082 1.00 72.38 365 SER A O 1
ATOM 2904 N N . LEU A 1 366 ? -15.857 16.621 11.312 1.00 75.62 366 LEU A N 1
ATOM 2905 C CA . LEU A 1 366 ? -15.544 16.985 9.914 1.00 75.62 366 LEU A CA 1
ATOM 2906 C C . LEU A 1 366 ? -16.696 16.854 8.896 1.00 75.62 366 LEU A C 1
ATOM 2908 O O . LEU A 1 366 ? -16.453 17.059 7.700 1.00 75.62 366 LEU A O 1
ATOM 2912 N N . ALA A 1 367 ? -17.938 16.598 9.326 1.00 70.69 367 ALA A N 1
ATOM 2913 C CA . ALA A 1 367 ? -19.103 16.695 8.446 1.00 70.69 367 ALA A CA 1
ATOM 2914 C C . ALA A 1 367 ? -19.201 18.088 7.798 1.00 70.69 367 ALA A C 1
ATOM 2916 O O . ALA A 1 367 ? -19.088 19.124 8.457 1.00 70.69 367 ALA A O 1
ATOM 2917 N N . LYS A 1 368 ? -19.378 18.112 6.474 1.00 79.88 368 LYS A N 1
ATOM 2918 C CA . LYS A 1 368 ? -19.473 19.329 5.657 1.00 79.88 368 LYS A CA 1
ATOM 2919 C C . LYS A 1 368 ? -20.608 19.184 4.653 1.00 79.88 368 LYS A C 1
ATOM 2921 O O . LYS A 1 368 ? -20.942 18.075 4.244 1.00 79.88 368 LYS A O 1
ATOM 2926 N N . LYS A 1 369 ? -21.136 20.322 4.211 1.00 84.69 369 LYS A N 1
ATOM 2927 C CA . LYS A 1 369 ? -22.032 20.429 3.061 1.00 84.69 369 LYS A CA 1
ATOM 2928 C C . LYS A 1 369 ? -21.322 21.231 1.977 1.00 84.69 369 LYS A C 1
ATOM 2930 O O . LYS A 1 369 ? -20.888 22.349 2.251 1.00 84.69 369 LYS A O 1
ATOM 2935 N N . ILE A 1 370 ? -21.171 20.654 0.791 1.00 84.88 370 ILE A N 1
ATOM 2936 C CA . ILE A 1 370 ? -20.567 21.321 -0.363 1.00 84.88 370 ILE A CA 1
ATOM 2937 C C . ILE A 1 370 ? -21.631 21.720 -1.385 1.00 84.88 370 ILE A C 1
ATOM 2939 O O . ILE A 1 370 ? -22.706 21.126 -1.451 1.00 84.88 370 ILE A O 1
ATOM 2943 N N . ASP A 1 371 ? -21.313 22.734 -2.182 1.00 84.75 371 ASP A N 1
ATOM 2944 C CA . ASP A 1 371 ? -22.105 23.118 -3.347 1.00 84.75 371 ASP A CA 1
ATOM 2945 C C . ASP A 1 371 ? -21.614 22.312 -4.556 1.00 84.75 371 ASP A C 1
ATOM 2947 O O . ASP A 1 371 ? -20.558 22.608 -5.121 1.00 84.75 371 ASP A O 1
ATOM 2951 N N . LEU A 1 372 ? -22.367 21.271 -4.923 1.00 82.00 372 LEU A N 1
ATOM 2952 C CA . LEU A 1 372 ? -22.003 20.353 -6.006 1.00 82.00 372 LEU A CA 1
ATOM 2953 C C . LEU A 1 372 ? -21.879 21.058 -7.365 1.00 82.00 372 LEU A C 1
ATOM 2955 O O . LEU A 1 372 ? -21.112 20.603 -8.207 1.00 82.00 372 LEU A O 1
ATOM 2959 N N . GLU A 1 373 ? -22.573 22.177 -7.586 1.00 81.38 373 GLU A N 1
ATOM 2960 C CA . GLU A 1 373 ? -22.477 22.922 -8.849 1.00 81.38 373 GLU A CA 1
ATOM 2961 C C . GLU A 1 373 ? -21.158 23.697 -8.969 1.00 81.38 373 GLU A C 1
ATOM 2963 O O . GLU A 1 373 ? -20.693 23.985 -10.073 1.00 81.38 373 GLU A O 1
ATOM 2968 N N . LYS A 1 374 ? -20.540 24.038 -7.833 1.00 81.38 374 LYS A N 1
ATOM 2969 C CA . LYS A 1 374 ? -19.284 24.802 -7.773 1.00 81.38 374 LYS A CA 1
ATOM 2970 C C . LYS A 1 374 ? -18.059 23.934 -7.525 1.00 81.38 374 LYS A C 1
ATOM 2972 O O . LYS A 1 374 ? -16.935 24.422 -7.685 1.00 81.38 374 LYS A O 1
ATOM 2977 N N . GLU A 1 375 ? -18.257 22.682 -7.130 1.00 80.81 375 GLU A N 1
ATOM 2978 C CA . GLU A 1 375 ? -17.166 21.767 -6.837 1.00 80.81 375 GLU A CA 1
ATOM 2979 C C . GLU A 1 375 ? -16.425 21.392 -8.120 1.00 80.81 375 GLU A C 1
ATOM 2981 O O . GLU A 1 375 ? -16.982 20.874 -9.091 1.00 80.81 375 GLU A O 1
ATOM 2986 N N . ARG A 1 376 ? -15.122 21.667 -8.127 1.00 72.44 376 ARG A N 1
ATOM 2987 C CA . ARG A 1 376 ? -14.268 21.325 -9.259 1.00 72.44 376 ARG A CA 1
ATOM 2988 C C . ARG A 1 376 ? -13.792 19.892 -9.054 1.00 72.44 376 ARG A C 1
ATOM 2990 O O . ARG A 1 376 ? -13.334 19.543 -7.974 1.00 72.44 376 ARG A O 1
ATOM 2997 N N . ASN A 1 377 ? -13.806 19.091 -10.118 1.00 81.00 377 ASN A N 1
ATOM 2998 C CA . ASN A 1 377 ? -13.351 17.691 -10.123 1.00 81.00 377 ASN A CA 1
ATOM 2999 C C . ASN A 1 377 ? -14.329 16.659 -9.523 1.00 81.00 377 ASN A C 1
ATOM 3001 O O . ASN A 1 377 ? -13.885 15.640 -8.989 1.00 81.00 377 ASN A O 1
ATOM 3005 N N . ILE A 1 378 ? -15.644 16.872 -9.656 1.00 89.75 378 ILE A N 1
ATOM 3006 C CA . ILE A 1 378 ? -16.617 15.791 -9.438 1.00 89.75 378 ILE A CA 1
ATOM 3007 C C . ILE A 1 378 ? -16.386 14.677 -10.465 1.00 89.75 378 ILE A C 1
ATOM 3009 O O . ILE A 1 378 ? -16.303 14.913 -11.671 1.00 89.75 378 ILE A O 1
ATOM 3013 N N . ILE A 1 379 ? -16.326 13.448 -9.967 1.00 91.31 379 ILE A N 1
ATOM 3014 C CA . ILE A 1 379 ? -16.351 12.215 -10.745 1.00 91.31 379 ILE A CA 1
ATOM 3015 C C . ILE A 1 379 ? -17.732 11.595 -10.548 1.00 91.31 379 ILE A C 1
ATOM 3017 O O . ILE A 1 379 ? -18.207 11.496 -9.424 1.00 91.31 379 ILE A O 1
ATOM 3021 N N . TRP A 1 380 ? -18.377 11.162 -11.626 1.00 93.81 380 TRP A N 1
ATOM 3022 C CA . TRP A 1 380 ? -19.665 10.475 -11.550 1.00 93.81 380 TRP A CA 1
ATOM 3023 C C . TRP A 1 380 ? -19.461 8.969 -11.673 1.00 93.81 380 TRP A C 1
ATOM 3025 O O . TRP A 1 380 ? -18.911 8.488 -12.666 1.00 93.81 380 TRP A O 1
ATOM 3035 N N . VAL A 1 381 ? -19.917 8.226 -10.672 1.00 95.44 381 VAL A N 1
ATOM 3036 C CA . VAL A 1 381 ? -19.824 6.759 -10.613 1.00 95.44 381 VAL A CA 1
ATOM 3037 C C . VAL A 1 381 ? -21.211 6.150 -10.498 1.00 95.44 381 VAL A C 1
ATOM 3039 O O . VAL A 1 381 ? -22.164 6.856 -10.186 1.00 95.44 381 VAL A O 1
ATOM 3042 N N . ASP A 1 382 ? -21.349 4.863 -10.807 1.00 96.81 382 ASP A N 1
ATOM 3043 C CA . ASP A 1 382 ? -22.613 4.156 -10.579 1.00 96.81 382 ASP A CA 1
ATOM 3044 C C . ASP A 1 382 ? -22.932 4.150 -9.083 1.00 96.81 382 ASP A C 1
ATOM 3046 O O . ASP A 1 382 ? -22.038 3.946 -8.266 1.00 96.81 382 ASP A O 1
ATOM 3050 N N . GLY A 1 383 ? -24.180 4.435 -8.729 1.00 96.38 383 GLY A N 1
ATOM 3051 C CA . GLY A 1 383 ? -24.703 4.368 -7.371 1.00 96.38 383 GLY A CA 1
ATOM 3052 C C . GLY A 1 383 ? -25.444 3.061 -7.115 1.00 96.38 383 GLY A C 1
ATOM 3053 O O . GLY A 1 383 ? -25.835 2.355 -8.048 1.00 96.38 383 GLY A O 1
ATOM 3054 N N . VAL A 1 384 ? -25.658 2.748 -5.838 1.00 94.81 384 VAL A N 1
ATOM 3055 C CA . VAL A 1 384 ? -26.347 1.519 -5.399 1.00 94.81 384 VAL A CA 1
ATOM 3056 C C . VAL A 1 384 ? -27.780 1.392 -5.932 1.00 94.81 384 VAL A C 1
ATOM 3058 O O . VAL A 1 384 ? -28.246 0.281 -6.170 1.00 94.81 384 VAL A O 1
ATOM 3061 N N . ASP A 1 385 ? -28.440 2.521 -6.211 1.00 90.50 385 ASP A N 1
ATOM 3062 C CA . ASP A 1 385 ? -29.807 2.585 -6.749 1.00 90.50 385 ASP A CA 1
ATOM 3063 C C . ASP A 1 385 ? -29.857 2.531 -8.294 1.00 90.50 385 ASP A C 1
ATOM 3065 O O . ASP A 1 385 ? -30.918 2.679 -8.899 1.00 90.50 385 ASP A O 1
ATOM 3069 N N . GLY A 1 386 ? -28.709 2.365 -8.962 1.00 88.94 386 GLY A N 1
ATOM 3070 C CA . GLY A 1 386 ? -28.579 2.370 -10.425 1.00 88.94 386 GLY A CA 1
ATOM 3071 C C . GLY A 1 386 ? -28.457 3.762 -11.062 1.00 88.94 386 GLY A C 1
ATOM 3072 O O . GLY A 1 386 ? -28.079 3.867 -12.229 1.00 88.94 386 GLY A O 1
ATOM 3073 N N . GLU A 1 387 ? -28.718 4.837 -10.312 1.00 92.44 387 GLU A N 1
ATOM 3074 C CA . GLU A 1 387 ? -28.418 6.216 -10.724 1.00 92.44 387 GLU A CA 1
ATOM 3075 C C . GLU A 1 387 ? -26.930 6.546 -10.526 1.00 92.44 387 GLU A C 1
ATOM 3077 O O . GLU A 1 387 ? -26.262 5.966 -9.673 1.00 92.44 387 GLU A O 1
ATOM 3082 N N . LYS A 1 388 ? -26.391 7.511 -11.283 1.00 94.94 388 LYS A N 1
ATOM 3083 C CA . LYS A 1 388 ? -25.027 8.011 -11.050 1.00 94.94 388 LYS A CA 1
ATOM 3084 C C . LYS A 1 388 ? -24.976 8.876 -9.787 1.00 94.94 388 LYS A C 1
ATOM 3086 O O . LYS A 1 388 ? -25.836 9.733 -9.596 1.00 94.94 388 LYS A O 1
ATOM 3091 N N . VAL A 1 389 ? -23.920 8.726 -8.991 1.00 95.44 389 VAL A N 1
ATOM 3092 C CA . VAL A 1 389 ? -23.658 9.545 -7.798 1.00 95.44 389 VAL A CA 1
ATOM 3093 C C . VAL A 1 389 ? -22.346 10.329 -7.930 1.00 95.44 389 VAL A C 1
ATOM 3095 O O . VAL A 1 389 ? -21.387 9.834 -8.539 1.00 95.44 389 VAL A O 1
ATOM 3098 N N . PRO A 1 390 ? -22.283 11.559 -7.389 1.00 95.06 390 PRO A N 1
ATOM 3099 C CA . PRO A 1 390 ? -21.081 12.377 -7.435 1.00 95.06 390 PRO A CA 1
ATOM 3100 C C . PRO A 1 390 ? -20.083 11.931 -6.361 1.00 95.06 390 PRO A C 1
ATOM 3102 O O . PRO A 1 390 ? -20.419 11.766 -5.191 1.00 95.06 390 PRO A O 1
ATOM 3105 N N . THR A 1 391 ? -18.820 11.797 -6.741 1.00 93.88 391 THR A N 1
ATOM 3106 C CA . THR A 1 391 ? -17.698 11.484 -5.853 1.00 93.88 391 THR A CA 1
ATOM 3107 C C . THR A 1 391 ? -16.487 12.355 -6.190 1.00 93.88 391 THR A C 1
ATOM 3109 O O . THR A 1 391 ? -16.490 13.090 -7.177 1.00 93.88 391 THR A O 1
ATOM 3112 N N . ASN A 1 392 ? -15.444 12.306 -5.366 1.00 89.88 392 ASN A N 1
ATOM 3113 C CA . ASN A 1 392 ? -14.161 12.954 -5.642 1.00 89.88 392 ASN A CA 1
ATOM 3114 C C . ASN A 1 392 ? -13.074 11.910 -5.935 1.00 89.88 392 ASN A C 1
ATOM 3116 O O . ASN A 1 392 ? -13.277 10.707 -5.769 1.00 89.88 392 ASN A O 1
ATOM 3120 N N . LEU A 1 393 ? -11.896 12.365 -6.366 1.00 85.62 393 LEU A N 1
ATOM 3121 C CA . LEU A 1 393 ? -10.792 11.472 -6.728 1.00 85.62 393 LEU A CA 1
ATOM 3122 C C . LEU A 1 393 ? -10.348 10.556 -5.576 1.00 85.62 393 LEU A C 1
ATOM 3124 O O . LEU A 1 393 ? -10.065 9.384 -5.814 1.00 85.62 393 LEU A O 1
ATOM 3128 N N . THR A 1 394 ? -10.301 11.067 -4.345 1.00 85.62 394 THR A N 1
ATOM 3129 C CA . THR A 1 394 ? -9.872 10.299 -3.168 1.00 85.62 394 THR A CA 1
ATOM 3130 C C . THR A 1 394 ? -10.865 9.184 -2.846 1.00 85.62 394 THR A C 1
ATOM 3132 O O . THR A 1 394 ? -10.483 8.028 -2.687 1.00 85.62 394 THR A O 1
ATOM 3135 N N . TRP A 1 395 ? -12.161 9.487 -2.818 1.00 91.38 395 TRP A N 1
ATOM 3136 C CA . TRP A 1 395 ? -13.198 8.483 -2.575 1.00 91.38 395 TRP A CA 1
ATOM 3137 C C . TRP A 1 395 ? -13.333 7.491 -3.728 1.00 91.38 395 TRP A C 1
ATOM 3139 O O . TRP A 1 395 ? -13.546 6.307 -3.486 1.00 91.38 395 TRP A O 1
ATOM 3149 N N . TYR A 1 396 ? -13.104 7.925 -4.968 1.00 90.06 396 TYR A N 1
ATOM 3150 C CA . TYR A 1 396 ? -12.990 7.014 -6.102 1.00 90.06 396 TYR A CA 1
ATOM 3151 C C . TYR A 1 396 ? -11.822 6.023 -5.934 1.00 90.06 396 TYR A C 1
ATOM 3153 O O . TYR A 1 396 ? -11.960 4.837 -6.228 1.00 90.06 396 TYR A O 1
ATOM 3161 N N . GLN A 1 397 ? -10.677 6.461 -5.401 1.00 85.81 397 GLN A N 1
ATOM 3162 C CA . GLN A 1 397 ? -9.566 5.555 -5.072 1.00 85.81 397 GLN A CA 1
ATOM 3163 C C . GLN A 1 397 ? -9.926 4.581 -3.943 1.00 85.81 397 GLN A C 1
ATOM 3165 O O . GLN A 1 397 ? -9.541 3.410 -3.998 1.00 85.81 397 GLN A O 1
ATOM 3170 N N . PHE A 1 398 ? -10.679 5.038 -2.939 1.00 91.12 398 PHE A N 1
ATOM 3171 C CA . PHE A 1 398 ? -11.183 4.181 -1.861 1.00 91.12 398 PHE A CA 1
ATOM 3172 C C . PHE A 1 398 ? -12.154 3.128 -2.403 1.00 91.12 398 PHE A C 1
ATOM 3174 O O . PHE A 1 398 ? -12.029 1.953 -2.061 1.00 91.12 398 PHE A O 1
ATOM 3181 N N . LEU A 1 399 ? -13.042 3.518 -3.322 1.00 93.25 399 LEU A N 1
ATOM 3182 C CA . LEU A 1 399 ? -13.958 2.622 -4.031 1.00 93.25 399 LEU A CA 1
ATOM 3183 C C . LEU A 1 399 ? -13.187 1.523 -4.765 1.00 93.25 399 LEU A C 1
ATOM 3185 O O . LEU A 1 399 ? -13.435 0.340 -4.548 1.00 93.25 399 LEU A O 1
ATOM 3189 N N . LYS A 1 400 ? -12.175 1.896 -5.558 1.00 88.38 400 LYS A N 1
ATOM 3190 C CA . LYS A 1 400 ? -11.336 0.918 -6.272 1.00 88.38 400 LYS A CA 1
ATOM 3191 C C . LYS A 1 400 ? -10.519 0.026 -5.342 1.00 88.38 400 LYS A C 1
ATOM 3193 O O . LYS A 1 400 ? -10.294 -1.140 -5.656 1.00 88.38 400 LYS A O 1
ATOM 3198 N N . SER A 1 401 ? -10.130 0.538 -4.180 1.00 87.50 401 SER A N 1
ATOM 3199 C CA . SER A 1 401 ? -9.462 -0.240 -3.136 1.00 87.50 401 SER A CA 1
ATOM 3200 C C . SER A 1 401 ? -10.397 -1.259 -2.469 1.00 87.50 401 SER A C 1
ATOM 3202 O O . SER A 1 401 ? -9.974 -2.386 -2.219 1.00 87.50 401 SER A O 1
ATOM 3204 N N . PHE A 1 402 ? -11.669 -0.915 -2.239 1.00 92.75 402 PHE A N 1
ATOM 3205 C CA . PHE A 1 402 ? -12.679 -1.869 -1.772 1.00 92.75 402 PHE A CA 1
ATOM 3206 C C . PHE A 1 402 ? -12.945 -2.960 -2.803 1.00 92.75 402 PHE A C 1
ATOM 3208 O O . PHE A 1 402 ? -12.855 -4.137 -2.466 1.00 92.75 402 PHE A O 1
ATOM 3215 N N . GLU A 1 403 ? -13.193 -2.591 -4.063 1.00 91.44 403 GLU A N 1
ATOM 3216 C CA . GLU A 1 403 ? -13.372 -3.558 -5.154 1.00 91.44 403 GLU A CA 1
ATOM 3217 C C . GLU A 1 403 ? -12.176 -4.520 -5.241 1.00 91.44 403 GLU A C 1
ATOM 3219 O O . GLU A 1 403 ? -12.346 -5.720 -5.455 1.00 91.44 403 GLU A O 1
ATOM 3224 N N . TYR A 1 404 ? -10.954 -4.016 -5.038 1.00 84.06 404 TYR A N 1
ATOM 3225 C CA . TYR A 1 404 ? -9.754 -4.845 -4.974 1.00 84.06 404 TYR A CA 1
ATOM 3226 C C . TYR A 1 404 ? -9.790 -5.838 -3.804 1.00 84.06 404 TYR A C 1
ATOM 3228 O O . TYR A 1 404 ? -9.667 -7.041 -4.030 1.00 84.06 404 TYR A O 1
ATOM 3236 N N . GLN A 1 405 ? -9.994 -5.361 -2.573 1.00 89.19 405 GLN A N 1
ATOM 3237 C CA . GLN A 1 405 ? -10.031 -6.218 -1.383 1.00 89.19 405 GLN A CA 1
ATOM 3238 C C . GLN A 1 405 ? -11.153 -7.260 -1.453 1.00 89.19 405 GLN A C 1
ATOM 3240 O O . GLN A 1 405 ? -10.907 -8.430 -1.172 1.00 89.19 405 GLN A O 1
ATOM 3245 N N . ILE A 1 406 ? -12.353 -6.863 -1.883 1.00 92.62 406 ILE A N 1
ATOM 3246 C CA . ILE A 1 406 ? -13.516 -7.751 -2.009 1.00 92.62 406 ILE A CA 1
ATOM 3247 C C . ILE A 1 406 ? -13.258 -8.838 -3.051 1.00 92.62 406 ILE A C 1
ATOM 3249 O O . ILE A 1 406 ? -13.584 -9.999 -2.825 1.00 92.62 406 ILE A O 1
ATOM 3253 N N . ASN A 1 407 ? -12.639 -8.502 -4.186 1.00 87.12 407 ASN A N 1
ATOM 3254 C CA . ASN A 1 407 ? -12.285 -9.521 -5.172 1.00 87.12 407 ASN A CA 1
ATOM 3255 C C . ASN A 1 407 ? -11.280 -10.534 -4.611 1.00 87.12 407 ASN A C 1
ATOM 3257 O O . ASN A 1 407 ? -11.419 -11.720 -4.899 1.00 87.12 407 ASN A O 1
ATOM 3261 N N . LEU A 1 408 ? -10.311 -10.104 -3.794 1.00 83.56 408 LEU A N 1
ATOM 3262 C CA . LEU A 1 408 ? -9.368 -11.018 -3.142 1.00 83.56 408 LEU A CA 1
ATOM 3263 C C . LEU A 1 408 ? -10.064 -11.945 -2.139 1.00 83.56 408 LEU A C 1
ATOM 3265 O O . LEU A 1 408 ? -9.880 -13.158 -2.201 1.00 83.56 408 LEU A O 1
ATOM 3269 N N . THR A 1 409 ? -10.886 -11.400 -1.243 1.00 90.25 409 THR A N 1
ATOM 3270 C CA . THR A 1 409 ? -11.567 -12.188 -0.200 1.00 90.25 409 THR A CA 1
ATOM 3271 C C . THR A 1 409 ? -12.677 -13.077 -0.760 1.00 90.25 409 THR A C 1
ATOM 3273 O O . THR A 1 409 ? -12.981 -14.124 -0.189 1.00 90.25 409 THR A O 1
ATOM 3276 N N . LYS A 1 410 ? -13.245 -12.735 -1.920 1.00 87.88 410 LYS A N 1
ATOM 3277 C CA . LYS A 1 410 ? -14.227 -13.573 -2.620 1.00 87.88 410 LYS A CA 1
ATOM 3278 C C . LYS A 1 41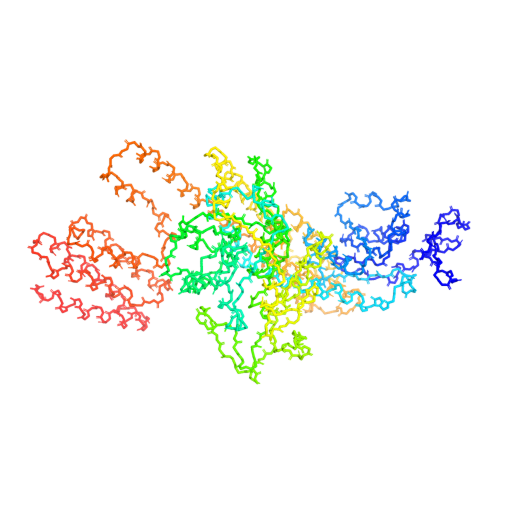0 ? -13.651 -14.923 -3.056 1.00 87.88 410 LYS A C 1
ATOM 3280 O O . LYS A 1 410 ? -14.380 -15.913 -3.030 1.00 87.88 410 LYS A O 1
ATOM 3285 N N . PHE A 1 411 ? -12.361 -14.999 -3.402 1.00 83.12 411 PHE A N 1
ATOM 3286 C CA . PHE A 1 411 ? -11.696 -16.282 -3.685 1.00 83.12 411 PHE A CA 1
ATOM 3287 C C . PHE A 1 411 ? -11.604 -17.190 -2.447 1.00 83.12 411 PHE A C 1
ATOM 3289 O O . PHE A 1 411 ? -11.556 -18.407 -2.595 1.00 83.12 411 PHE A O 1
ATOM 3296 N N . GLU A 1 412 ? -11.663 -16.608 -1.247 1.00 86.81 412 GLU A N 1
ATOM 3297 C CA . GLU A 1 412 ? -11.709 -17.306 0.047 1.00 86.81 412 GLU A CA 1
ATOM 3298 C C . GLU A 1 412 ? -13.157 -17.580 0.518 1.00 86.81 412 GLU A C 1
ATOM 3300 O O . GLU A 1 412 ? -13.385 -18.044 1.633 1.00 86.81 412 GLU A O 1
ATOM 3305 N N . GLY A 1 413 ? -14.165 -17.302 -0.323 1.00 92.75 413 GLY A N 1
ATOM 3306 C CA . GLY A 1 413 ? -15.578 -17.582 -0.037 1.00 92.75 413 GLY A CA 1
ATOM 3307 C C . GLY A 1 413 ? -16.285 -16.551 0.852 1.00 92.75 413 GLY A C 1
ATOM 3308 O O . GLY A 1 413 ? -17.372 -16.828 1.367 1.00 92.75 413 GLY A O 1
ATOM 3309 N N . VAL A 1 414 ? -15.699 -15.367 1.041 1.00 96.50 414 VAL A N 1
ATOM 3310 C CA . VAL A 1 414 ? -16.293 -14.292 1.849 1.00 96.50 414 VAL A CA 1
ATOM 3311 C C . VAL A 1 414 ? -17.413 -13.598 1.080 1.00 96.50 414 VAL A C 1
ATOM 3313 O O . VAL A 1 414 ? -17.214 -13.125 -0.040 1.00 96.50 414 VAL A O 1
ATOM 3316 N N . LYS A 1 415 ? -18.593 -13.495 1.699 1.00 97.44 415 LYS A N 1
ATOM 3317 C CA . LYS A 1 415 ? -19.698 -12.666 1.208 1.00 97.44 415 LYS A CA 1
ATOM 3318 C C . LYS A 1 415 ? -19.585 -11.259 1.782 1.00 97.44 415 LYS A C 1
ATOM 3320 O O . LYS A 1 415 ? -19.320 -11.094 2.972 1.00 97.44 415 LYS A O 1
ATOM 3325 N N . THR A 1 416 ? -19.797 -10.249 0.941 1.00 98.44 416 THR A N 1
ATOM 3326 C CA . THR A 1 416 ? -19.829 -8.844 1.367 1.00 98.44 416 THR A CA 1
ATOM 3327 C C . THR A 1 416 ? -21.163 -8.216 0.995 1.00 98.44 416 THR A C 1
ATOM 3329 O O . THR A 1 416 ? -21.505 -8.180 -0.188 1.00 98.44 416 THR A O 1
ATOM 3332 N N . TYR A 1 417 ? -21.886 -7.712 1.993 1.00 98.25 417 TYR A N 1
ATOM 3333 C CA . TYR A 1 417 ? -23.125 -6.964 1.804 1.00 98.25 417 TYR A CA 1
ATOM 3334 C C . TYR A 1 417 ? -22.847 -5.465 1.863 1.00 98.25 417 TYR A C 1
ATOM 3336 O O . TYR A 1 417 ? -22.259 -4.976 2.830 1.00 98.25 417 TYR A O 1
ATOM 3344 N N . ASP A 1 418 ? -23.267 -4.749 0.825 1.00 97.81 418 ASP A N 1
ATOM 3345 C CA . ASP A 1 418 ? -23.282 -3.290 0.810 1.00 97.81 418 ASP A CA 1
ATOM 3346 C C . ASP A 1 418 ? -24.673 -2.822 1.230 1.00 97.81 418 ASP A C 1
ATOM 3348 O O . ASP A 1 418 ? -25.641 -2.967 0.482 1.00 97.81 418 ASP A O 1
ATOM 3352 N N . CYS A 1 419 ? -24.752 -2.315 2.460 1.00 97.25 419 CYS A N 1
ATOM 3353 C CA . CYS A 1 419 ? -25.972 -1.811 3.071 1.00 97.25 419 CYS A CA 1
ATOM 3354 C C . CYS A 1 419 ? -26.030 -0.281 3.092 1.00 97.25 419 CYS A C 1
ATOM 3356 O O . CYS A 1 419 ? -26.711 0.311 3.935 1.00 97.25 419 CYS A O 1
ATOM 3358 N N . THR A 1 420 ? -25.287 0.373 2.198 1.00 92.44 420 THR A N 1
ATOM 3359 C CA . THR A 1 420 ? -25.396 1.815 1.991 1.00 92.44 420 THR A CA 1
ATOM 3360 C C . THR A 1 420 ? -26.656 2.152 1.206 1.00 92.44 420 THR A C 1
ATOM 3362 O O . THR A 1 420 ? -27.048 1.459 0.274 1.00 92.44 420 THR A O 1
ATOM 3365 N N . GLU A 1 421 ? -27.319 3.237 1.597 1.00 91.00 421 GLU A N 1
ATOM 3366 C CA . GLU A 1 421 ? -28.582 3.675 0.995 1.00 91.00 421 GLU A CA 1
ATOM 3367 C C . GLU A 1 421 ? -28.364 5.024 0.292 1.00 91.00 421 GLU A C 1
ATOM 3369 O O . GLU A 1 421 ? -28.667 6.084 0.852 1.00 91.00 421 GLU A O 1
ATOM 3374 N N . GLY A 1 422 ? -27.801 4.988 -0.920 1.00 86.31 422 GLY A N 1
ATOM 3375 C CA . GLY A 1 422 ? -27.524 6.163 -1.765 1.00 86.31 422 GLY A CA 1
ATOM 3376 C C . GLY A 1 422 ? -26.042 6.445 -2.056 1.00 86.31 422 GLY A C 1
ATOM 3377 O O . GLY A 1 422 ? -25.723 7.512 -2.578 1.00 86.31 422 GLY A O 1
ATOM 3378 N N . GLY A 1 423 ? -25.142 5.523 -1.700 1.00 94.38 423 GLY A N 1
ATOM 3379 C CA . GLY A 1 423 ? -23.708 5.605 -1.988 1.00 94.38 423 GLY A CA 1
ATOM 3380 C C . GLY A 1 423 ? -23.317 5.142 -3.397 1.00 94.38 423 GLY A C 1
ATOM 3381 O O . GLY A 1 423 ? -24.156 4.745 -4.209 1.00 94.38 423 GLY A O 1
ATOM 3382 N N . ALA A 1 424 ? -22.015 5.183 -3.679 1.00 97.12 424 ALA A N 1
ATOM 3383 C CA . ALA A 1 424 ? -21.404 4.588 -4.860 1.00 97.12 424 ALA A CA 1
ATOM 3384 C C . ALA A 1 424 ? -21.512 3.059 -4.814 1.00 97.12 424 ALA A C 1
ATOM 3386 O O . ALA A 1 424 ? -21.267 2.442 -3.783 1.00 97.12 424 ALA A O 1
ATOM 3387 N N . LEU A 1 425 ? -21.819 2.446 -5.955 1.00 97.44 425 LEU A N 1
ATOM 3388 C CA . LEU A 1 425 ? -21.870 1.002 -6.116 1.00 97.44 425 LEU A CA 1
ATOM 3389 C C . LEU A 1 425 ? -20.464 0.408 -6.000 1.00 97.44 425 LEU A C 1
ATOM 3391 O O . LEU A 1 425 ? -19.618 0.605 -6.875 1.00 97.44 425 LEU A O 1
ATOM 3395 N N . ILE A 1 426 ? -20.234 -0.379 -4.951 1.00 96.94 426 ILE A N 1
ATOM 3396 C CA . ILE A 1 426 ? -18.980 -1.106 -4.756 1.00 96.94 426 ILE A CA 1
ATOM 3397 C C . ILE A 1 426 ? -19.043 -2.436 -5.512 1.00 96.94 426 ILE A C 1
ATOM 3399 O O . ILE A 1 426 ? -19.663 -3.400 -5.068 1.00 96.94 426 ILE A O 1
ATOM 3403 N N . HIS A 1 427 ? -18.388 -2.536 -6.669 1.00 93.81 427 HIS A N 1
ATOM 3404 C CA . HIS A 1 427 ? -18.428 -3.781 -7.439 1.00 93.81 427 HIS A CA 1
ATOM 3405 C C . HIS A 1 427 ? -17.847 -4.979 -6.668 1.00 93.81 427 HIS A C 1
ATOM 3407 O O . HIS A 1 427 ? -16.741 -4.937 -6.130 1.00 93.81 427 HIS A O 1
ATOM 3413 N N . GLY A 1 428 ? -18.588 -6.089 -6.688 1.00 92.75 428 GLY A N 1
ATOM 3414 C CA . GLY A 1 428 ? -18.237 -7.325 -5.987 1.00 92.75 428 GLY A CA 1
ATOM 3415 C C . GLY A 1 428 ? -19.052 -7.567 -4.716 1.00 92.75 428 GLY A C 1
ATOM 3416 O O . GLY A 1 428 ? -19.052 -8.704 -4.242 1.00 92.75 428 GLY A O 1
ATOM 3417 N N . THR A 1 429 ? -19.766 -6.555 -4.214 1.00 96.88 429 THR A N 1
ATOM 3418 C CA . THR A 1 429 ? -20.735 -6.692 -3.118 1.00 96.88 429 THR A CA 1
ATOM 3419 C C . THR A 1 429 ? -22.102 -7.164 -3.617 1.00 96.88 429 THR A C 1
ATOM 3421 O O . THR A 1 429 ? -22.410 -7.122 -4.812 1.00 96.88 429 THR A O 1
ATOM 3424 N N . GLU A 1 430 ? -22.934 -7.615 -2.682 1.00 96.69 430 GLU A N 1
ATOM 3425 C CA . GLU A 1 430 ? -24.376 -7.749 -2.869 1.00 96.69 430 GLU A CA 1
ATOM 3426 C C . GLU A 1 430 ? -25.081 -6.571 -2.178 1.00 96.69 430 GLU A C 1
ATOM 3428 O O . GLU A 1 430 ? -24.982 -6.418 -0.961 1.00 96.69 430 GLU A O 1
ATOM 3433 N N . VAL A 1 431 ? -25.788 -5.741 -2.951 1.00 97.19 431 VAL A N 1
ATOM 3434 C CA . VAL A 1 431 ? -26.540 -4.589 -2.425 1.00 97.19 431 VAL A CA 1
ATOM 3435 C C . VAL A 1 431 ? -27.830 -5.070 -1.752 1.00 97.19 431 VAL A C 1
ATOM 3437 O O . VAL A 1 431 ? -28.623 -5.804 -2.360 1.00 97.19 431 VAL A O 1
ATOM 3440 N N . ARG A 1 432 ? -28.032 -4.678 -0.491 1.00 95.81 432 ARG A N 1
ATOM 3441 C CA . ARG A 1 432 ? -29.191 -5.021 0.355 1.00 95.81 432 ARG A CA 1
ATOM 3442 C C . ARG A 1 432 ? -29.469 -3.881 1.327 1.00 95.81 432 ARG A C 1
ATOM 3444 O O . ARG A 1 432 ? -28.568 -3.126 1.645 1.00 95.81 432 ARG A O 1
ATOM 3451 N N . THR A 1 433 ? -30.672 -3.765 1.875 1.00 97.06 433 THR A N 1
ATOM 3452 C CA . THR A 1 433 ? -30.872 -2.867 3.024 1.00 97.06 433 THR A CA 1
ATOM 3453 C C . THR A 1 433 ? -30.300 -3.497 4.293 1.00 97.06 433 THR A C 1
ATOM 3455 O O . THR A 1 433 ? -30.324 -4.719 4.468 1.00 97.06 433 THR A O 1
ATOM 3458 N N . PHE A 1 434 ? -29.839 -2.676 5.245 1.00 97.75 434 PHE A N 1
ATOM 3459 C CA . PHE A 1 434 ? -29.332 -3.218 6.510 1.00 97.75 434 PHE A CA 1
ATOM 3460 C C . PHE A 1 434 ? -30.410 -4.013 7.263 1.00 97.75 434 PHE A C 1
ATOM 3462 O O . PHE A 1 434 ? -30.121 -5.033 7.882 1.00 97.75 434 PHE A O 1
ATOM 3469 N N . LYS A 1 435 ? -31.672 -3.582 7.154 1.00 97.56 435 LYS A N 1
ATOM 3470 C CA . LYS A 1 435 ? -32.823 -4.264 7.748 1.00 97.56 435 LYS A CA 1
ATOM 3471 C C . LYS A 1 435 ? -33.010 -5.683 7.199 1.00 97.56 435 LYS A C 1
ATOM 3473 O O . LYS A 1 435 ? -33.141 -6.598 8.006 1.00 97.56 435 LYS A O 1
ATOM 3478 N N . GLU A 1 436 ? -32.985 -5.868 5.878 1.00 97.31 436 GLU A N 1
ATOM 3479 C CA . GLU A 1 436 ? -33.115 -7.196 5.250 1.00 97.31 436 GLU A CA 1
ATOM 3480 C C . GLU A 1 436 ? -32.013 -8.143 5.730 1.00 97.31 436 GLU A C 1
ATOM 3482 O O . GLU A 1 436 ? -32.288 -9.273 6.125 1.00 97.31 436 GLU A O 1
ATOM 3487 N N . VAL A 1 437 ? -30.771 -7.656 5.786 1.00 97.75 437 VAL A N 1
ATOM 3488 C CA . VAL A 1 437 ? -29.627 -8.457 6.239 1.00 97.75 437 VAL A CA 1
ATOM 3489 C C . VAL A 1 437 ? -29.765 -8.868 7.712 1.00 97.75 437 VAL A C 1
ATOM 3491 O O . VAL A 1 437 ? -29.435 -9.998 8.064 1.00 97.75 437 VAL A O 1
ATOM 3494 N N . ILE A 1 438 ? -30.281 -7.989 8.581 1.00 97.69 438 ILE A N 1
ATOM 3495 C CA . ILE A 1 438 ? -30.560 -8.308 9.996 1.00 97.69 438 ILE A CA 1
ATOM 3496 C C . ILE A 1 438 ? -31.641 -9.386 10.137 1.00 97.69 438 ILE A C 1
ATOM 3498 O O . ILE A 1 438 ? -31.561 -10.214 11.047 1.00 97.69 438 ILE A O 1
ATOM 3502 N N . GLU A 1 439 ? -32.663 -9.344 9.282 1.00 96.75 439 GLU A N 1
ATOM 3503 C CA . GLU A 1 439 ? -33.785 -10.287 9.295 1.00 96.75 439 GLU A CA 1
ATOM 3504 C C . GLU A 1 439 ? -33.388 -11.664 8.735 1.00 96.75 439 GLU A C 1
ATOM 3506 O O . GLU A 1 439 ? -33.869 -12.680 9.234 1.00 96.75 439 GLU A O 1
ATOM 3511 N N . GLU A 1 440 ? -32.481 -11.711 7.755 1.00 96.44 440 GLU A N 1
ATOM 3512 C CA . GLU A 1 440 ? -31.987 -12.951 7.139 1.00 96.44 440 GLU A CA 1
ATOM 3513 C C . GLU A 1 440 ? -30.934 -13.669 8.000 1.00 96.44 440 GLU A C 1
ATOM 3515 O O . GLU A 1 440 ? -30.983 -14.890 8.169 1.00 96.44 440 GLU A O 1
ATOM 3520 N N . ILE A 1 441 ? -29.970 -12.929 8.557 1.00 96.00 441 ILE A N 1
ATOM 3521 C CA . ILE A 1 441 ? -28.854 -13.512 9.309 1.00 96.00 441 ILE A CA 1
ATOM 3522 C C . ILE A 1 441 ? -29.310 -13.833 10.731 1.00 96.00 441 ILE A C 1
ATOM 3524 O O . ILE A 1 441 ? -29.499 -12.954 11.579 1.00 96.00 441 ILE A O 1
ATOM 3528 N N . SER A 1 442 ? -29.428 -15.126 11.023 1.00 92.75 442 SER A N 1
ATOM 3529 C CA . SER A 1 442 ? -29.785 -15.630 12.354 1.00 92.75 442 SER A CA 1
ATOM 3530 C C . SER A 1 442 ? -28.581 -15.726 13.297 1.00 92.75 442 SER A C 1
ATOM 3532 O O . SER A 1 442 ? -28.741 -15.692 14.519 1.00 92.75 442 SER A O 1
ATOM 3534 N N . GLU A 1 443 ? -27.367 -15.772 12.747 1.00 92.50 443 GLU A N 1
ATOM 3535 C CA . GLU A 1 443 ? -26.121 -15.960 13.473 1.00 92.50 443 GLU A CA 1
ATOM 3536 C C . GLU A 1 443 ? -25.931 -14.916 14.581 1.00 92.50 443 GLU A C 1
ATOM 3538 O O . GLU A 1 443 ? -26.258 -13.729 14.457 1.00 92.50 443 GLU A O 1
ATOM 3543 N N . SER A 1 444 ? -25.370 -15.386 15.691 1.00 93.44 444 SER A N 1
ATOM 3544 C CA . SER A 1 444 ? -24.981 -14.572 16.834 1.00 93.44 444 SER A CA 1
ATOM 3545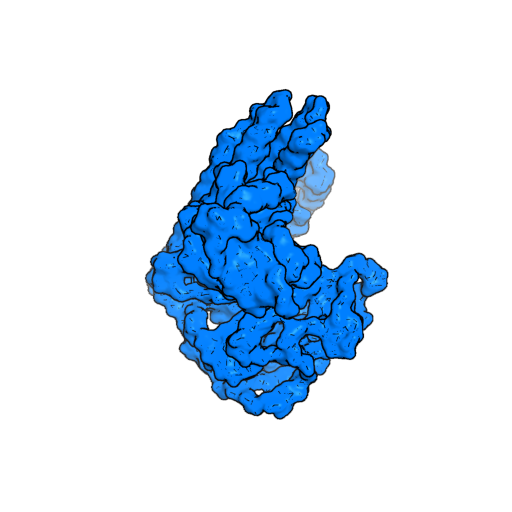 C C . SER A 1 444 ? -23.648 -15.047 17.420 1.00 93.44 444 SER A C 1
ATOM 3547 O O . SER A 1 444 ? -23.181 -16.171 17.168 1.00 93.44 444 SER A O 1
ATOM 3549 N N . ILE A 1 445 ? -23.029 -14.152 18.185 1.00 94.88 445 ILE A N 1
ATOM 3550 C CA . ILE A 1 445 ? -21.758 -14.328 18.877 1.00 94.88 445 ILE A CA 1
ATOM 3551 C C . ILE A 1 445 ? -22.010 -14.062 20.368 1.00 94.88 445 ILE A C 1
ATOM 3553 O O . ILE A 1 445 ? -21.782 -12.952 20.856 1.00 94.88 445 ILE A O 1
ATOM 3557 N N . PRO A 1 446 ? -22.527 -15.055 21.110 1.00 91.00 446 PRO A N 1
ATOM 3558 C CA . PRO A 1 446 ? -22.751 -14.893 22.538 1.00 91.00 446 PRO A CA 1
ATOM 3559 C C . PRO A 1 446 ? -21.423 -14.601 23.244 1.00 91.00 446 PRO A C 1
ATOM 3561 O O . PRO A 1 446 ? -20.397 -15.202 22.931 1.00 91.00 446 PRO A O 1
ATOM 3564 N N . ASN A 1 447 ? -21.449 -13.687 24.215 1.00 92.62 447 ASN A N 1
ATOM 3565 C CA . ASN A 1 447 ? -20.277 -13.285 25.000 1.00 92.62 447 ASN A CA 1
ATOM 3566 C C . ASN A 1 447 ? -19.097 -12.743 24.164 1.00 92.62 447 ASN A C 1
ATOM 3568 O O . ASN A 1 447 ? -17.950 -12.855 24.597 1.00 92.62 447 ASN A O 1
ATOM 3572 N N . LYS A 1 448 ? -19.342 -12.127 22.995 1.00 95.19 448 LYS A N 1
ATOM 3573 C CA . LYS A 1 448 ? -18.282 -11.600 22.109 1.00 95.19 448 LYS A CA 1
ATOM 3574 C C . LYS A 1 448 ? -17.220 -10.754 22.826 1.00 95.19 448 LYS A C 1
ATOM 3576 O O . LYS A 1 448 ? -16.033 -10.966 22.614 1.00 95.19 448 LYS A O 1
ATOM 3581 N N . LYS A 1 449 ? -17.625 -9.877 23.753 1.00 94.88 449 LYS A N 1
ATOM 3582 C CA . LYS A 1 449 ? -16.712 -9.032 24.543 1.00 94.88 449 LYS A CA 1
ATOM 3583 C C . LYS A 1 449 ? -15.782 -9.855 25.434 1.00 94.88 449 LYS A C 1
ATOM 3585 O O . LYS A 1 449 ? -14.601 -9.548 25.540 1.00 94.88 449 LYS A O 1
ATOM 3590 N N . LYS A 1 450 ? -16.296 -10.933 26.032 1.00 96.12 450 LYS A N 1
ATOM 3591 C CA . LYS A 1 450 ? -15.493 -11.872 26.822 1.00 96.12 450 LYS A CA 1
ATOM 3592 C C . LYS A 1 450 ? -14.481 -12.602 25.936 1.00 96.12 450 LYS A C 1
ATOM 3594 O O . LYS A 1 450 ? -13.313 -12.623 26.291 1.00 96.12 450 LYS A O 1
ATOM 3599 N N . ILE A 1 451 ? -14.909 -13.104 24.771 1.00 96.75 451 ILE A N 1
ATOM 3600 C CA . ILE A 1 451 ? -14.021 -13.770 23.797 1.00 96.75 451 ILE A CA 1
ATOM 3601 C C . ILE A 1 451 ? -12.876 -12.834 23.386 1.00 96.75 451 ILE A C 1
ATOM 3603 O O . ILE A 1 451 ? -11.721 -13.243 23.357 1.00 96.75 451 ILE A O 1
ATOM 3607 N N . ILE A 1 452 ? -13.184 -11.564 23.110 1.00 97.38 452 ILE A N 1
ATOM 3608 C CA . ILE A 1 452 ? -12.177 -10.551 22.771 1.00 97.38 452 ILE A CA 1
ATOM 3609 C C . ILE A 1 452 ? -11.186 -10.373 23.925 1.00 97.38 452 ILE A C 1
ATOM 3611 O O . ILE A 1 452 ? -9.987 -10.512 23.706 1.00 97.38 452 ILE A O 1
ATOM 3615 N N . ARG A 1 453 ? -11.670 -10.115 25.149 1.00 96.12 453 ARG A N 1
ATOM 3616 C CA . ARG A 1 453 ? -10.816 -9.902 26.331 1.00 96.12 453 ARG A CA 1
ATOM 3617 C C . ARG A 1 453 ? -9.931 -11.109 26.646 1.00 96.12 453 ARG A C 1
ATOM 3619 O O . ARG A 1 453 ? -8.755 -10.929 26.930 1.00 96.12 453 ARG A O 1
ATOM 3626 N N . GLU A 1 454 ? -10.467 -12.326 26.566 1.00 95.75 454 GLU A N 1
ATOM 3627 C CA . GLU A 1 454 ? -9.720 -13.565 26.841 1.00 95.75 454 GLU A CA 1
ATOM 3628 C C . GLU A 1 454 ? -8.633 -13.855 25.792 1.00 95.75 454 GLU A C 1
ATOM 3630 O O . GLU A 1 454 ? -7.648 -14.531 26.094 1.00 95.75 454 GLU A O 1
ATOM 3635 N N . ASN A 1 455 ? -8.776 -13.315 24.578 1.00 96.44 455 ASN A N 1
ATOM 3636 C CA . ASN A 1 455 ? -7.788 -13.460 23.510 1.00 96.44 455 ASN A CA 1
ATOM 3637 C C . ASN A 1 455 ? -6.743 -12.332 23.479 1.00 96.44 455 ASN A C 1
ATOM 3639 O O . ASN A 1 455 ? -5.751 -12.460 22.756 1.00 96.44 455 ASN A O 1
ATOM 3643 N N . ILE A 1 456 ? -6.921 -11.256 24.257 1.00 97.06 456 ILE A N 1
ATOM 3644 C CA . ILE A 1 456 ? -5.905 -10.210 24.423 1.00 97.06 456 ILE A CA 1
ATOM 3645 C C . ILE A 1 456 ? -4.736 -10.791 25.218 1.00 97.06 456 ILE A C 1
ATOM 3647 O O . ILE A 1 456 ? -4.833 -11.069 26.410 1.00 97.06 456 ILE A O 1
ATOM 3651 N N . GLU A 1 457 ? -3.601 -10.958 24.545 1.00 96.00 457 GLU A N 1
ATOM 3652 C CA . GLU A 1 457 ? -2.384 -11.484 25.152 1.00 96.00 457 GLU A CA 1
ATOM 3653 C C . GLU A 1 457 ? -1.180 -10.622 24.779 1.00 96.00 457 GLU A C 1
ATOM 3655 O O . GLU A 1 457 ? -0.945 -10.336 23.606 1.00 96.00 457 GLU A O 1
ATOM 3660 N N . TYR A 1 458 ? -0.361 -10.267 25.763 1.00 96.25 458 TYR A N 1
ATOM 3661 C CA . TYR A 1 458 ? 0.816 -9.421 25.574 1.00 96.25 458 TYR A CA 1
ATOM 3662 C C . TYR A 1 458 ? 2.107 -10.236 25.496 1.00 96.25 458 TYR A C 1
ATOM 3664 O O . TYR A 1 458 ? 2.184 -11.383 25.947 1.00 96.25 458 TYR A O 1
ATOM 3672 N N . HIS A 1 459 ? 3.124 -9.665 24.858 1.00 94.38 459 HIS A N 1
ATOM 3673 C CA . HIS A 1 459 ? 4.482 -10.196 24.925 1.00 94.38 459 HIS A CA 1
ATOM 3674 C C . HIS A 1 459 ? 5.040 -10.072 26.350 1.00 94.38 459 HIS A C 1
ATOM 3676 O O . HIS A 1 459 ? 4.681 -9.144 27.069 1.00 94.38 459 HIS A O 1
ATOM 3682 N N . ASP A 1 460 ? 5.918 -10.994 26.751 1.00 94.06 460 ASP A N 1
ATOM 3683 C CA . ASP A 1 460 ? 6.731 -10.813 27.959 1.00 94.06 460 ASP A CA 1
ATOM 3684 C C . ASP A 1 460 ? 7.755 -9.675 27.765 1.00 94.06 460 ASP A C 1
ATOM 3686 O O . ASP A 1 460 ? 8.052 -9.291 26.630 1.00 94.06 460 ASP A O 1
ATOM 3690 N N . GLU A 1 461 ? 8.306 -9.133 28.857 1.00 91.38 461 GLU A N 1
ATOM 3691 C CA . GLU A 1 461 ? 9.237 -7.990 28.802 1.00 91.38 461 GLU A CA 1
ATOM 3692 C C . GLU A 1 461 ? 10.460 -8.250 27.918 1.00 91.38 461 GLU A C 1
ATOM 3694 O O . GLU A 1 461 ? 10.869 -7.395 27.132 1.00 91.38 461 GLU A O 1
ATOM 3699 N N . LYS A 1 462 ? 10.991 -9.476 27.942 1.00 92.62 462 LYS A N 1
ATOM 3700 C CA . LYS A 1 462 ? 12.131 -9.858 27.104 1.00 92.62 462 LYS A CA 1
ATOM 3701 C C . LYS A 1 462 ? 11.784 -9.782 25.616 1.00 92.62 462 LYS A C 1
ATOM 3703 O O . LYS A 1 462 ? 12.585 -9.319 24.805 1.00 92.62 462 LYS A O 1
ATOM 3708 N N . LYS A 1 463 ? 10.593 -10.239 25.227 1.00 94.50 463 LYS A N 1
ATOM 3709 C CA . LYS A 1 463 ? 10.094 -10.142 23.852 1.00 94.50 463 LYS A CA 1
ATOM 3710 C C . LYS A 1 463 ? 9.799 -8.703 23.456 1.00 94.50 463 LYS A C 1
ATOM 3712 O O . LYS A 1 463 ? 10.132 -8.343 22.329 1.00 94.50 463 LYS A O 1
ATOM 3717 N N . LYS A 1 464 ? 9.243 -7.885 24.356 1.00 94.12 464 LYS A N 1
ATOM 3718 C CA . LYS A 1 464 ? 9.048 -6.448 24.110 1.00 94.12 464 LYS A CA 1
ATOM 3719 C C . LYS A 1 464 ? 10.380 -5.764 23.807 1.00 94.12 464 LYS A C 1
ATOM 3721 O O . LYS A 1 464 ? 10.501 -5.113 22.772 1.00 94.12 464 LYS A O 1
ATOM 3726 N N . GLN A 1 465 ? 11.395 -5.999 24.637 1.00 91.44 465 GLN A N 1
ATOM 3727 C CA . GLN A 1 465 ? 12.741 -5.467 24.433 1.00 91.44 465 GLN A CA 1
ATOM 3728 C C . GLN A 1 465 ? 13.326 -5.903 23.081 1.00 91.44 465 GLN A C 1
ATOM 3730 O O . GLN A 1 465 ? 13.797 -5.067 22.315 1.00 91.44 465 GLN A O 1
ATOM 3735 N N . PHE A 1 466 ? 13.217 -7.186 22.719 1.00 94.88 466 PHE A N 1
ATOM 3736 C CA . PHE A 1 466 ? 13.691 -7.660 21.413 1.00 94.88 466 PHE A CA 1
ATOM 3737 C C . PHE A 1 466 ? 12.959 -7.029 20.223 1.00 94.88 466 PHE A C 1
ATOM 3739 O O . PHE A 1 466 ? 13.577 -6.834 19.176 1.00 94.88 466 PHE A O 1
ATOM 3746 N N . ILE A 1 467 ? 11.665 -6.716 20.347 1.00 96.06 467 ILE A N 1
ATOM 3747 C CA . ILE A 1 467 ? 10.922 -5.990 19.306 1.00 96.06 467 ILE A CA 1
ATOM 3748 C C . ILE A 1 467 ? 11.471 -4.565 19.165 1.00 96.06 467 ILE A C 1
ATOM 3750 O O . ILE A 1 467 ? 11.763 -4.145 18.046 1.00 96.06 467 ILE A O 1
ATOM 3754 N N . VAL A 1 468 ? 11.663 -3.850 20.278 1.00 93.94 468 VAL A N 1
ATOM 3755 C CA . VAL A 1 468 ? 12.232 -2.490 20.292 1.00 93.94 468 VAL A CA 1
ATOM 3756 C C . VAL A 1 468 ? 13.631 -2.477 19.668 1.00 93.94 468 VAL A C 1
ATOM 3758 O O . VAL A 1 468 ? 13.883 -1.714 18.736 1.00 93.94 468 VAL A O 1
ATOM 3761 N N . GLU A 1 469 ? 14.515 -3.381 20.097 1.00 92.75 469 GLU A N 1
ATOM 3762 C CA . GLU A 1 469 ? 15.872 -3.525 19.552 1.00 92.75 469 GLU A CA 1
ATOM 3763 C C . GLU A 1 469 ? 15.866 -3.877 18.056 1.00 92.75 469 GLU A C 1
ATOM 3765 O O . GLU A 1 469 ? 16.700 -3.388 17.288 1.00 92.75 469 GLU A O 1
ATOM 3770 N N . ALA A 1 470 ? 14.923 -4.719 17.614 1.00 96.88 470 ALA A N 1
ATOM 3771 C CA . ALA A 1 470 ? 14.764 -5.046 16.203 1.00 96.88 470 ALA A CA 1
ATOM 3772 C C . ALA A 1 470 ? 14.360 -3.813 15.383 1.00 96.88 470 ALA A C 1
ATOM 3774 O O . ALA A 1 470 ? 14.946 -3.585 14.322 1.00 96.88 470 ALA A O 1
ATOM 3775 N N . ILE A 1 471 ? 13.406 -3.013 15.873 1.00 95.50 471 ILE A N 1
ATOM 3776 C CA . ILE A 1 471 ? 12.987 -1.766 15.222 1.00 95.50 471 ILE A CA 1
ATOM 3777 C C . ILE A 1 471 ? 14.170 -0.798 15.140 1.00 95.50 471 ILE A C 1
ATOM 3779 O O . ILE A 1 471 ? 14.495 -0.350 14.042 1.00 95.50 471 ILE A O 1
ATOM 3783 N N . ASP A 1 472 ? 14.880 -0.550 16.243 1.00 91.25 472 ASP A N 1
ATOM 3784 C CA . ASP A 1 472 ? 16.038 0.354 16.265 1.00 91.25 472 ASP A CA 1
ATOM 3785 C C . ASP A 1 472 ? 17.129 -0.084 15.289 1.00 91.25 472 ASP A C 1
ATOM 3787 O O . ASP A 1 472 ? 17.629 0.712 14.490 1.00 91.25 472 ASP A O 1
ATOM 3791 N N . LYS A 1 473 ? 17.453 -1.379 15.272 1.00 94.88 473 LYS A N 1
ATOM 3792 C CA . LYS A 1 473 ? 18.421 -1.941 14.327 1.00 94.88 473 LYS A CA 1
ATOM 3793 C C . LYS A 1 473 ? 17.998 -1.731 12.872 1.00 94.88 473 LYS A C 1
ATOM 3795 O O . LYS A 1 473 ? 18.844 -1.431 12.026 1.00 94.88 473 LYS A O 1
ATOM 3800 N N . LEU A 1 474 ? 16.717 -1.917 12.556 1.00 97.00 474 LEU A N 1
ATOM 3801 C CA . LEU A 1 474 ? 16.190 -1.747 11.200 1.00 97.00 474 LEU A CA 1
ATOM 3802 C C . LEU A 1 474 ? 16.150 -0.270 10.789 1.00 97.00 474 LEU A C 1
ATOM 3804 O O . LEU A 1 474 ? 16.510 0.041 9.654 1.00 97.00 474 LEU A O 1
ATOM 3808 N N . MET A 1 475 ? 15.819 0.638 11.710 1.00 93.12 475 MET A N 1
ATOM 3809 C CA . MET A 1 475 ? 15.866 2.084 11.477 1.00 93.12 475 MET A CA 1
ATOM 3810 C C . MET A 1 475 ? 17.301 2.576 11.256 1.00 93.12 475 MET A C 1
ATOM 3812 O O . MET A 1 475 ? 17.566 3.301 10.300 1.00 93.12 475 MET A O 1
ATOM 3816 N N . LEU A 1 476 ? 18.272 2.118 12.052 1.00 91.81 476 LEU A N 1
ATOM 3817 C CA . LEU A 1 476 ? 19.688 2.448 11.844 1.00 91.81 476 LEU A CA 1
ATOM 3818 C C . LEU A 1 476 ? 20.236 1.875 10.528 1.00 91.81 476 LEU A C 1
ATOM 3820 O O . LEU A 1 476 ? 21.053 2.513 9.858 1.00 91.81 476 LEU A O 1
ATOM 3824 N N . LYS A 1 477 ? 19.759 0.695 10.112 1.00 96.06 477 LYS A N 1
ATOM 3825 C CA . LYS A 1 477 ? 20.059 0.149 8.782 1.00 96.06 477 LYS A CA 1
ATOM 3826 C C . LYS A 1 477 ? 19.498 1.047 7.674 1.00 96.06 477 LYS A C 1
ATOM 3828 O O . LYS A 1 477 ? 20.225 1.323 6.722 1.00 96.06 477 LYS A O 1
ATOM 3833 N N . ALA A 1 478 ? 18.267 1.542 7.815 1.00 94.25 478 ALA A N 1
ATOM 3834 C CA . ALA A 1 478 ? 17.680 2.504 6.881 1.00 94.25 478 ALA A CA 1
ATOM 3835 C C . ALA A 1 478 ? 18.517 3.794 6.794 1.00 94.25 478 ALA A C 1
ATOM 3837 O O . ALA A 1 478 ? 18.852 4.231 5.696 1.00 94.25 478 ALA A O 1
ATOM 3838 N N . VAL A 1 479 ? 18.963 4.352 7.929 1.00 89.25 479 VAL A N 1
ATOM 3839 C CA . VAL A 1 479 ? 19.886 5.508 7.968 1.00 89.25 479 VAL A CA 1
ATOM 3840 C C . VAL A 1 479 ? 21.160 5.233 7.162 1.00 89.25 479 VAL A C 1
ATOM 3842 O O . VAL A 1 479 ? 21.565 6.054 6.338 1.00 89.25 479 VAL A O 1
ATOM 3845 N N . SER A 1 480 ? 21.793 4.073 7.366 1.00 95.88 480 SER A N 1
ATOM 3846 C CA . SER A 1 480 ? 22.998 3.683 6.621 1.00 95.88 480 SER A CA 1
ATOM 3847 C C . SER A 1 480 ? 22.737 3.556 5.118 1.00 95.88 480 SER A C 1
ATOM 3849 O O . SER A 1 480 ? 23.551 4.006 4.311 1.00 95.88 480 SER A O 1
ATOM 3851 N N . ASN A 1 481 ? 21.594 2.994 4.737 1.00 97.00 481 ASN A N 1
ATOM 3852 C CA . ASN A 1 481 ? 21.193 2.839 3.346 1.00 97.00 481 ASN A CA 1
ATOM 3853 C C . ASN A 1 481 ? 20.933 4.185 2.653 1.00 97.00 481 ASN A C 1
ATOM 3855 O O . ASN A 1 481 ? 21.394 4.375 1.527 1.00 97.00 481 ASN A O 1
ATOM 3859 N N . PHE A 1 482 ? 20.276 5.140 3.322 1.00 88.88 482 PHE A N 1
ATOM 3860 C CA . PHE A 1 482 ? 20.102 6.501 2.804 1.00 88.88 482 PHE A CA 1
ATOM 3861 C C . PHE A 1 482 ? 21.443 7.219 2.610 1.00 88.88 482 PHE A C 1
ATOM 3863 O O . PHE A 1 482 ? 21.679 7.782 1.542 1.00 88.88 482 PHE A O 1
ATOM 3870 N N . LYS A 1 483 ? 22.363 7.128 3.581 1.00 90.94 483 LYS A N 1
ATOM 3871 C CA . LYS A 1 483 ? 23.723 7.684 3.441 1.00 90.94 483 LYS A CA 1
ATOM 3872 C C . LYS A 1 483 ? 24.468 7.070 2.258 1.00 90.94 483 LYS A C 1
ATOM 3874 O O . LYS A 1 483 ? 24.986 7.789 1.413 1.00 90.94 483 LYS A O 1
ATOM 3879 N N . LYS A 1 484 ? 24.429 5.742 2.128 1.00 96.50 484 LYS A N 1
ATOM 3880 C CA . LYS A 1 484 ? 25.019 5.029 0.988 1.00 96.50 484 LYS A CA 1
ATOM 3881 C C . LYS A 1 484 ? 24.417 5.474 -0.350 1.00 96.50 484 LYS A C 1
ATOM 3883 O O . LYS A 1 484 ? 25.139 5.592 -1.338 1.00 96.50 484 LYS A O 1
ATOM 3888 N N . ALA A 1 485 ? 23.105 5.704 -0.406 1.00 94.38 485 ALA A N 1
ATOM 3889 C CA . ALA A 1 485 ? 22.442 6.215 -1.603 1.00 94.38 485 ALA A CA 1
ATOM 3890 C C . ALA A 1 485 ? 22.928 7.632 -1.957 1.00 94.38 485 ALA A C 1
ATOM 3892 O O . ALA A 1 485 ? 23.225 7.892 -3.123 1.00 94.38 485 ALA A O 1
ATOM 3893 N N . ALA A 1 486 ? 23.072 8.515 -0.963 1.00 88.25 486 ALA A N 1
ATOM 3894 C CA . ALA A 1 486 ? 23.631 9.854 -1.144 1.00 88.25 486 ALA A CA 1
ATOM 3895 C C . ALA A 1 486 ? 25.087 9.808 -1.645 1.00 88.25 486 ALA A C 1
ATOM 3897 O O . ALA A 1 486 ? 25.395 10.441 -2.651 1.00 88.25 486 ALA A O 1
ATOM 3898 N N . GLU A 1 487 ? 25.945 8.974 -1.050 1.00 93.62 487 GLU A N 1
ATOM 3899 C CA . GLU A 1 487 ? 27.341 8.775 -1.480 1.00 93.62 487 GLU A CA 1
ATOM 3900 C C . GLU A 1 487 ? 27.451 8.268 -2.931 1.00 93.62 487 GLU A C 1
ATOM 3902 O O . GLU A 1 487 ? 28.342 8.662 -3.687 1.00 93.62 487 GLU A O 1
ATOM 3907 N N . ILE A 1 488 ? 26.549 7.374 -3.352 1.00 94.06 488 ILE A N 1
ATOM 3908 C CA . ILE A 1 488 ? 26.495 6.900 -4.743 1.00 94.06 488 ILE A CA 1
ATOM 3909 C C . ILE A 1 488 ? 26.148 8.055 -5.688 1.00 94.06 488 ILE A C 1
ATOM 3911 O O . ILE A 1 488 ? 26.756 8.171 -6.753 1.00 94.06 488 ILE A O 1
ATOM 3915 N N . LEU A 1 489 ? 25.203 8.915 -5.301 1.00 89.88 489 LEU A N 1
ATOM 3916 C CA . LEU A 1 489 ? 24.863 10.106 -6.074 1.00 89.88 489 LEU A CA 1
ATOM 3917 C C . LEU A 1 489 ? 26.001 11.136 -6.064 1.00 89.88 489 LEU A C 1
ATOM 3919 O O . LEU A 1 489 ? 26.169 11.854 -7.044 1.00 89.88 489 LEU A O 1
ATOM 3923 N N . GLU A 1 490 ? 26.782 11.258 -4.989 1.00 87.19 490 GLU A N 1
ATOM 3924 C CA . GLU A 1 490 ? 27.937 12.172 -4.912 1.00 87.19 490 GLU A CA 1
ATOM 3925 C C . GLU A 1 490 ? 29.005 11.842 -5.949 1.00 87.19 490 GLU A C 1
ATOM 3927 O O . GLU A 1 490 ? 29.547 12.746 -6.576 1.00 87.19 490 GLU A O 1
ATOM 3932 N N . LYS A 1 491 ? 29.214 10.551 -6.216 1.00 87.12 491 LYS A N 1
ATOM 3933 C CA . LYS A 1 491 ? 30.122 10.063 -7.265 1.00 87.12 491 LYS A CA 1
ATOM 3934 C C . LYS A 1 491 ? 29.607 10.303 -8.689 1.00 87.12 491 LYS A C 1
ATOM 3936 O O . LYS A 1 491 ? 30.343 10.069 -9.650 1.00 87.12 491 LYS A O 1
ATOM 3941 N N . LEU A 1 492 ? 28.351 10.724 -8.858 1.00 84.69 492 LEU A N 1
ATOM 3942 C CA . LEU A 1 492 ? 27.887 11.293 -10.120 1.00 84.69 492 LEU A CA 1
ATOM 3943 C C . LEU A 1 492 ? 28.326 12.759 -10.157 1.00 84.69 492 LEU A C 1
ATOM 3945 O O . LEU A 1 492 ? 27.674 13.620 -9.570 1.00 84.69 492 LEU A O 1
ATOM 3949 N N . GLU A 1 493 ? 29.444 13.029 -10.830 1.00 68.31 493 GLU A N 1
ATOM 3950 C CA . GLU A 1 493 ? 29.923 14.390 -11.094 1.00 68.31 493 GLU A CA 1
ATOM 3951 C C . GLU A 1 493 ? 28.853 15.179 -11.861 1.00 68.31 493 GLU A C 1
ATOM 3953 O O . GLU A 1 493 ? 28.550 14.884 -13.020 1.00 68.31 493 GLU A O 1
ATOM 3958 N N . ILE A 1 494 ? 28.254 16.160 -11.180 1.00 65.12 494 ILE A N 1
ATOM 3959 C CA . ILE A 1 494 ? 27.161 16.990 -11.702 1.00 65.12 494 ILE A CA 1
ATOM 3960 C C . ILE A 1 494 ? 27.698 18.080 -12.648 1.00 65.12 494 ILE A C 1
ATOM 3962 O O . ILE A 1 494 ? 27.050 18.421 -13.635 1.00 65.12 494 ILE A O 1
ATOM 3966 N N . GLU A 1 495 ? 28.890 18.610 -12.365 1.00 61.06 495 GLU A N 1
ATOM 3967 C CA . GLU A 1 495 ? 29.527 19.684 -13.142 1.00 61.06 495 GLU A CA 1
ATOM 3968 C C . GLU A 1 495 ? 30.106 19.175 -14.474 1.00 61.06 495 GLU A C 1
ATOM 3970 O O . GLU A 1 495 ? 30.057 19.877 -15.484 1.00 61.06 495 GLU A O 1
ATOM 3975 N N . ASP A 1 496 ? 30.532 17.908 -14.516 1.00 58.94 496 ASP A N 1
ATOM 3976 C CA . ASP A 1 496 ? 31.033 17.213 -15.711 1.00 58.94 496 ASP A CA 1
ATOM 3977 C C . ASP A 1 496 ? 29.923 16.515 -16.510 1.00 58.94 496 ASP A C 1
ATOM 3979 O O . ASP A 1 496 ? 30.135 15.470 -17.146 1.00 58.94 496 ASP A O 1
ATOM 3983 N N . LEU A 1 497 ? 28.702 17.056 -16.482 1.00 64.94 497 LEU A N 1
ATOM 3984 C CA . LEU A 1 497 ? 27.706 16.642 -17.458 1.00 64.94 497 LEU A CA 1
ATOM 3985 C C . LEU A 1 497 ? 28.214 17.057 -18.859 1.00 64.94 497 LEU A C 1
ATOM 3987 O O . LEU A 1 497 ? 28.598 18.197 -19.114 1.00 64.94 497 LEU A O 1
ATOM 3991 N N . ALA A 1 498 ? 28.282 16.060 -19.734 1.00 67.00 498 ALA A N 1
ATOM 3992 C CA . ALA A 1 498 ? 29.056 15.971 -20.972 1.00 67.00 498 ALA A CA 1
ATOM 3993 C C . ALA A 1 498 ? 29.034 17.164 -21.938 1.00 67.00 498 ALA A C 1
ATOM 3995 O O . ALA A 1 498 ? 27.959 17.676 -22.246 1.00 67.00 498 ALA A O 1
ATOM 3996 N N . LYS A 1 499 ? 30.179 17.507 -22.556 1.00 67.44 499 LYS A N 1
ATOM 3997 C CA . LYS A 1 499 ? 30.364 18.684 -23.444 1.00 67.44 499 LYS A CA 1
ATOM 3998 C C . LYS A 1 499 ? 29.714 18.560 -24.829 1.00 67.44 499 LYS A C 1
ATOM 4000 O O . LYS A 1 499 ? 29.516 19.580 -25.489 1.00 67.44 499 LYS A O 1
ATOM 4005 N N . ASN A 1 500 ? 29.373 17.346 -25.258 1.00 75.56 500 ASN A N 1
ATOM 4006 C CA . ASN A 1 500 ? 28.747 17.043 -26.549 1.00 75.56 500 ASN A CA 1
ATOM 4007 C C . ASN A 1 500 ? 27.663 15.952 -26.413 1.00 75.56 500 ASN A C 1
ATOM 4009 O O . ASN A 1 500 ? 27.518 15.347 -25.353 1.00 75.56 500 ASN A O 1
ATOM 4013 N N . GLY A 1 501 ? 26.904 15.700 -27.487 1.00 76.25 501 GLY A N 1
ATOM 4014 C CA . GLY A 1 501 ? 25.771 14.765 -27.471 1.00 76.25 501 GLY A CA 1
ATOM 4015 C C . GLY A 1 501 ? 26.144 13.302 -27.198 1.00 76.25 501 GLY A C 1
ATOM 4016 O O . GLY A 1 501 ? 25.490 12.657 -26.387 1.00 76.25 501 GLY A O 1
ATOM 4017 N N . ALA A 1 502 ? 27.218 12.782 -27.802 1.00 80.38 502 ALA A N 1
ATOM 4018 C CA . ALA A 1 502 ? 27.623 11.382 -27.617 1.00 80.38 502 ALA A CA 1
ATOM 4019 C C . ALA A 1 502 ? 28.038 11.091 -26.166 1.00 80.38 502 ALA A C 1
ATOM 4021 O O . ALA A 1 502 ? 27.632 10.097 -25.568 1.00 80.38 502 ALA A O 1
ATOM 4022 N N . GLU A 1 503 ? 28.808 11.999 -25.572 1.00 81.19 503 GLU A N 1
ATOM 4023 C CA . GLU A 1 503 ? 29.194 11.911 -24.167 1.00 81.19 503 GLU A CA 1
ATOM 4024 C C . GLU A 1 503 ? 27.968 12.098 -23.242 1.00 81.19 503 GLU A C 1
ATOM 4026 O O . GLU A 1 503 ? 27.888 11.468 -22.185 1.00 81.19 503 GLU A O 1
ATOM 4031 N N . MET A 1 504 ? 26.968 12.894 -23.653 1.00 82.38 504 MET A N 1
ATOM 4032 C CA . MET A 1 504 ? 25.731 13.099 -22.888 1.00 82.38 504 MET A CA 1
ATOM 4033 C C . MET A 1 504 ? 24.888 11.829 -22.818 1.00 82.38 504 MET A C 1
ATOM 4035 O O . MET A 1 504 ? 24.430 11.479 -21.733 1.00 82.38 504 MET A O 1
ATOM 4039 N N . ILE A 1 505 ? 24.746 11.100 -23.928 1.00 83.19 505 ILE A N 1
ATOM 4040 C CA . ILE A 1 505 ? 24.060 9.798 -23.959 1.00 83.19 505 ILE A CA 1
ATOM 4041 C C . ILE A 1 505 ? 24.682 8.848 -22.925 1.00 83.19 505 ILE A C 1
ATOM 4043 O O . ILE A 1 505 ? 23.971 8.307 -22.081 1.00 83.19 505 ILE A O 1
ATOM 4047 N N . LEU A 1 506 ? 26.014 8.717 -22.909 1.00 85.00 506 LEU A N 1
ATOM 4048 C CA . LEU A 1 506 ? 26.715 7.854 -21.947 1.00 85.00 506 LEU A CA 1
ATOM 4049 C C . LEU A 1 506 ? 26.458 8.267 -20.487 1.00 85.00 506 LEU A C 1
ATOM 4051 O O . LEU A 1 506 ? 26.285 7.413 -19.614 1.00 85.00 506 LEU A O 1
ATOM 4055 N N . LYS A 1 507 ? 26.413 9.574 -20.198 1.00 87.00 507 LYS A N 1
ATOM 4056 C CA . LYS A 1 507 ? 26.108 10.089 -18.851 1.00 87.00 507 LYS A CA 1
ATOM 4057 C C . LYS A 1 507 ? 24.648 9.822 -18.461 1.00 87.00 507 LYS A C 1
ATOM 4059 O O . LYS A 1 507 ? 24.404 9.407 -17.330 1.00 87.00 507 LYS A O 1
ATOM 4064 N N . LEU A 1 508 ? 23.697 10.005 -19.378 1.00 87.12 508 LEU A N 1
ATOM 4065 C CA . LEU A 1 508 ? 22.272 9.712 -19.169 1.00 87.12 508 LEU A CA 1
ATOM 4066 C C . LEU A 1 508 ? 22.034 8.223 -18.881 1.00 87.12 508 LEU A C 1
ATOM 4068 O O . LEU A 1 508 ? 21.353 7.881 -17.912 1.00 87.12 508 LEU A O 1
ATOM 4072 N N . GLU A 1 509 ? 22.663 7.331 -19.648 1.00 86.44 509 GLU A N 1
ATOM 4073 C CA . GLU A 1 509 ? 22.618 5.888 -19.391 1.00 86.44 509 GLU A CA 1
ATOM 4074 C C . GLU A 1 509 ? 23.182 5.540 -18.005 1.00 86.44 509 GLU A C 1
ATOM 4076 O O . GLU A 1 509 ? 22.561 4.786 -17.248 1.00 86.44 509 GLU A O 1
ATOM 4081 N N . LYS A 1 510 ? 24.323 6.139 -17.628 1.00 88.56 510 LYS A N 1
ATOM 4082 C CA . LYS A 1 510 ? 24.932 5.963 -16.299 1.00 88.56 510 LYS A CA 1
ATOM 4083 C C . LYS A 1 510 ? 24.013 6.446 -15.174 1.00 88.56 510 LYS A C 1
ATOM 4085 O O . LYS A 1 510 ? 23.980 5.823 -14.110 1.00 88.56 510 LYS A O 1
ATOM 4090 N N . ILE A 1 511 ? 23.256 7.525 -15.380 1.00 89.75 511 ILE A N 1
ATOM 4091 C CA . ILE A 1 511 ? 22.264 8.004 -14.407 1.00 89.75 511 ILE A CA 1
ATOM 4092 C C . ILE A 1 511 ? 21.154 6.968 -14.237 1.00 89.75 511 ILE A C 1
ATOM 4094 O O . ILE A 1 511 ? 20.890 6.560 -13.108 1.00 89.75 511 ILE A O 1
ATOM 4098 N N . ASN A 1 512 ? 20.561 6.477 -15.329 1.00 87.94 512 ASN A N 1
ATOM 4099 C CA . ASN A 1 512 ? 19.533 5.433 -15.267 1.00 87.94 512 ASN A CA 1
ATOM 4100 C C . ASN A 1 512 ? 20.039 4.169 -14.547 1.00 87.94 512 ASN A C 1
ATOM 4102 O O . ASN A 1 512 ? 19.357 3.631 -13.672 1.00 87.94 512 ASN A O 1
ATOM 4106 N N . GLU A 1 513 ? 21.263 3.721 -14.843 1.00 88.12 513 GLU A N 1
ATOM 4107 C CA . GLU A 1 513 ? 21.906 2.610 -14.133 1.00 88.12 513 GLU A CA 1
ATOM 4108 C C . GLU A 1 513 ? 22.080 2.904 -12.632 1.00 88.12 513 GLU A C 1
ATOM 4110 O O . GLU A 1 513 ? 21.855 2.037 -11.784 1.00 88.12 513 GLU A O 1
ATOM 4115 N N . THR A 1 514 ? 22.444 4.137 -12.286 1.00 91.56 514 THR A N 1
ATOM 4116 C CA . THR A 1 514 ? 22.649 4.555 -10.898 1.00 91.56 514 THR A CA 1
ATOM 4117 C C . THR A 1 514 ? 21.338 4.595 -10.118 1.00 91.56 514 THR A C 1
ATOM 4119 O O . THR A 1 514 ? 21.272 4.043 -9.019 1.00 91.56 514 THR A O 1
ATOM 4122 N N . LEU A 1 515 ? 20.269 5.145 -10.698 1.00 90.50 515 LEU A N 1
ATOM 4123 C CA . LEU A 1 515 ? 18.933 5.139 -10.095 1.00 90.50 515 LEU A CA 1
ATOM 4124 C C . LEU A 1 515 ? 18.443 3.706 -9.848 1.00 90.50 515 LEU A C 1
ATOM 4126 O O . LEU A 1 515 ? 17.947 3.402 -8.762 1.00 90.50 515 LEU A O 1
ATOM 4130 N N . ARG A 1 516 ? 18.671 2.791 -10.801 1.00 88.81 516 ARG A N 1
ATOM 4131 C CA . ARG A 1 516 ? 18.384 1.357 -10.625 1.00 88.81 516 ARG A CA 1
ATOM 4132 C C . ARG A 1 516 ? 19.164 0.730 -9.472 1.00 88.81 516 ARG A C 1
ATOM 4134 O O . ARG A 1 516 ? 18.610 -0.080 -8.733 1.00 88.81 516 ARG A O 1
ATOM 4141 N N . LYS A 1 517 ? 20.446 1.061 -9.306 1.00 90.00 517 LYS A N 1
ATOM 4142 C CA . LYS A 1 517 ? 21.241 0.570 -8.167 1.00 90.00 517 LYS A CA 1
ATOM 4143 C C . LYS A 1 517 ? 20.686 1.099 -6.846 1.00 90.00 517 LYS A C 1
ATOM 4145 O O . LYS A 1 517 ? 20.566 0.331 -5.896 1.00 90.00 517 LYS A O 1
ATOM 4150 N N . ILE A 1 518 ? 20.297 2.373 -6.808 1.00 91.88 518 ILE A N 1
ATOM 4151 C CA . ILE A 1 518 ? 19.795 3.047 -5.607 1.00 91.88 518 ILE A CA 1
ATOM 4152 C C . ILE A 1 518 ? 18.485 2.436 -5.099 1.00 91.88 518 ILE A C 1
ATOM 4154 O O . ILE A 1 518 ? 18.411 2.087 -3.923 1.00 91.88 518 ILE A O 1
ATOM 4158 N N . VAL A 1 519 ? 17.489 2.203 -5.964 1.00 89.38 519 VAL A N 1
ATOM 4159 C CA . VAL A 1 519 ? 16.202 1.598 -5.542 1.00 89.38 519 VAL A CA 1
ATOM 4160 C C . VAL A 1 519 ? 16.341 0.181 -4.965 1.00 89.38 519 VAL A C 1
ATOM 4162 O O . VAL A 1 519 ? 15.419 -0.324 -4.325 1.00 89.38 519 VAL A O 1
ATOM 4165 N N . ASN A 1 520 ? 17.487 -0.469 -5.192 1.00 89.00 520 ASN A N 1
ATOM 4166 C CA . ASN A 1 520 ? 17.798 -1.811 -4.706 1.00 89.00 520 ASN A CA 1
ATOM 4167 C C . ASN A 1 520 ? 18.655 -1.826 -3.429 1.00 89.00 520 ASN A C 1
ATOM 4169 O O . ASN A 1 520 ? 18.920 -2.904 -2.903 1.00 89.00 520 ASN A O 1
ATOM 4173 N N . ILE A 1 521 ? 19.082 -0.668 -2.908 1.00 93.50 521 ILE A N 1
ATOM 4174 C CA . ILE A 1 521 ? 19.870 -0.591 -1.664 1.00 93.50 521 ILE A CA 1
ATOM 4175 C C . ILE A 1 521 ? 19.049 -1.081 -0.463 1.00 93.50 521 ILE A C 1
ATOM 4177 O O . ILE A 1 521 ? 19.559 -1.821 0.380 1.00 93.50 521 ILE A O 1
ATOM 4181 N N . GLY A 1 522 ? 17.778 -0.687 -0.397 1.00 92.06 522 GLY A N 1
ATOM 4182 C CA . GLY A 1 522 ? 16.866 -1.050 0.680 1.00 92.06 522 GLY A CA 1
ATOM 4183 C C . GLY A 1 522 ? 15.415 -0.693 0.345 1.00 92.06 522 GLY A C 1
ATOM 4184 O O . GLY A 1 522 ? 15.182 0.153 -0.520 1.00 92.06 522 GLY A O 1
ATOM 4185 N N . PRO A 1 523 ? 14.429 -1.351 0.977 1.00 91.75 523 PRO A N 1
ATOM 4186 C CA . PRO A 1 523 ? 13.003 -1.129 0.716 1.00 91.75 523 PRO A CA 1
ATOM 4187 C C . PRO A 1 523 ? 12.499 0.274 1.094 1.00 91.75 523 PRO A C 1
ATOM 4189 O O . PRO A 1 523 ? 11.541 0.752 0.492 1.00 91.75 523 PRO A O 1
ATOM 4192 N N . GLU A 1 524 ? 13.149 0.948 2.040 1.00 91.31 524 GLU A N 1
ATOM 4193 C CA . GLU A 1 524 ? 12.888 2.336 2.438 1.00 91.31 524 GLU A CA 1
ATOM 4194 C C . GLU A 1 524 ? 13.205 3.351 1.335 1.00 91.31 524 GLU A C 1
ATOM 4196 O O . GLU A 1 524 ? 12.561 4.397 1.257 1.00 91.31 524 GLU A O 1
ATOM 4201 N N . ILE A 1 525 ? 14.167 3.045 0.457 1.00 91.94 525 ILE A N 1
ATOM 4202 C CA . ILE A 1 525 ? 14.611 3.970 -0.588 1.00 91.94 525 ILE A CA 1
ATOM 4203 C C . ILE A 1 525 ? 13.469 4.286 -1.563 1.00 91.94 525 ILE A C 1
ATOM 4205 O O . ILE A 1 525 ? 13.088 5.457 -1.651 1.00 91.94 525 ILE A O 1
ATOM 4209 N N . PRO A 1 526 ? 12.868 3.310 -2.277 1.00 87.88 526 PRO A N 1
ATOM 4210 C CA . PRO A 1 526 ? 11.745 3.593 -3.165 1.00 87.88 526 PRO A CA 1
ATOM 4211 C C . PRO A 1 526 ? 10.505 4.085 -2.405 1.00 87.88 526 PRO A C 1
ATOM 4213 O O . PRO A 1 526 ? 9.746 4.873 -2.961 1.00 87.88 526 PRO A O 1
ATOM 4216 N N . TYR A 1 527 ? 10.321 3.697 -1.138 1.00 86.19 527 TYR A N 1
ATOM 4217 C CA . TYR A 1 527 ? 9.214 4.195 -0.315 1.00 86.19 527 TYR A CA 1
ATOM 4218 C C . TYR A 1 527 ? 9.290 5.718 -0.085 1.00 86.19 527 TYR A C 1
ATOM 4220 O O . TYR A 1 527 ? 8.269 6.399 -0.147 1.00 86.19 527 TYR A O 1
ATOM 4228 N N . VAL A 1 528 ? 10.492 6.274 0.113 1.00 81.50 528 VAL A N 1
ATOM 4229 C CA . VAL A 1 528 ? 10.692 7.723 0.311 1.00 81.50 528 VAL A CA 1
ATOM 4230 C C . VAL A 1 528 ? 10.874 8.489 -1.003 1.00 81.50 528 VAL A C 1
ATOM 4232 O O . VAL A 1 528 ? 10.441 9.632 -1.111 1.00 81.50 528 VAL A O 1
ATOM 4235 N N . SER A 1 529 ? 11.516 7.896 -2.010 1.00 82.38 529 SER A N 1
ATOM 4236 C CA . SER A 1 529 ? 12.044 8.651 -3.162 1.00 82.38 529 SER A CA 1
ATOM 4237 C C . SER A 1 529 ? 11.430 8.319 -4.520 1.00 82.38 529 SER A C 1
ATOM 4239 O O . SER A 1 529 ? 11.819 8.935 -5.513 1.00 82.38 529 SER A O 1
ATOM 4241 N N . SER A 1 530 ? 10.472 7.387 -4.598 1.00 80.56 530 SER A N 1
ATOM 4242 C CA . SER A 1 530 ? 9.898 6.922 -5.874 1.00 80.56 530 SER A CA 1
ATOM 4243 C C . SER A 1 530 ? 9.432 8.053 -6.793 1.00 80.56 530 SER A C 1
ATOM 4245 O O . SER A 1 530 ? 9.711 7.996 -7.986 1.00 80.56 530 SER A O 1
ATOM 4247 N N . GLN A 1 531 ? 8.790 9.099 -6.263 1.00 73.69 531 GLN A N 1
ATOM 4248 C CA . GLN A 1 531 ? 8.369 10.262 -7.053 1.00 73.69 531 GLN A CA 1
ATOM 4249 C C . GLN A 1 531 ? 9.533 11.033 -7.673 1.00 73.69 531 GLN A C 1
ATOM 4251 O O . GLN A 1 531 ? 9.494 11.373 -8.855 1.00 73.69 531 GLN A O 1
ATOM 4256 N N . VAL A 1 532 ? 10.555 11.332 -6.871 1.00 77.81 532 VAL A N 1
ATOM 4257 C CA . VAL A 1 532 ? 11.703 12.125 -7.319 1.00 77.81 532 VAL A CA 1
ATOM 4258 C C . VAL A 1 532 ? 12.514 11.315 -8.335 1.00 77.81 532 VAL A C 1
ATOM 4260 O O . VAL A 1 532 ? 12.875 11.832 -9.392 1.00 77.81 532 VAL A O 1
ATOM 4263 N N . ILE A 1 533 ? 12.696 10.011 -8.085 1.00 84.81 533 ILE A N 1
ATOM 4264 C CA . ILE A 1 533 ? 13.312 9.084 -9.045 1.00 84.81 533 ILE A CA 1
ATOM 4265 C C . ILE A 1 533 ? 12.483 8.999 -10.331 1.00 84.81 533 ILE A C 1
ATOM 4267 O O . ILE A 1 533 ? 13.067 9.042 -11.411 1.00 84.81 533 ILE A O 1
ATOM 4271 N N . ALA A 1 534 ? 11.152 8.927 -10.243 1.00 82.12 534 ALA A N 1
ATOM 4272 C CA . ALA A 1 534 ? 10.281 8.885 -11.416 1.00 82.12 534 ALA A CA 1
ATOM 4273 C C . ALA A 1 534 ? 10.400 10.149 -12.264 1.00 82.12 534 ALA A C 1
ATOM 4275 O O . ALA A 1 534 ? 10.620 10.051 -13.469 1.00 82.12 534 ALA A O 1
ATOM 4276 N N . SER A 1 535 ? 10.325 11.328 -11.643 1.00 79.81 535 SER A N 1
ATOM 4277 C CA . SER A 1 535 ? 10.498 12.613 -12.328 1.00 79.81 535 SER A CA 1
ATOM 4278 C C . SER A 1 535 ? 11.842 12.683 -13.060 1.00 79.81 535 SER A C 1
ATOM 4280 O O . SER A 1 535 ? 11.895 13.001 -14.250 1.00 79.81 535 SER A O 1
ATOM 4282 N N . LEU A 1 536 ? 12.931 12.309 -12.381 1.00 83.44 536 LEU A N 1
ATOM 4283 C CA . LEU A 1 536 ? 14.265 12.307 -12.971 1.00 83.44 536 LEU A CA 1
ATOM 4284 C C . LEU A 1 536 ? 14.401 11.263 -14.091 1.00 83.44 536 LEU A C 1
ATOM 4286 O O . LEU A 1 536 ? 14.928 11.576 -15.155 1.00 83.44 536 LEU A O 1
ATOM 4290 N N . SER A 1 537 ? 13.903 10.043 -13.889 1.00 85.69 537 SER A N 1
ATOM 4291 C CA . SER A 1 537 ? 13.999 8.962 -14.876 1.00 85.69 537 SER A CA 1
ATOM 4292 C C . SER A 1 537 ? 13.193 9.256 -16.145 1.00 85.69 537 SER A C 1
ATOM 4294 O O . SER A 1 537 ? 13.666 8.958 -17.245 1.00 85.69 537 SER A O 1
ATOM 4296 N N . ILE A 1 538 ? 12.021 9.891 -16.019 1.00 83.56 538 ILE A N 1
ATOM 4297 C CA . ILE A 1 538 ? 11.232 10.379 -17.160 1.00 83.56 538 ILE A CA 1
ATOM 4298 C C . ILE A 1 538 ? 12.054 11.386 -17.966 1.00 83.56 538 ILE A C 1
ATOM 4300 O O . ILE A 1 538 ? 12.233 11.188 -19.166 1.00 83.56 538 ILE A O 1
ATOM 4304 N N . LYS A 1 539 ? 12.611 12.414 -17.310 1.00 85.81 539 LYS A N 1
ATOM 4305 C CA . LYS A 1 539 ? 13.438 13.435 -17.977 1.00 85.81 539 LYS A CA 1
ATOM 4306 C C . LYS A 1 539 ? 14.641 12.815 -18.689 1.00 85.81 539 LYS A C 1
ATOM 4308 O O . LYS A 1 539 ? 14.885 13.111 -19.853 1.00 85.81 539 LYS A O 1
ATOM 4313 N N . VAL A 1 540 ? 15.370 11.920 -18.019 1.00 87.62 540 VAL A N 1
ATOM 4314 C CA . VAL A 1 540 ? 16.537 11.233 -18.601 1.00 87.62 540 VAL A CA 1
ATOM 4315 C C . VAL A 1 540 ? 16.146 10.436 -19.847 1.00 87.62 540 VAL A C 1
ATOM 4317 O O . VAL A 1 540 ? 16.839 10.510 -20.859 1.00 87.62 540 VAL A O 1
ATOM 4320 N N . SER A 1 541 ? 15.025 9.715 -19.800 1.00 85.88 541 SER A N 1
ATOM 4321 C CA . SER A 1 541 ? 14.552 8.899 -20.927 1.00 85.88 541 SER A CA 1
ATOM 4322 C C . SER A 1 541 ? 14.062 9.757 -22.096 1.00 85.88 541 SER A C 1
ATOM 4324 O O . SER A 1 541 ? 14.355 9.447 -23.246 1.00 85.88 541 SER A O 1
ATOM 4326 N N . GLN A 1 542 ? 13.383 10.874 -21.816 1.00 86.50 542 GLN A N 1
ATOM 4327 C CA . GLN A 1 542 ? 13.011 11.862 -22.835 1.00 86.50 542 GLN A CA 1
ATOM 4328 C C . GLN A 1 542 ? 14.251 12.425 -23.535 1.00 86.50 542 GLN A C 1
ATOM 4330 O O . GLN A 1 542 ? 14.304 12.468 -24.756 1.00 86.50 542 GLN A O 1
ATOM 4335 N N . TYR A 1 543 ? 15.290 12.779 -22.779 1.00 88.62 543 TYR A N 1
ATOM 4336 C CA . TYR A 1 543 ? 16.524 13.305 -23.362 1.00 88.62 543 TYR A CA 1
ATOM 4337 C C . TYR A 1 543 ? 17.275 12.271 -24.193 1.00 88.62 543 TYR A C 1
ATOM 4339 O O . TYR A 1 543 ? 17.772 12.612 -25.263 1.00 88.62 543 TYR A O 1
ATOM 4347 N N . LEU A 1 544 ? 17.317 11.009 -23.757 1.00 85.56 544 LEU A N 1
ATOM 4348 C CA . LEU A 1 544 ? 17.841 9.918 -24.580 1.00 85.56 544 LEU A CA 1
ATOM 4349 C C . LEU A 1 544 ? 17.081 9.811 -25.912 1.00 85.56 544 LEU A C 1
ATOM 4351 O O . LEU A 1 544 ? 17.722 9.736 -26.959 1.00 85.56 544 LEU A O 1
ATOM 4355 N N . ALA A 1 545 ? 15.745 9.881 -25.890 1.00 85.31 545 ALA A N 1
ATOM 4356 C CA . ALA A 1 545 ? 14.929 9.869 -27.105 1.00 85.31 545 ALA A CA 1
ATOM 4357 C C . ALA A 1 545 ? 15.275 11.033 -28.048 1.00 85.31 545 ALA A C 1
ATOM 4359 O O . ALA A 1 545 ? 15.554 10.795 -29.223 1.00 85.31 545 ALA A O 1
ATOM 4360 N N . ASP A 1 546 ? 15.328 12.267 -27.532 1.00 84.56 546 ASP A N 1
ATOM 4361 C CA . ASP A 1 546 ? 15.686 13.458 -28.312 1.00 84.56 546 ASP A CA 1
ATOM 4362 C C . ASP A 1 546 ? 17.058 13.305 -28.998 1.00 84.56 546 ASP A C 1
ATOM 4364 O O . ASP A 1 546 ? 17.245 13.740 -30.135 1.00 84.56 546 ASP A O 1
ATOM 4368 N N . PHE A 1 547 ? 18.039 12.696 -28.320 1.00 83.19 547 PHE A N 1
ATOM 4369 C CA . PHE A 1 547 ? 19.358 12.449 -28.906 1.00 83.19 547 PHE A CA 1
ATOM 4370 C C . PHE A 1 547 ? 19.327 11.395 -30.009 1.00 83.19 547 PHE A C 1
ATOM 4372 O O . PHE A 1 547 ? 19.938 11.610 -31.056 1.00 83.19 547 PHE A O 1
ATOM 4379 N N . TYR A 1 548 ? 18.625 10.279 -29.801 1.00 80.75 548 TYR A N 1
ATOM 4380 C CA . TYR A 1 548 ? 18.513 9.227 -30.814 1.00 80.75 548 TYR A CA 1
ATOM 4381 C C . TYR A 1 548 ? 17.723 9.677 -32.050 1.00 80.75 548 TYR A C 1
ATOM 4383 O O . TYR A 1 548 ? 17.989 9.189 -33.144 1.00 80.75 548 TYR A O 1
ATOM 4391 N N . MET A 1 549 ? 16.805 10.635 -31.897 1.00 78.56 549 MET A N 1
ATOM 4392 C CA . MET A 1 549 ? 16.084 11.270 -33.008 1.00 78.56 549 MET A CA 1
ATOM 4393 C C . MET A 1 549 ? 16.852 12.446 -33.646 1.00 78.56 549 MET A C 1
ATOM 4395 O O . MET A 1 549 ? 16.329 13.117 -34.531 1.00 78.56 549 MET A O 1
ATOM 4399 N N . GLU A 1 550 ? 18.095 12.707 -33.219 1.00 72.56 550 GLU A N 1
ATOM 4400 C CA . GLU A 1 550 ? 18.933 13.836 -33.658 1.00 72.56 550 GLU A CA 1
ATOM 4401 C C . GLU A 1 550 ? 18.306 15.237 -33.453 1.00 72.56 550 GLU A C 1
ATOM 4403 O O . GLU A 1 550 ? 18.686 16.214 -34.116 1.00 72.56 550 GLU A O 1
ATOM 4408 N N . GLU A 1 551 ? 17.375 15.366 -32.503 1.00 60.53 551 GLU A N 1
ATOM 4409 C CA . GLU A 1 551 ? 16.613 16.589 -32.205 1.00 60.53 551 GLU A CA 1
ATOM 4410 C C . GLU A 1 551 ? 17.349 17.562 -31.263 1.00 60.53 551 GLU A C 1
ATOM 4412 O O . GLU A 1 551 ? 16.853 18.648 -30.937 1.00 60.53 551 GLU A O 1
ATOM 4417 N N . VAL A 1 552 ? 18.552 17.207 -30.801 1.00 62.53 552 VAL A N 1
ATOM 4418 C CA . VAL A 1 552 ? 19.407 18.080 -29.982 1.00 62.53 552 VAL A CA 1
ATOM 4419 C C . VAL A 1 552 ? 20.629 18.512 -30.777 1.00 62.53 552 VAL A C 1
ATOM 4421 O O . VAL A 1 552 ? 21.562 17.740 -30.980 1.00 62.53 552 VAL A O 1
ATOM 4424 N N . ARG A 1 553 ? 20.645 19.779 -31.206 1.00 64.12 553 ARG A N 1
ATOM 4425 C CA . ARG A 1 553 ? 21.746 20.350 -32.005 1.00 64.12 553 ARG A CA 1
ATOM 4426 C C . ARG A 1 553 ? 22.351 21.634 -31.421 1.00 64.12 553 ARG A C 1
ATOM 4428 O O . ARG A 1 553 ? 23.392 22.076 -31.900 1.00 64.12 553 ARG A O 1
ATOM 4435 N N . SER A 1 554 ? 21.743 22.231 -30.388 1.00 75.62 554 SER A N 1
ATOM 4436 C CA . SER A 1 554 ? 22.204 23.495 -29.792 1.00 75.62 554 SER A CA 1
ATOM 4437 C C . SER A 1 554 ? 22.866 23.307 -28.421 1.00 75.62 554 SER A C 1
ATOM 4439 O O . SER A 1 554 ? 22.430 22.497 -27.601 1.00 75.62 554 SER A O 1
ATOM 4441 N N . LYS A 1 555 ? 23.917 24.096 -28.148 1.00 77.12 555 LYS A N 1
ATOM 4442 C CA . LYS A 1 555 ? 24.605 24.122 -26.842 1.00 77.12 555 LYS A CA 1
ATOM 4443 C C . LYS A 1 555 ? 23.679 24.540 -25.694 1.00 77.12 555 LYS A C 1
ATOM 4445 O O . LYS A 1 555 ? 23.795 23.999 -24.604 1.00 77.12 555 LYS A O 1
ATOM 4450 N N . GLU A 1 556 ? 22.738 25.441 -25.957 1.00 81.06 556 GLU A N 1
ATOM 4451 C CA . GLU A 1 556 ? 21.763 25.932 -24.974 1.00 81.06 556 GLU A CA 1
ATOM 4452 C C . GLU A 1 556 ? 20.796 24.831 -24.501 1.00 81.06 556 GLU A C 1
ATOM 4454 O O . GLU A 1 556 ? 20.534 24.697 -23.303 1.00 81.06 556 GLU A O 1
ATOM 4459 N N . LYS A 1 557 ? 20.315 23.978 -25.423 1.00 80.75 557 LYS A N 1
ATOM 4460 C CA . LYS A 1 557 ? 19.467 22.823 -25.079 1.00 80.75 557 LYS A CA 1
ATOM 4461 C C . LYS A 1 557 ? 20.254 21.816 -24.233 1.00 80.75 557 LYS A C 1
ATOM 4463 O O . LYS A 1 557 ? 19.731 21.343 -23.229 1.00 80.75 557 LYS A O 1
ATOM 4468 N N . LEU A 1 558 ? 21.526 21.562 -24.570 1.00 81.19 558 LEU A N 1
ATOM 4469 C CA . LEU A 1 558 ? 22.417 20.730 -23.748 1.00 81.19 558 LEU A CA 1
ATOM 4470 C C . LEU A 1 558 ? 22.564 21.289 -22.331 1.00 81.19 558 LEU A C 1
ATOM 4472 O O . LEU A 1 558 ? 22.356 20.560 -21.370 1.00 81.19 558 LEU A O 1
ATOM 4476 N N . GLU A 1 559 ? 22.885 22.571 -22.188 1.00 82.44 559 GLU A N 1
ATOM 4477 C CA . GLU A 1 559 ? 23.075 23.213 -20.884 1.00 82.44 559 GLU A CA 1
ATOM 4478 C C . GLU A 1 559 ? 21.802 23.184 -20.025 1.00 82.44 559 GLU A C 1
ATOM 4480 O O . GLU A 1 559 ? 21.855 22.845 -18.841 1.00 82.44 559 GLU A O 1
ATOM 4485 N N . THR A 1 560 ? 20.642 23.415 -20.642 1.00 84.94 560 THR A N 1
ATOM 4486 C CA . THR A 1 560 ? 19.338 23.296 -19.974 1.00 84.94 560 THR A CA 1
ATOM 4487 C C . THR A 1 560 ? 19.096 21.876 -19.460 1.00 84.94 560 THR A C 1
ATOM 4489 O O . THR A 1 560 ? 18.740 21.695 -18.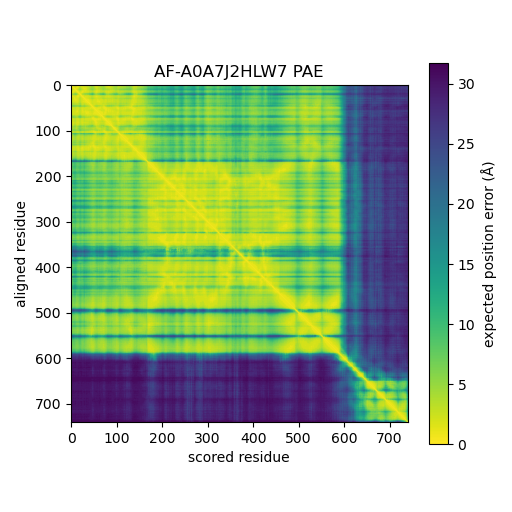294 1.00 84.94 560 THR A O 1
ATOM 4492 N N . MET A 1 561 ? 19.331 20.856 -20.297 1.00 86.81 561 MET A N 1
ATOM 4493 C CA . MET A 1 561 ? 19.203 19.451 -19.893 1.00 86.81 561 MET A CA 1
ATOM 4494 C C . MET A 1 561 ? 20.122 19.126 -18.716 1.00 86.81 561 MET A C 1
ATOM 4496 O O . MET A 1 561 ? 19.682 18.507 -17.745 1.00 86.81 561 MET A O 1
ATOM 4500 N N . ARG A 1 562 ? 21.384 19.577 -18.772 1.00 84.44 562 ARG A N 1
ATOM 4501 C CA . ARG A 1 562 ? 22.353 19.367 -17.690 1.00 84.44 562 ARG A CA 1
ATOM 4502 C C . ARG A 1 562 ? 21.865 19.963 -16.378 1.00 84.44 562 ARG A C 1
ATOM 4504 O O . ARG A 1 562 ? 21.862 19.262 -15.372 1.00 84.44 562 ARG A O 1
ATOM 4511 N N . LYS A 1 563 ? 21.409 21.219 -16.395 1.00 83.50 563 LYS A N 1
ATOM 4512 C CA . LYS A 1 563 ? 20.910 21.909 -15.201 1.00 83.50 563 LYS A CA 1
ATOM 4513 C C . LYS A 1 563 ? 19.726 21.173 -14.570 1.00 83.50 563 LYS A C 1
ATOM 4515 O O . LYS A 1 563 ? 19.726 20.937 -13.369 1.00 83.50 563 LYS A O 1
ATOM 4520 N N . GLN A 1 564 ? 18.760 20.731 -15.370 1.00 84.94 564 GLN A N 1
ATOM 4521 C CA . GLN A 1 564 ? 17.585 20.033 -14.838 1.00 84.94 564 GLN A CA 1
ATOM 4522 C C . GLN A 1 564 ? 17.905 18.646 -14.260 1.00 84.94 564 GLN A C 1
ATOM 4524 O O . GLN A 1 564 ? 17.262 18.206 -13.307 1.00 84.94 564 GLN A O 1
ATOM 4529 N N . ILE A 1 565 ? 18.882 17.939 -14.836 1.00 87.38 565 ILE A N 1
ATOM 4530 C CA . ILE A 1 565 ? 19.385 16.673 -14.284 1.00 87.38 565 ILE A CA 1
ATOM 4531 C C . ILE A 1 565 ? 20.133 16.930 -12.976 1.00 87.38 565 ILE A C 1
ATOM 4533 O O . ILE A 1 565 ? 19.913 16.222 -11.995 1.00 87.38 565 ILE A O 1
ATOM 4537 N N . ALA A 1 566 ? 21.000 17.945 -12.966 1.00 84.44 566 ALA A N 1
ATOM 4538 C CA . ALA A 1 566 ? 21.753 18.377 -11.798 1.00 84.44 566 ALA A CA 1
ATOM 4539 C C . ALA A 1 566 ? 20.831 18.692 -10.614 1.00 84.44 566 ALA A C 1
ATOM 4541 O O . ALA A 1 566 ? 21.060 18.194 -9.513 1.00 84.44 566 ALA A O 1
ATOM 4542 N N . GLU A 1 567 ? 19.763 19.455 -10.861 1.00 82.50 567 GLU A N 1
ATOM 4543 C CA . GLU A 1 567 ? 18.726 19.787 -9.881 1.00 82.50 567 GLU A CA 1
ATOM 4544 C C . GLU A 1 567 ? 18.070 18.523 -9.312 1.00 82.50 567 GLU A C 1
ATOM 4546 O O . GLU A 1 567 ? 18.096 18.324 -8.101 1.00 82.50 567 GLU A O 1
ATOM 4551 N N . GLY A 1 568 ? 17.582 17.611 -10.162 1.00 80.12 568 GLY A N 1
ATOM 4552 C CA . GLY A 1 568 ? 16.935 16.377 -9.695 1.00 80.12 568 GLY A CA 1
ATOM 4553 C C . GLY A 1 568 ? 17.868 15.445 -8.906 1.00 80.12 568 GLY A C 1
ATOM 4554 O O . GLY A 1 568 ? 17.452 14.816 -7.932 1.00 80.12 568 GLY A O 1
ATOM 4555 N N . ILE A 1 569 ? 19.152 15.367 -9.279 1.00 86.00 569 ILE A N 1
ATOM 4556 C CA . ILE A 1 569 ? 20.162 14.633 -8.498 1.00 86.00 569 ILE A CA 1
ATOM 4557 C C . ILE A 1 569 ? 20.414 15.333 -7.153 1.00 86.00 569 ILE A C 1
ATOM 4559 O O . ILE A 1 569 ? 20.527 14.658 -6.128 1.00 86.00 569 ILE A O 1
ATOM 4563 N N . GLY A 1 570 ? 20.504 16.665 -7.145 1.00 80.25 570 GLY A N 1
ATOM 4564 C CA . GLY A 1 570 ? 20.660 17.475 -5.936 1.00 80.25 570 GLY A CA 1
ATOM 4565 C C . GLY A 1 570 ? 19.497 17.302 -4.958 1.00 80.25 570 GLY A C 1
ATOM 4566 O O . GLY A 1 570 ? 19.727 17.078 -3.771 1.00 80.25 570 GLY A O 1
ATOM 4567 N N . GLU A 1 571 ? 18.262 17.305 -5.461 1.00 79.88 571 GLU A N 1
ATOM 4568 C CA . GLU A 1 571 ? 17.047 17.032 -4.686 1.00 79.88 571 GLU A CA 1
ATOM 4569 C C . GLU A 1 571 ? 17.092 15.646 -4.030 1.00 79.88 571 GLU A C 1
ATOM 4571 O O . GLU A 1 571 ? 16.851 15.530 -2.829 1.00 79.88 571 GLU A O 1
ATOM 4576 N N . LEU A 1 572 ? 17.468 14.595 -4.774 1.00 80.12 572 LEU A N 1
ATOM 4577 C CA . LEU A 1 572 ? 17.609 13.242 -4.216 1.00 80.12 572 LEU A CA 1
ATOM 4578 C C . LEU A 1 572 ? 18.685 13.165 -3.128 1.00 80.12 572 LEU A C 1
ATOM 4580 O O . LEU A 1 572 ? 18.460 12.545 -2.088 1.00 80.12 572 LEU A O 1
ATOM 4584 N N . LYS A 1 573 ? 19.846 13.797 -3.345 1.00 82.12 573 LYS A N 1
ATOM 4585 C CA . LYS A 1 573 ? 20.925 13.861 -2.343 1.00 82.12 573 LYS A CA 1
ATOM 4586 C C . LYS A 1 573 ? 20.438 14.521 -1.055 1.00 82.12 573 LYS A C 1
ATOM 4588 O O . LYS A 1 573 ? 20.611 13.958 0.026 1.00 82.12 573 LYS A O 1
ATOM 4593 N N . ALA A 1 574 ? 19.814 15.693 -1.175 1.00 73.88 574 ALA A N 1
ATOM 4594 C CA . ALA A 1 574 ? 19.277 16.434 -0.040 1.00 73.88 574 ALA A CA 1
ATOM 4595 C C . ALA A 1 574 ? 18.211 15.618 0.702 1.00 73.88 574 ALA A C 1
ATOM 4597 O O . ALA A 1 574 ? 18.273 15.502 1.925 1.00 73.88 574 ALA A O 1
ATOM 4598 N N . LEU A 1 575 ? 17.297 14.983 -0.039 1.00 76.69 575 LEU A N 1
ATOM 4599 C CA . LEU A 1 575 ? 16.253 14.124 0.512 1.00 76.69 575 LEU A CA 1
ATOM 4600 C C . LEU A 1 575 ? 16.839 12.970 1.332 1.00 76.69 575 LEU A C 1
ATOM 4602 O O . LEU A 1 575 ? 16.399 12.739 2.457 1.00 76.69 575 LEU A O 1
ATOM 4606 N N . TYR A 1 576 ? 17.839 12.257 0.809 1.00 82.25 576 TYR A N 1
ATOM 4607 C CA . TYR A 1 576 ? 18.456 11.130 1.512 1.00 82.25 576 TYR A CA 1
ATOM 4608 C C . TYR A 1 576 ? 19.235 11.558 2.754 1.00 82.25 576 TYR A C 1
ATOM 4610 O O . TYR A 1 576 ? 19.072 10.940 3.805 1.00 82.25 576 TYR A O 1
ATOM 4618 N N . ASN A 1 577 ? 20.028 12.629 2.665 1.00 75.88 577 ASN A N 1
ATOM 4619 C CA . ASN A 1 577 ? 20.766 13.155 3.814 1.00 75.88 577 ASN A CA 1
ATOM 4620 C C . ASN A 1 577 ? 19.818 13.634 4.920 1.00 75.88 577 ASN A C 1
ATOM 4622 O O . ASN A 1 577 ? 19.999 13.272 6.083 1.00 75.88 577 ASN A O 1
ATOM 4626 N N . TYR A 1 578 ? 18.768 14.374 4.553 1.00 72.19 578 TYR A N 1
ATOM 4627 C CA . TYR A 1 578 ? 17.739 14.818 5.489 1.00 72.19 578 TYR A CA 1
ATOM 4628 C C . TYR A 1 578 ? 17.020 13.634 6.142 1.00 72.19 578 TYR A C 1
ATOM 4630 O O . TYR A 1 578 ? 16.931 13.569 7.364 1.00 72.19 578 TYR A O 1
ATOM 4638 N N . THR A 1 579 ? 16.573 12.661 5.340 1.00 73.69 579 THR A N 1
ATOM 4639 C CA . THR A 1 579 ? 15.862 11.466 5.827 1.00 73.69 579 THR A CA 1
ATOM 4640 C C . THR A 1 579 ? 16.719 10.661 6.806 1.00 73.69 579 THR A C 1
ATOM 4642 O O . THR A 1 579 ? 16.241 10.243 7.860 1.00 73.69 579 THR A O 1
ATOM 4645 N N . ALA A 1 580 ? 18.000 10.465 6.487 1.00 71.44 580 ALA A N 1
ATOM 4646 C CA . ALA A 1 580 ? 18.940 9.769 7.358 1.00 71.44 580 ALA A CA 1
ATOM 4647 C C . ALA A 1 580 ? 19.091 10.470 8.718 1.00 71.44 580 ALA A C 1
ATOM 4649 O O . ALA A 1 580 ? 19.122 9.804 9.753 1.00 71.44 580 ALA A O 1
ATOM 4650 N N . GLU A 1 581 ? 19.173 11.800 8.719 1.00 70.81 581 GLU A N 1
ATOM 4651 C CA . GLU A 1 581 ? 19.334 12.589 9.939 1.00 70.81 581 GLU A CA 1
ATOM 4652 C C . GLU A 1 581 ? 18.077 12.546 10.821 1.00 70.81 581 GLU A C 1
ATOM 4654 O O . GLU A 1 581 ? 18.172 12.244 12.010 1.00 70.81 581 GLU A O 1
ATOM 4659 N N . VAL A 1 582 ? 16.885 12.745 10.248 1.00 65.62 582 VAL A N 1
ATOM 4660 C CA . VAL A 1 582 ? 15.635 12.746 11.033 1.00 65.62 582 VAL A CA 1
ATOM 4661 C C . VAL A 1 582 ? 15.282 11.370 11.599 1.00 65.62 582 VAL A C 1
ATOM 4663 O O . VAL A 1 582 ? 14.821 11.283 12.736 1.00 65.62 582 VAL A O 1
ATOM 4666 N N . ILE A 1 583 ? 15.540 10.278 10.864 1.00 72.25 583 ILE A N 1
ATOM 4667 C CA . ILE A 1 583 ? 15.338 8.917 11.392 1.00 72.25 583 ILE A CA 1
ATOM 4668 C C . ILE A 1 583 ? 16.298 8.662 12.555 1.00 72.2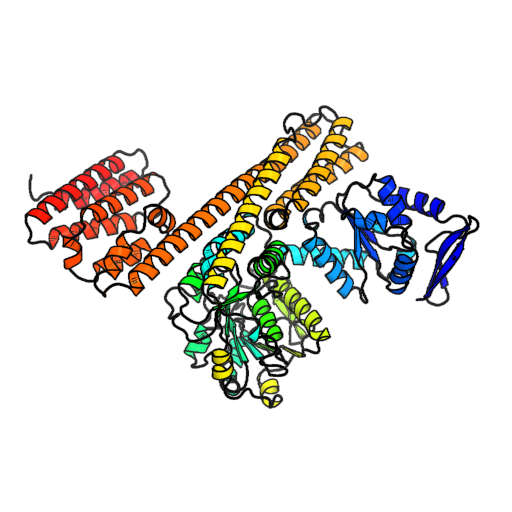5 583 ILE A C 1
ATOM 4670 O O . ILE A 1 583 ? 15.886 8.128 13.583 1.00 72.25 583 ILE A O 1
ATOM 4674 N N . LYS A 1 584 ? 17.571 9.056 12.415 1.00 72.38 584 LYS A N 1
ATOM 4675 C CA . LYS A 1 584 ? 18.571 8.900 13.477 1.00 72.38 584 LYS A CA 1
ATOM 4676 C C . LYS A 1 584 ? 18.128 9.619 14.755 1.00 72.38 584 LYS A C 1
ATOM 4678 O O . LYS A 1 584 ? 18.140 9.009 15.821 1.00 72.38 584 LYS A O 1
ATOM 4683 N N . GLN A 1 585 ? 17.667 10.864 14.635 1.00 66.31 585 GLN A N 1
ATOM 4684 C CA . GLN A 1 585 ? 17.133 11.627 15.766 1.00 66.31 585 GLN A CA 1
ATOM 4685 C C . GLN A 1 585 ? 15.904 10.948 16.388 1.00 66.31 585 GLN A C 1
ATOM 4687 O O . GLN A 1 585 ? 15.819 10.839 17.609 1.00 66.31 585 GLN A O 1
ATOM 4692 N N . ALA A 1 586 ? 14.973 10.437 15.576 1.00 65.62 586 ALA A N 1
ATOM 4693 C CA . ALA A 1 586 ? 13.785 9.741 16.072 1.00 65.62 586 ALA A CA 1
ATOM 4694 C C . ALA A 1 586 ? 14.130 8.467 16.867 1.00 65.62 586 ALA A C 1
ATOM 4696 O O . ALA A 1 586 ? 13.538 8.220 17.919 1.00 65.62 586 ALA A O 1
ATOM 4697 N N . VAL A 1 587 ? 15.117 7.691 16.404 1.00 70.06 587 VAL A N 1
ATOM 4698 C CA . VAL A 1 587 ? 15.634 6.515 17.124 1.00 70.06 587 VAL A CA 1
ATOM 4699 C C . VAL A 1 587 ? 16.236 6.925 18.466 1.00 70.06 587 VAL A C 1
ATOM 4701 O O . VAL A 1 587 ? 15.847 6.372 19.491 1.00 70.06 587 VAL A O 1
ATOM 4704 N N . GLU A 1 588 ? 17.127 7.924 18.480 1.00 65.38 588 GLU A N 1
ATOM 4705 C CA . GLU A 1 588 ? 17.778 8.423 19.702 1.00 65.38 588 GLU A CA 1
ATOM 4706 C C . GLU A 1 588 ? 16.759 8.923 20.735 1.00 65.38 588 GLU A C 1
ATOM 4708 O O . GLU A 1 588 ? 16.881 8.643 21.930 1.00 65.38 588 GLU A O 1
ATOM 4713 N N . VAL A 1 589 ? 15.725 9.627 20.274 1.00 57.62 589 VAL A N 1
ATOM 4714 C CA . VAL A 1 589 ? 14.615 10.101 21.106 1.00 57.62 589 VAL A CA 1
ATOM 4715 C C . VAL A 1 589 ? 13.835 8.934 21.709 1.00 57.62 589 VAL A C 1
ATOM 4717 O O . VAL A 1 589 ? 13.609 8.927 22.919 1.00 57.62 589 VAL A O 1
ATOM 4720 N N . GLY A 1 590 ? 13.462 7.937 20.901 1.00 54.03 590 GLY A N 1
ATOM 4721 C CA . GLY A 1 590 ? 12.775 6.743 21.394 1.00 54.03 590 GLY A CA 1
ATOM 4722 C C . GLY A 1 590 ? 13.629 5.966 22.402 1.00 54.03 590 GLY A C 1
ATOM 4723 O O . GLY A 1 590 ? 13.171 5.632 23.486 1.00 54.03 590 GLY A O 1
ATOM 4724 N N . THR A 1 591 ? 14.918 5.757 22.114 1.00 51.19 591 THR A N 1
ATOM 4725 C CA . THR A 1 591 ? 15.830 5.021 23.010 1.00 51.19 591 THR A CA 1
ATOM 4726 C C . THR A 1 591 ? 16.027 5.745 24.344 1.00 51.19 591 THR A C 1
ATOM 4728 O O . THR A 1 591 ? 16.018 5.111 25.396 1.00 51.19 591 THR A O 1
ATOM 4731 N N . ARG A 1 592 ? 16.144 7.081 24.339 1.00 46.84 592 ARG A N 1
ATOM 4732 C CA . ARG A 1 592 ? 16.196 7.871 25.582 1.00 46.84 592 ARG A CA 1
ATOM 4733 C C . ARG A 1 592 ? 14.896 7.813 26.372 1.00 46.84 592 ARG A C 1
ATOM 4735 O O . ARG A 1 592 ? 14.951 7.854 27.598 1.00 46.84 592 ARG A O 1
ATOM 4742 N N . PHE A 1 593 ? 13.752 7.734 25.694 1.00 43.28 593 PHE A N 1
ATOM 4743 C CA . PHE A 1 593 ? 12.462 7.539 26.348 1.00 43.28 593 PHE A CA 1
ATOM 4744 C C . PHE A 1 593 ? 12.395 6.158 27.014 1.00 43.28 593 PHE A C 1
ATOM 4746 O O . PHE A 1 593 ? 12.091 6.089 28.199 1.00 43.28 593 PHE A O 1
ATOM 4753 N N . HIS A 1 594 ? 12.777 5.086 26.314 1.00 39.41 594 HIS A N 1
ATOM 4754 C CA . HIS A 1 594 ? 12.817 3.728 26.864 1.00 39.41 594 HIS A CA 1
ATOM 4755 C C . HIS A 1 594 ? 13.757 3.593 28.067 1.00 39.41 594 HIS A C 1
ATOM 4757 O O . HIS A 1 594 ? 13.324 3.110 29.105 1.00 39.41 594 HIS A O 1
ATOM 4763 N N . ASN A 1 595 ? 15.003 4.071 27.972 1.00 35.03 595 ASN A N 1
ATOM 4764 C CA . ASN A 1 595 ? 15.961 3.949 29.075 1.00 35.03 595 ASN A CA 1
ATOM 4765 C C . ASN A 1 595 ? 15.497 4.723 30.310 1.00 35.03 595 ASN A C 1
ATOM 4767 O O . ASN A 1 595 ? 15.524 4.187 31.408 1.00 35.03 595 ASN A O 1
ATOM 4771 N N . LYS A 1 596 ? 14.985 5.951 30.136 1.00 36.84 596 LYS A N 1
ATOM 4772 C CA . LYS A 1 596 ? 14.440 6.698 31.273 1.00 36.84 596 LYS A CA 1
ATOM 4773 C C . LYS A 1 596 ? 13.197 6.045 31.851 1.00 36.84 596 LYS A C 1
ATOM 4775 O O . LYS A 1 596 ? 13.096 5.999 33.062 1.00 36.84 596 LYS A O 1
ATOM 4780 N N . VAL A 1 597 ? 12.270 5.549 31.029 1.00 32.28 597 VAL A N 1
ATOM 4781 C CA . VAL A 1 597 ? 11.055 4.876 31.516 1.00 32.28 597 VAL A CA 1
ATOM 4782 C C . VAL A 1 597 ? 11.389 3.545 32.192 1.00 32.28 597 VAL A C 1
ATOM 4784 O O . VAL A 1 597 ? 10.790 3.247 33.212 1.00 32.28 597 VAL A O 1
ATOM 4787 N N . SER A 1 598 ? 12.356 2.775 31.694 1.00 31.66 598 SER A N 1
ATOM 4788 C CA . SER A 1 598 ? 12.800 1.517 32.310 1.00 31.66 598 SER A CA 1
ATOM 4789 C C . SER A 1 598 ? 13.525 1.760 33.637 1.00 31.66 598 SER A C 1
ATOM 4791 O O . SER A 1 598 ? 13.188 1.123 34.629 1.00 31.66 598 SER A O 1
ATOM 4793 N N . ASP A 1 599 ? 14.440 2.737 33.684 1.00 35.56 599 ASP A N 1
ATOM 4794 C CA . ASP A 1 599 ? 15.106 3.166 34.922 1.00 35.56 599 ASP A CA 1
ATOM 4795 C C . ASP A 1 599 ? 14.100 3.767 35.922 1.00 35.56 599 ASP A C 1
ATOM 4797 O O . ASP A 1 599 ? 14.263 3.623 37.135 1.00 35.56 599 ASP A O 1
ATOM 4801 N N . LEU A 1 600 ? 13.051 4.443 35.424 1.00 33.16 600 LEU A N 1
ATOM 4802 C CA . LEU A 1 600 ? 11.907 4.892 36.222 1.00 33.16 600 LEU A CA 1
ATOM 4803 C C . LEU A 1 600 ? 11.171 3.692 36.801 1.00 33.16 600 LEU A C 1
ATOM 4805 O O . LEU A 1 600 ? 10.994 3.638 38.003 1.00 33.16 600 LEU A O 1
ATOM 4809 N N . VAL A 1 601 ? 10.731 2.752 35.966 1.00 32.44 601 VAL A N 1
ATOM 4810 C CA . VAL A 1 601 ? 9.875 1.625 36.357 1.00 32.44 601 VAL A CA 1
ATOM 4811 C C . VAL A 1 601 ? 10.583 0.713 37.363 1.00 32.44 601 VAL A C 1
ATOM 4813 O O . VAL A 1 601 ? 9.978 0.384 38.377 1.00 32.44 601 VAL A O 1
ATOM 4816 N N . GLU A 1 602 ? 11.874 0.410 37.188 1.00 34.31 602 GLU A N 1
ATOM 4817 C CA . GLU A 1 602 ? 12.653 -0.337 38.194 1.00 34.31 602 GLU A CA 1
ATOM 4818 C C . GLU A 1 602 ? 12.802 0.427 39.523 1.00 34.31 602 GLU A C 1
ATOM 4820 O O . GLU A 1 602 ? 12.754 -0.176 40.595 1.00 34.31 602 GLU A O 1
ATOM 4825 N N . LYS A 1 603 ? 12.947 1.761 39.489 1.00 33.66 603 LYS A N 1
ATOM 4826 C CA . LYS A 1 603 ? 12.960 2.585 40.711 1.00 33.66 603 LYS A CA 1
ATOM 4827 C C . LYS A 1 603 ? 11.572 2.663 41.358 1.00 33.66 603 LYS A C 1
ATOM 4829 O O . LYS A 1 603 ? 11.479 2.601 42.581 1.00 33.66 603 LYS A O 1
ATOM 4834 N N . LEU A 1 604 ? 10.513 2.755 40.557 1.00 30.38 604 LEU A N 1
ATOM 4835 C CA . LEU A 1 604 ? 9.114 2.878 40.979 1.00 30.38 604 LEU A CA 1
ATOM 4836 C C . LEU A 1 604 ? 8.578 1.598 41.623 1.00 30.38 604 LEU A C 1
ATOM 4838 O O . LEU A 1 604 ? 7.866 1.677 42.616 1.00 30.38 604 LEU A O 1
ATOM 4842 N N . GLU A 1 605 ? 8.981 0.420 41.142 1.00 33.19 605 GLU A N 1
ATOM 4843 C CA . GLU A 1 605 ? 8.629 -0.866 41.767 1.00 33.19 605 GLU A CA 1
ATOM 4844 C C . GLU A 1 605 ? 9.278 -1.072 43.154 1.00 33.19 605 GLU A C 1
ATOM 4846 O O . GLU A 1 605 ? 8.946 -2.025 43.861 1.00 33.19 605 GLU A O 1
ATOM 4851 N N . SER A 1 606 ? 10.178 -0.173 43.574 1.00 36.16 606 SER A N 1
ATOM 4852 C CA . SER A 1 606 ? 10.938 -0.274 44.827 1.00 36.16 606 SER A CA 1
ATOM 4853 C C . SER A 1 606 ? 10.731 0.876 45.828 1.00 36.16 606 SER A C 1
ATOM 4855 O O . SER A 1 606 ? 11.372 0.863 46.881 1.00 36.16 606 SER A O 1
ATOM 4857 N N . LEU A 1 607 ? 9.865 1.862 45.549 1.00 30.34 607 LEU A N 1
ATOM 4858 C CA . LEU A 1 607 ? 9.782 3.112 46.329 1.00 30.34 607 LEU A CA 1
ATOM 4859 C C . LEU A 1 607 ? 8.342 3.572 46.636 1.00 30.34 607 LEU A C 1
ATOM 4861 O O . LEU A 1 607 ? 7.394 3.180 45.964 1.00 30.34 607 LEU A O 1
ATOM 4865 N N . ASP A 1 608 ? 8.187 4.396 47.683 1.00 36.81 608 ASP A N 1
ATOM 4866 C CA . ASP A 1 608 ? 6.899 4.925 48.160 1.00 36.81 608 ASP A CA 1
ATOM 4867 C C . ASP A 1 608 ? 6.381 6.151 47.367 1.00 36.81 608 ASP A C 1
ATOM 4869 O O . ASP A 1 608 ? 7.129 6.841 46.666 1.00 36.81 608 ASP A O 1
ATOM 4873 N N . GLU A 1 609 ? 5.073 6.420 47.499 1.00 32.06 609 GLU A N 1
ATOM 4874 C CA . GLU A 1 609 ? 4.274 7.385 46.711 1.00 32.06 609 GLU A CA 1
ATOM 4875 C C . GLU A 1 609 ? 4.830 8.825 46.666 1.00 32.06 609 GLU A C 1
ATOM 4877 O O . GLU A 1 609 ? 4.513 9.581 45.750 1.00 32.06 609 GLU A O 1
ATOM 4882 N N . ASN A 1 610 ? 5.687 9.239 47.606 1.00 30.70 610 ASN A N 1
ATOM 4883 C CA . ASN A 1 610 ? 6.247 10.598 47.610 1.00 30.70 610 ASN A CA 1
ATOM 4884 C C . ASN A 1 610 ? 7.453 10.770 46.674 1.00 30.70 610 ASN A C 1
ATOM 4886 O O . ASN A 1 610 ? 7.832 11.900 46.356 1.00 30.70 610 ASN A O 1
ATOM 4890 N N . THR A 1 611 ? 8.055 9.676 46.203 1.00 32.66 611 THR A N 1
ATOM 4891 C CA . THR A 1 611 ? 9.263 9.729 45.364 1.00 32.66 611 THR A CA 1
ATOM 4892 C C . THR A 1 611 ? 8.939 9.720 43.861 1.00 32.66 611 THR A C 1
ATOM 4894 O O . THR A 1 611 ? 9.740 10.200 43.056 1.00 32.66 611 THR A O 1
ATOM 4897 N N . GLU A 1 612 ? 7.724 9.304 43.480 1.00 30.95 612 GLU A N 1
ATOM 4898 C CA . GLU A 1 612 ? 7.191 9.315 42.104 1.00 30.95 612 GLU A CA 1
ATOM 4899 C C . GLU A 1 612 ? 7.266 10.696 41.427 1.00 30.95 612 GLU A C 1
ATOM 4901 O O . GLU A 1 612 ? 7.535 10.815 40.229 1.00 30.95 612 GLU A O 1
ATOM 4906 N N . ILE A 1 613 ? 7.085 11.761 42.211 1.00 32.31 613 ILE A N 1
ATOM 4907 C CA . ILE A 1 613 ? 7.037 13.149 41.730 1.00 32.31 613 ILE A CA 1
ATOM 4908 C C . ILE A 1 613 ? 8.437 13.692 41.409 1.00 32.31 613 ILE A C 1
ATOM 4910 O O . ILE A 1 613 ? 8.606 14.428 40.435 1.00 32.31 613 ILE A O 1
ATOM 4914 N N . ASN A 1 614 ? 9.461 13.297 42.173 1.00 31.73 614 ASN A N 1
ATOM 4915 C CA . ASN A 1 614 ? 10.835 13.767 41.959 1.00 31.73 614 ASN A CA 1
ATOM 4916 C C . ASN A 1 614 ? 11.433 13.227 40.658 1.00 31.73 614 ASN A C 1
ATOM 4918 O O . ASN A 1 614 ? 12.255 13.883 40.023 1.00 31.73 614 ASN A O 1
ATOM 4922 N N . ILE A 1 615 ? 10.975 12.061 40.212 1.00 32.72 615 ILE A N 1
ATOM 4923 C CA . ILE A 1 615 ? 11.498 11.435 39.006 1.00 32.72 615 ILE A CA 1
ATOM 4924 C C . ILE A 1 615 ? 10.929 12.083 37.722 1.00 32.72 615 ILE A C 1
ATOM 4926 O O . ILE A 1 615 ? 11.609 12.152 36.695 1.00 32.72 615 ILE A O 1
ATOM 4930 N N . TYR A 1 616 ? 9.735 12.683 37.785 1.00 33.50 616 TYR A N 1
ATOM 4931 C CA . TYR A 1 616 ? 9.178 13.496 36.691 1.00 33.50 616 TYR A CA 1
ATOM 4932 C C . TYR A 1 616 ? 10.036 14.739 36.371 1.00 33.50 616 TYR A C 1
ATOM 4934 O O . TYR A 1 616 ? 9.993 15.259 35.253 1.00 33.50 616 TYR A O 1
ATOM 4942 N N . ILE A 1 617 ? 10.834 15.196 37.343 1.00 33.69 617 ILE A N 1
ATOM 4943 C CA . ILE A 1 617 ? 11.705 16.376 37.261 1.00 33.69 617 ILE A CA 1
ATOM 4944 C C . ILE A 1 617 ? 13.067 16.035 36.615 1.00 33.69 617 ILE A C 1
ATOM 4946 O O . ILE A 1 617 ? 13.663 16.891 35.962 1.00 33.69 617 ILE A O 1
ATOM 4950 N N . GLU A 1 618 ? 13.538 14.782 36.683 1.00 33.41 618 GLU A N 1
ATOM 4951 C CA . GLU A 1 618 ? 14.842 14.352 36.128 1.00 33.41 618 GLU A CA 1
ATOM 4952 C C . GLU A 1 618 ? 14.848 14.112 34.596 1.00 33.41 618 GLU A C 1
ATOM 4954 O O . GLU A 1 618 ? 15.864 13.738 33.995 1.00 33.41 618 GLU A O 1
ATOM 4959 N N . LEU A 1 619 ? 13.736 14.360 33.896 1.00 33.91 619 LEU A N 1
ATOM 4960 C CA . LEU A 1 619 ? 13.658 14.232 32.438 1.00 33.91 619 LEU A CA 1
ATOM 4961 C C . LEU A 1 619 ? 14.488 15.341 31.732 1.00 33.91 619 LEU A C 1
ATOM 4963 O O . LEU A 1 619 ? 14.013 16.447 31.498 1.00 33.91 619 LEU A O 1
ATOM 4967 N N . SER A 1 620 ? 15.739 15.004 31.367 1.00 39.00 620 SER A N 1
ATOM 4968 C CA . SER A 1 620 ? 16.742 15.838 30.651 1.00 39.00 620 SER A CA 1
ATOM 4969 C C . SER A 1 620 ? 16.237 16.734 29.504 1.00 39.00 620 SER A C 1
ATOM 4971 O O . SER A 1 620 ? 15.261 16.429 28.819 1.00 39.00 620 SER A O 1
ATOM 4973 N N . ASP A 1 621 ? 16.999 17.800 29.232 1.00 38.34 621 ASP A N 1
ATOM 4974 C CA . ASP A 1 621 ? 16.730 18.906 28.294 1.00 38.34 621 ASP A CA 1
ATOM 4975 C C . ASP A 1 621 ? 16.376 18.523 26.843 1.00 38.34 621 ASP A C 1
ATOM 4977 O O . ASP A 1 621 ? 15.799 19.324 26.107 1.00 38.34 621 ASP A O 1
ATOM 4981 N N . GLU A 1 622 ? 16.638 17.289 26.415 1.00 35.59 622 GLU A N 1
ATOM 4982 C CA . GLU A 1 622 ? 16.192 16.780 25.110 1.00 35.59 622 GLU A CA 1
ATOM 4983 C C . GLU A 1 622 ? 14.704 16.399 25.091 1.00 35.59 622 GLU A C 1
ATOM 4985 O O . GLU A 1 622 ? 14.061 16.520 24.051 1.00 35.59 622 GLU A O 1
ATOM 4990 N N . PHE A 1 623 ? 14.118 16.060 26.246 1.00 39.12 623 PHE A N 1
ATOM 4991 C CA . PHE A 1 623 ? 12.666 15.926 26.416 1.00 39.12 623 PHE A CA 1
ATOM 4992 C C . PHE A 1 623 ? 11.966 17.289 26.277 1.00 39.12 623 PHE A C 1
ATOM 4994 O O . PHE A 1 623 ? 10.923 17.399 25.631 1.00 39.12 623 PHE A O 1
ATOM 5001 N N . LYS A 1 624 ? 12.597 18.356 26.792 1.00 39.22 624 LYS A N 1
ATOM 5002 C CA . LYS A 1 624 ? 12.123 19.746 26.675 1.00 39.22 624 LYS A CA 1
ATOM 5003 C C . LYS A 1 624 ? 12.181 20.259 25.230 1.00 39.22 624 LYS A C 1
ATOM 5005 O O . LYS A 1 624 ? 11.258 20.946 24.805 1.00 39.22 624 LYS A O 1
ATOM 5010 N N . LYS A 1 625 ? 13.209 19.877 24.455 1.00 36.41 625 LYS A N 1
ATOM 5011 C CA . LYS A 1 625 ? 13.312 20.189 23.012 1.00 36.41 625 LYS A CA 1
ATOM 5012 C C . LYS A 1 625 ? 12.212 19.526 22.174 1.00 36.41 625 LYS A C 1
ATOM 5014 O O . LYS A 1 625 ? 11.719 20.149 21.242 1.00 36.41 625 LYS A O 1
ATOM 5019 N N . LEU A 1 626 ? 11.818 18.291 22.500 1.00 35.03 626 LEU A N 1
ATOM 5020 C CA . LEU A 1 626 ? 10.840 17.525 21.716 1.00 35.03 626 LEU A CA 1
ATOM 5021 C C . LEU A 1 626 ? 9.373 17.907 22.011 1.00 35.03 626 LEU A C 1
ATOM 5023 O O . LEU A 1 626 ? 8.519 17.820 21.133 1.00 35.03 626 LEU A O 1
ATOM 5027 N N . MET A 1 627 ? 9.070 18.341 23.238 1.00 34.91 627 MET A N 1
ATOM 5028 C CA . MET A 1 627 ? 7.700 18.598 23.723 1.00 34.91 627 MET A CA 1
ATOM 5029 C C . MET A 1 627 ? 7.155 20.011 23.426 1.00 34.91 627 MET A C 1
ATOM 5031 O O . MET A 1 627 ? 6.025 20.338 23.803 1.00 34.91 627 MET A O 1
ATOM 5035 N N . LEU A 1 628 ? 7.931 20.863 22.751 1.00 35.44 628 LEU A N 1
ATOM 5036 C CA . LEU A 1 628 ? 7.696 22.312 22.678 1.00 35.44 628 LEU A CA 1
ATOM 5037 C C . LEU A 1 628 ? 6.522 22.772 21.790 1.00 35.44 628 LEU A C 1
ATOM 5039 O O . LEU A 1 628 ? 6.187 23.950 21.836 1.00 35.44 628 LEU A O 1
ATOM 5043 N N . ASN A 1 629 ? 5.831 21.896 21.048 1.00 35.06 629 ASN A N 1
ATOM 5044 C CA . ASN A 1 629 ? 4.869 22.366 20.035 1.00 35.06 629 ASN A CA 1
ATOM 5045 C C . ASN A 1 629 ? 3.378 22.465 20.417 1.00 35.06 629 ASN A C 1
ATOM 5047 O O . ASN A 1 629 ? 2.620 22.974 19.597 1.00 35.06 629 ASN A O 1
ATOM 5051 N N . TYR A 1 630 ? 2.908 22.086 21.618 1.00 35.62 630 TYR A N 1
ATOM 5052 C CA . TYR A 1 630 ? 1.522 22.450 22.022 1.00 35.62 630 TYR A CA 1
ATOM 5053 C C . TYR A 1 630 ? 1.157 22.188 23.497 1.00 35.62 630 TYR A C 1
ATOM 5055 O O . TYR A 1 630 ? 0.326 22.890 24.070 1.00 35.62 630 TYR A O 1
ATOM 5063 N N . HIS A 1 631 ? 1.730 21.158 24.131 1.00 35.00 631 HIS A N 1
ATOM 5064 C CA . HIS A 1 631 ? 1.218 20.641 25.414 1.00 35.00 631 HIS A CA 1
ATOM 5065 C C . HIS A 1 631 ? 1.755 21.333 26.677 1.00 35.00 631 HIS A C 1
ATOM 5067 O O . HIS A 1 631 ? 1.124 21.229 27.730 1.00 35.00 631 HIS A O 1
ATOM 5073 N N . ALA A 1 632 ? 2.853 22.089 26.598 1.00 36.41 632 ALA A N 1
ATOM 5074 C CA . ALA A 1 632 ? 3.399 22.792 27.762 1.00 36.41 632 ALA A CA 1
ATOM 5075 C C . ALA A 1 632 ? 2.464 23.907 28.275 1.00 36.41 632 ALA A C 1
ATOM 5077 O O . ALA A 1 632 ? 2.268 24.033 29.479 1.00 36.41 632 ALA A O 1
ATOM 5078 N N . ILE A 1 633 ? 1.811 24.657 27.379 1.00 37.41 633 ILE A N 1
ATOM 5079 C CA . ILE A 1 633 ? 0.977 25.816 27.750 1.00 37.41 633 ILE A CA 1
ATOM 5080 C C . ILE A 1 633 ? -0.297 25.378 28.491 1.00 37.41 633 ILE A C 1
ATOM 5082 O O . ILE A 1 633 ? -0.598 25.905 29.558 1.00 37.41 633 ILE A O 1
ATOM 5086 N N . LYS A 1 634 ? -1.000 24.347 27.997 1.00 37.94 634 LYS A N 1
ATOM 5087 C CA . LYS A 1 634 ? -2.187 23.787 28.675 1.00 37.94 634 LYS A CA 1
ATOM 5088 C C . LYS A 1 634 ? -1.844 23.089 29.996 1.00 37.94 634 LYS A C 1
ATOM 5090 O O . LYS A 1 634 ? -2.666 23.074 30.909 1.00 37.94 634 LYS A O 1
ATOM 5095 N N . THR A 1 635 ? -0.649 22.507 30.105 1.00 36.66 635 THR A N 1
ATOM 5096 C CA . THR A 1 635 ? -0.200 21.827 31.331 1.00 36.66 635 THR A CA 1
ATOM 5097 C C . THR A 1 635 ? 0.221 22.839 32.401 1.00 36.66 635 THR A C 1
ATOM 5099 O O . THR A 1 635 ? -0.152 22.669 33.558 1.00 36.66 635 THR A O 1
ATOM 5102 N N . LEU A 1 636 ? 0.864 23.950 32.016 1.00 37.25 636 LEU A N 1
ATOM 5103 C CA . LEU A 1 636 ? 1.105 25.113 32.882 1.00 37.25 636 LEU A CA 1
ATOM 5104 C C . LEU A 1 636 ? -0.210 25.753 33.356 1.00 37.25 636 LEU A C 1
ATOM 5106 O O . LEU A 1 636 ? -0.365 26.003 34.547 1.00 37.25 636 LEU A O 1
ATOM 5110 N N . GLU A 1 637 ? -1.198 25.936 32.471 1.00 39.34 637 GLU A N 1
ATOM 5111 C CA . GLU A 1 637 ? -2.538 26.435 32.835 1.00 39.34 637 GLU A CA 1
ATOM 5112 C C . GLU A 1 637 ? -3.272 25.508 33.830 1.00 39.34 637 GLU A C 1
ATOM 5114 O O . GLU A 1 637 ? -4.037 25.981 34.673 1.00 39.34 637 GLU A O 1
ATOM 5119 N N . LYS A 1 638 ? -3.037 24.189 33.759 1.00 37.00 638 LYS A N 1
ATOM 5120 C CA . LYS A 1 638 ? -3.640 23.184 34.653 1.00 37.00 638 LYS A CA 1
ATOM 5121 C C . LYS A 1 638 ? -2.907 23.080 35.998 1.00 37.00 638 LYS A C 1
ATOM 5123 O O . LYS A 1 638 ? -3.571 22.949 37.022 1.00 37.00 638 LYS A O 1
ATOM 5128 N N . ALA A 1 639 ? -1.578 23.205 36.003 1.00 35.78 639 ALA A N 1
ATOM 5129 C CA . ALA A 1 639 ? -0.756 23.261 37.214 1.00 35.78 639 ALA A CA 1
ATOM 5130 C C . ALA A 1 639 ? -1.012 24.547 38.020 1.00 35.78 639 ALA A C 1
ATOM 5132 O O . ALA A 1 639 ? -1.183 24.496 39.231 1.00 35.78 639 ALA A O 1
ATOM 5133 N N . LEU A 1 640 ? -1.164 25.692 37.345 1.00 42.19 640 LEU A N 1
ATOM 5134 C CA . LEU A 1 640 ? -1.454 26.985 37.981 1.00 42.19 640 LEU A CA 1
ATOM 5135 C C . LEU A 1 640 ? -2.882 27.094 38.542 1.00 42.19 640 LEU A C 1
ATOM 5137 O O . LEU A 1 640 ? -3.140 27.927 39.408 1.00 42.19 640 LEU A O 1
ATOM 5141 N N . ARG A 1 641 ? -3.814 26.241 38.093 1.00 40.38 641 ARG A N 1
ATOM 5142 C CA . ARG A 1 641 ? -5.153 26.101 38.697 1.00 40.38 641 ARG A CA 1
ATOM 5143 C C . ARG A 1 641 ? -5.155 25.257 39.975 1.00 40.38 641 ARG A C 1
ATOM 5145 O O . ARG A 1 641 ? -6.143 25.285 40.705 1.00 40.38 641 ARG A O 1
ATOM 5152 N N . LEU A 1 642 ? -4.080 24.519 40.256 1.00 36.53 642 LEU A N 1
ATOM 5153 C CA . LEU A 1 642 ? -3.982 23.592 41.381 1.00 36.53 642 LEU A CA 1
ATOM 5154 C C . LEU A 1 642 ? -2.937 24.086 42.402 1.00 36.53 642 LEU A C 1
ATOM 5156 O O . LEU A 1 642 ? -1.825 23.583 42.477 1.00 36.53 642 LEU A O 1
ATOM 5160 N N . LYS A 1 643 ? -3.396 25.036 43.235 1.00 43.69 643 LYS A N 1
ATOM 5161 C CA . LYS A 1 643 ? -2.866 25.502 44.539 1.00 43.69 643 LYS A CA 1
ATOM 5162 C C . LYS A 1 643 ? -1.577 26.348 44.589 1.00 43.69 643 LYS A C 1
ATOM 5164 O O . LYS A 1 643 ? -0.563 26.094 43.954 1.00 43.69 643 LYS A O 1
ATOM 5169 N N . GLU A 1 644 ? -1.630 27.331 45.497 1.00 43.50 644 GLU A N 1
ATOM 5170 C CA . GLU A 1 644 ? -0.628 28.357 45.846 1.00 43.50 644 GLU A CA 1
ATOM 5171 C C . GLU A 1 644 ? 0.745 27.842 46.323 1.00 43.50 644 GLU A C 1
ATOM 5173 O O . GLU A 1 644 ? 1.671 28.645 46.494 1.00 43.50 644 GLU A O 1
ATOM 5178 N N . GLU A 1 645 ? 0.874 26.533 46.547 1.00 44.62 645 GLU A N 1
ATOM 5179 C CA . GLU A 1 645 ? 2.040 25.867 47.136 1.00 44.62 645 GLU A CA 1
ATOM 5180 C C . GLU A 1 645 ? 3.172 25.661 46.109 1.00 44.62 645 GLU A C 1
ATOM 5182 O O . GLU A 1 645 ? 4.339 25.837 46.446 1.00 44.62 645 GLU A O 1
ATOM 5187 N N . TYR A 1 646 ? 2.839 25.457 44.825 1.00 42.81 646 TYR A N 1
ATOM 5188 C CA . TYR A 1 646 ? 3.813 25.316 43.727 1.00 42.81 646 TYR A CA 1
ATOM 5189 C C . TYR A 1 646 ? 4.556 26.627 43.401 1.00 42.81 646 TYR A C 1
ATOM 5191 O O . TYR A 1 646 ? 5.724 26.628 43.019 1.00 42.81 646 TYR A O 1
ATOM 5199 N N . LEU A 1 647 ? 3.913 27.781 43.630 1.00 47.16 647 LEU A N 1
ATOM 5200 C CA . LEU A 1 647 ? 4.522 29.108 43.443 1.00 47.16 647 LEU A CA 1
ATOM 5201 C C . LEU A 1 647 ? 5.676 29.397 44.421 1.00 47.16 647 LEU A C 1
ATOM 5203 O O . LEU A 1 647 ? 6.390 30.379 44.227 1.00 47.16 647 LEU A O 1
ATOM 5207 N N . LYS A 1 648 ? 5.846 28.590 45.479 1.00 46.25 648 LYS A N 1
ATOM 5208 C CA . LYS A 1 648 ? 6.939 28.747 46.448 1.00 46.25 648 LYS A CA 1
ATOM 5209 C C . LYS A 1 648 ? 8.215 27.990 46.061 1.00 46.25 648 LYS A C 1
ATOM 5211 O O . LYS A 1 648 ? 9.271 28.368 46.555 1.00 46.25 648 LYS A O 1
ATOM 5216 N N . SER A 1 649 ? 8.150 26.958 45.213 1.00 46.22 649 SER A N 1
ATOM 5217 C CA . SER A 1 649 ? 9.266 26.011 45.053 1.00 46.22 649 SER A CA 1
ATOM 5218 C C . SER A 1 649 ? 10.120 26.174 43.792 1.00 46.22 649 SER A C 1
ATOM 5220 O O . SER A 1 649 ? 11.241 25.680 43.807 1.00 46.22 649 SER A O 1
ATOM 5222 N N . ASP A 1 650 ? 9.658 26.844 42.722 1.00 57.22 650 ASP A N 1
ATOM 5223 C CA . ASP A 1 650 ? 10.462 26.942 41.483 1.00 57.22 650 ASP A CA 1
ATOM 5224 C C . ASP A 1 650 ? 10.168 28.171 40.587 1.00 57.22 650 ASP A C 1
ATOM 5226 O O . ASP A 1 650 ? 9.687 28.081 39.455 1.00 57.22 650 ASP A O 1
ATOM 5230 N N . LEU A 1 651 ? 10.446 29.369 41.111 1.00 55.56 651 LEU A N 1
ATOM 5231 C CA . LEU A 1 651 ? 10.307 30.636 40.373 1.00 55.56 651 LEU A CA 1
ATOM 5232 C C . LEU A 1 651 ? 11.359 30.838 39.273 1.00 55.56 651 LEU A C 1
ATOM 5234 O O . LEU A 1 651 ? 11.085 31.514 38.280 1.00 55.56 651 LEU A O 1
ATOM 5238 N N . ASP A 1 652 ? 12.546 30.258 39.453 1.00 59.59 652 ASP A N 1
ATOM 5239 C CA . ASP A 1 652 ? 13.659 30.342 38.507 1.00 59.59 652 ASP A CA 1
ATOM 5240 C C . ASP A 1 652 ? 13.297 29.670 37.173 1.00 59.59 652 ASP A C 1
ATOM 5242 O O . ASP A 1 652 ? 13.465 30.271 36.107 1.00 59.59 652 ASP A O 1
ATOM 5246 N N . SER A 1 653 ? 12.695 28.476 37.219 1.00 54.06 653 SER A N 1
ATOM 5247 C CA . SER A 1 653 ? 12.223 27.778 36.017 1.00 54.06 653 SER A CA 1
ATOM 5248 C C . SER A 1 653 ? 11.143 28.559 35.270 1.00 54.06 653 SER A C 1
ATOM 5250 O O . SER A 1 653 ? 11.137 28.593 34.038 1.00 54.06 653 SER A O 1
ATOM 5252 N N . LEU A 1 654 ? 10.233 29.221 35.989 1.00 53.47 654 LEU A N 1
ATOM 5253 C CA . LEU A 1 654 ? 9.144 29.972 35.365 1.00 53.47 654 LEU A CA 1
ATOM 5254 C C . LEU A 1 654 ? 9.645 31.243 34.656 1.00 53.47 654 LEU A C 1
ATOM 5256 O O . LEU A 1 654 ? 9.167 31.573 33.567 1.00 53.47 654 LEU A O 1
ATOM 5260 N N . TYR A 1 655 ? 10.639 31.926 35.233 1.00 57.97 655 TYR A N 1
ATOM 5261 C CA . TYR A 1 655 ? 11.330 33.043 34.584 1.00 57.97 655 TYR A CA 1
ATOM 5262 C C . TYR A 1 655 ? 12.057 32.599 33.309 1.00 57.97 655 TYR A C 1
ATOM 5264 O O . TYR A 1 655 ? 11.915 33.242 32.265 1.00 57.97 655 TYR A O 1
ATOM 5272 N N . GLU A 1 656 ? 12.775 31.474 33.357 1.00 56.16 656 GLU A N 1
ATOM 5273 C CA . GLU A 1 656 ? 13.529 30.987 32.199 1.00 56.16 656 GLU A CA 1
ATOM 5274 C C . GLU A 1 656 ? 12.605 30.525 31.060 1.00 56.16 656 GLU A C 1
ATOM 5276 O O . GLU A 1 656 ? 12.907 30.749 29.887 1.00 56.16 656 GLU A O 1
ATOM 5281 N N . ILE A 1 657 ? 11.423 29.982 31.381 1.00 52.59 657 ILE A N 1
ATOM 5282 C CA . ILE A 1 657 ? 10.371 29.679 30.395 1.00 52.59 657 ILE A CA 1
ATOM 5283 C C . ILE A 1 657 ? 9.915 30.951 29.670 1.00 52.59 657 ILE A C 1
ATOM 5285 O O . ILE A 1 657 ? 9.840 30.967 28.441 1.00 52.59 657 ILE A O 1
ATOM 5289 N N . VAL A 1 658 ? 9.626 32.030 30.403 1.00 56.62 658 VAL A N 1
ATOM 5290 C CA . VAL A 1 658 ? 9.153 33.296 29.811 1.00 56.62 658 VAL A CA 1
ATOM 5291 C C . VAL A 1 658 ? 10.237 33.939 28.949 1.00 56.62 658 VAL A C 1
ATOM 5293 O O . VAL A 1 658 ? 9.955 34.385 27.835 1.00 56.62 658 VAL A O 1
ATOM 5296 N N . LYS A 1 659 ? 11.486 33.931 29.422 1.00 58.78 659 LYS A N 1
ATOM 5297 C CA . LYS A 1 659 ? 12.644 34.403 28.661 1.00 58.78 659 LYS A CA 1
ATOM 5298 C C . LYS A 1 659 ? 12.824 33.610 27.364 1.00 58.78 659 LYS A C 1
ATOM 5300 O O . LYS A 1 659 ? 12.953 34.204 26.295 1.00 58.78 659 LYS A O 1
ATOM 5305 N N . ARG A 1 660 ? 12.740 32.276 27.425 1.00 55.91 660 ARG A N 1
ATOM 5306 C CA . ARG A 1 660 ? 12.900 31.407 26.252 1.00 55.91 660 ARG A CA 1
ATOM 5307 C C . ARG A 1 660 ? 11.769 31.558 25.236 1.00 55.91 660 ARG A C 1
ATOM 5309 O O . ARG A 1 660 ? 12.029 31.541 24.037 1.00 55.91 660 ARG A O 1
ATOM 5316 N N . LEU A 1 661 ? 10.527 31.738 25.690 1.00 53.66 661 LEU A N 1
ATOM 5317 C CA . LEU A 1 661 ? 9.403 32.060 24.804 1.00 53.66 661 LEU A CA 1
ATOM 5318 C C . LEU A 1 661 ? 9.619 33.401 24.085 1.00 53.66 661 LEU A C 1
ATOM 5320 O O . LEU A 1 661 ? 9.271 33.525 22.912 1.00 53.66 661 LEU A O 1
ATOM 5324 N N . GLY A 1 662 ? 10.231 34.381 24.759 1.00 56.03 662 GLY A N 1
ATOM 5325 C CA . GLY A 1 662 ? 10.656 35.640 24.147 1.00 56.03 662 GLY A CA 1
ATOM 5326 C C . GLY A 1 662 ? 11.718 35.441 23.061 1.00 56.03 662 GLY A C 1
ATOM 5327 O O . GLY A 1 662 ? 11.570 35.962 21.959 1.00 56.03 662 GLY A O 1
ATOM 5328 N N . GLU A 1 663 ? 12.749 34.638 23.337 1.00 56.22 663 GLU A N 1
ATOM 5329 C CA . GLU A 1 663 ? 13.805 34.306 22.367 1.00 56.22 663 GLU A CA 1
ATOM 5330 C C . GLU A 1 663 ? 13.260 33.579 21.126 1.00 56.22 663 GLU A C 1
ATOM 5332 O O . GLU A 1 663 ? 13.614 33.931 20.003 1.00 56.22 663 GLU A O 1
ATOM 5337 N N . LEU A 1 664 ? 12.371 32.598 21.311 1.00 50.44 664 LEU A N 1
ATOM 5338 C CA . LEU A 1 664 ? 11.744 31.856 20.208 1.00 50.44 664 LEU A CA 1
ATOM 5339 C C . LEU A 1 664 ? 10.850 32.754 19.346 1.00 50.44 664 LEU A C 1
ATOM 5341 O O . LEU A 1 664 ? 10.834 32.630 18.123 1.00 50.44 664 LEU A O 1
ATOM 5345 N N . TYR A 1 665 ? 10.144 33.702 19.968 1.00 52.84 665 TYR A N 1
ATOM 5346 C CA . TYR A 1 665 ? 9.381 34.705 19.233 1.00 52.84 665 TYR A CA 1
ATOM 5347 C C . TYR A 1 665 ? 10.294 35.611 18.388 1.00 52.84 665 TYR A C 1
ATOM 5349 O O . TYR A 1 665 ? 9.982 35.882 17.231 1.00 52.84 665 TYR A O 1
ATOM 5357 N N . MET A 1 666 ? 11.454 36.029 18.913 1.00 52.34 666 MET A N 1
ATOM 5358 C CA . MET A 1 666 ? 12.443 36.796 18.137 1.00 52.34 666 MET A CA 1
ATOM 5359 C C . MET A 1 666 ? 13.021 36.015 16.951 1.00 52.34 666 MET A C 1
ATOM 5361 O O . MET A 1 666 ? 13.390 36.618 15.947 1.00 52.34 666 MET A O 1
ATOM 5365 N N . GLN A 1 667 ? 13.125 34.691 17.075 1.00 53.91 667 GLN A N 1
ATOM 5366 C CA . GLN A 1 667 ? 13.645 33.802 16.032 1.00 53.91 667 GLN A CA 1
ATOM 5367 C C . GLN A 1 667 ? 12.604 33.484 14.945 1.00 53.91 667 GLN A C 1
ATOM 5369 O O . GLN A 1 667 ? 12.958 32.914 13.918 1.00 53.91 667 GLN A O 1
ATOM 5374 N N . GLY A 1 668 ? 11.345 33.903 15.131 1.00 46.09 668 GLY A N 1
ATOM 5375 C CA . GLY A 1 668 ? 10.243 33.633 14.202 1.00 46.09 668 GLY A CA 1
ATOM 5376 C C . GLY A 1 668 ? 9.621 32.242 14.359 1.00 46.09 668 GLY A C 1
ATOM 5377 O O . GLY A 1 668 ? 8.742 31.885 13.583 1.00 46.09 668 GLY A O 1
ATOM 5378 N N . ASP A 1 669 ? 10.033 31.481 15.375 1.00 40.78 669 ASP A N 1
ATOM 5379 C CA . ASP A 1 669 ? 9.588 30.104 15.629 1.00 40.78 669 ASP A CA 1
ATOM 5380 C C . ASP A 1 669 ? 8.295 30.035 16.469 1.00 40.78 669 ASP A C 1
ATOM 5382 O O . ASP A 1 669 ? 7.759 28.954 16.725 1.00 40.78 669 ASP A O 1
ATOM 5386 N N . LEU A 1 670 ? 7.778 31.185 16.919 1.00 47.75 670 LEU A N 1
ATOM 5387 C CA . LEU A 1 670 ? 6.559 31.299 17.720 1.00 47.75 670 LEU A CA 1
ATOM 5388 C C . LEU A 1 670 ? 5.579 32.297 17.078 1.00 47.75 670 LEU A C 1
ATOM 5390 O O . LEU A 1 670 ? 5.769 33.506 17.150 1.00 47.75 670 LEU A O 1
ATOM 5394 N N . ASP A 1 671 ? 4.480 31.805 16.501 1.00 45.97 671 ASP A N 1
ATOM 5395 C CA . ASP A 1 671 ? 3.542 32.632 15.715 1.00 45.97 671 ASP A CA 1
ATOM 5396 C C . ASP A 1 671 ? 2.546 33.470 16.547 1.00 45.97 671 ASP A C 1
ATOM 5398 O O . ASP A 1 671 ? 1.803 34.292 15.999 1.00 45.97 671 ASP A O 1
ATOM 5402 N N . LYS A 1 672 ? 2.464 33.265 17.872 1.00 52.81 672 LYS A N 1
ATOM 5403 C CA . LYS A 1 672 ? 1.403 33.852 18.715 1.00 52.81 672 LYS A CA 1
ATOM 5404 C C . LYS A 1 672 ? 1.933 34.663 19.894 1.00 52.81 672 LYS A C 1
ATOM 5406 O O . LYS A 1 672 ? 2.385 34.130 20.902 1.00 52.81 672 LYS A O 1
ATOM 5411 N N . THR A 1 673 ? 1.722 35.975 19.820 1.00 54.12 673 THR A N 1
ATOM 5412 C CA . THR A 1 673 ? 1.996 36.954 20.890 1.00 54.12 673 THR A CA 1
ATOM 5413 C C . THR A 1 673 ? 1.140 36.757 22.144 1.00 54.12 673 THR A C 1
ATOM 5415 O O . THR A 1 673 ? 1.518 37.186 23.235 1.00 54.12 673 THR A O 1
ATOM 5418 N N . SER A 1 674 ? -0.014 36.093 22.017 1.00 53.72 674 SER A N 1
ATOM 5419 C CA . SER A 1 674 ? -0.955 35.869 23.117 1.00 53.72 674 SER A CA 1
ATOM 5420 C C . SER A 1 674 ? -0.395 34.988 24.229 1.00 53.72 674 SER A C 1
ATOM 5422 O O . SER A 1 674 ? -0.724 35.208 25.390 1.00 53.72 674 SER A O 1
ATOM 5424 N N . ASP A 1 675 ? 0.437 34.005 23.892 1.00 52.84 675 ASP A N 1
ATOM 5425 C CA . ASP A 1 675 ? 0.872 32.977 24.843 1.00 52.84 675 ASP A CA 1
ATOM 5426 C C . ASP A 1 675 ? 2.034 33.471 25.710 1.00 52.84 675 ASP A C 1
ATOM 5428 O O . ASP A 1 675 ? 2.039 33.263 26.923 1.00 52.84 675 ASP A O 1
ATOM 5432 N N . LEU A 1 676 ? 2.937 34.255 25.115 1.00 56.78 676 LEU A N 1
ATOM 5433 C CA . LEU A 1 676 ? 3.960 34.997 25.846 1.00 56.78 676 LEU A CA 1
ATOM 5434 C C . LEU A 1 676 ? 3.323 36.020 26.807 1.00 56.78 676 LEU A C 1
ATOM 5436 O O . LEU A 1 676 ? 3.680 36.075 27.982 1.00 56.78 676 LEU A O 1
ATOM 5440 N N . ASN A 1 677 ? 2.321 36.776 26.343 1.00 59.72 677 ASN A N 1
ATOM 5441 C CA . ASN A 1 677 ? 1.610 37.738 27.190 1.00 59.72 677 ASN A CA 1
ATOM 5442 C C . ASN A 1 677 ? 0.900 37.052 28.368 1.00 59.72 677 ASN A C 1
ATOM 5444 O O . ASN A 1 677 ? 0.984 37.542 29.492 1.00 59.72 677 ASN A O 1
ATOM 5448 N N . LYS A 1 678 ? 0.243 35.905 28.149 1.00 58.09 678 LYS A N 1
ATOM 5449 C CA . LYS A 1 678 ? -0.393 35.123 29.225 1.00 58.09 678 LYS A CA 1
ATOM 5450 C C . LYS A 1 678 ? 0.608 34.678 30.292 1.00 58.09 678 LYS A C 1
ATOM 5452 O O . LYS A 1 678 ? 0.315 34.822 31.473 1.00 58.09 678 LYS A O 1
ATOM 5457 N N . ALA A 1 679 ? 1.785 34.191 29.897 1.00 57.62 679 ALA A N 1
ATOM 5458 C CA . ALA A 1 679 ? 2.827 33.779 30.840 1.00 57.62 679 ALA A CA 1
ATOM 5459 C C . ALA A 1 679 ? 3.329 34.954 31.703 1.00 57.62 679 ALA A C 1
ATOM 5461 O O . ALA A 1 679 ? 3.502 34.813 32.913 1.00 57.62 679 ALA A O 1
ATOM 5462 N N . VAL A 1 680 ? 3.479 36.141 31.105 1.00 62.72 680 VAL A N 1
ATOM 5463 C CA . VAL A 1 680 ? 3.843 37.374 31.826 1.00 62.72 680 VAL A CA 1
ATOM 5464 C C . VAL A 1 680 ? 2.730 37.825 32.778 1.00 62.72 680 VAL A C 1
ATOM 5466 O O . VAL A 1 680 ? 3.019 38.193 33.916 1.00 62.72 680 VAL A O 1
ATOM 5469 N N . TYR A 1 681 ? 1.460 37.756 32.363 1.00 63.59 681 TYR A N 1
ATOM 5470 C CA . TYR A 1 681 ? 0.322 38.069 33.238 1.00 63.59 681 TYR A CA 1
ATOM 5471 C C . TYR A 1 681 ? 0.239 37.138 34.455 1.00 63.59 681 TYR A C 1
ATOM 5473 O O . TYR A 1 681 ? -0.069 37.594 35.551 1.00 63.59 681 TYR A O 1
ATOM 5481 N N . LEU A 1 682 ? 0.589 35.862 34.298 1.00 59.00 682 LEU A N 1
ATOM 5482 C CA . LEU A 1 682 ? 0.598 34.896 35.399 1.00 59.00 682 LEU A CA 1
ATOM 5483 C C . LEU A 1 682 ? 1.699 35.189 36.434 1.00 59.00 682 LEU A C 1
ATOM 5485 O O . LEU A 1 682 ? 1.449 35.091 37.633 1.00 59.00 682 LEU A O 1
ATOM 5489 N N . LEU A 1 683 ? 2.889 35.619 35.998 1.00 63.25 683 LEU A N 1
ATOM 5490 C CA . LEU A 1 683 ? 3.950 36.105 36.898 1.00 63.25 683 LEU A CA 1
ATOM 5491 C C . LEU A 1 683 ? 3.540 37.373 37.655 1.00 63.25 683 LEU A C 1
ATOM 5493 O O . LEU A 1 683 ? 3.852 37.549 38.831 1.00 63.25 683 LEU A O 1
ATOM 5497 N N . ILE A 1 684 ? 2.820 38.253 36.966 1.00 64.81 684 ILE A N 1
ATOM 5498 C CA . ILE A 1 684 ? 2.239 39.479 37.511 1.00 64.81 684 ILE A CA 1
ATOM 5499 C C . ILE A 1 684 ? 1.208 39.169 38.603 1.00 64.81 684 ILE A C 1
ATOM 5501 O O . ILE A 1 684 ? 1.238 39.790 39.668 1.00 64.81 684 ILE A O 1
ATOM 5505 N N . ASP A 1 685 ? 0.317 38.211 38.361 1.00 60.06 685 ASP A N 1
ATOM 5506 C CA . ASP A 1 685 ? -0.694 37.804 39.335 1.00 60.06 685 ASP A CA 1
ATOM 5507 C C . ASP A 1 685 ? -0.046 37.096 40.532 1.00 60.06 685 ASP A C 1
ATOM 5509 O O . ASP A 1 685 ? -0.399 37.383 41.676 1.00 60.06 685 ASP A O 1
ATOM 5513 N N . ALA A 1 686 ? 0.991 36.285 40.299 1.00 61.59 686 ALA A N 1
ATOM 5514 C CA . ALA A 1 686 ? 1.810 35.711 41.364 1.00 61.59 686 ALA A CA 1
ATOM 5515 C C . ALA A 1 686 ? 2.493 36.785 42.232 1.00 61.59 686 ALA A C 1
ATOM 5517 O O . ALA A 1 686 ? 2.455 36.682 43.453 1.00 61.59 686 ALA A O 1
ATOM 5518 N N . TYR A 1 687 ? 3.058 37.846 41.643 1.00 65.50 687 TYR A N 1
ATOM 5519 C CA . TYR A 1 687 ? 3.638 38.968 42.399 1.00 65.50 687 TYR A CA 1
ATOM 5520 C C . TYR A 1 687 ? 2.596 39.713 43.247 1.00 65.50 687 TYR A C 1
ATOM 5522 O O . TYR A 1 687 ? 2.886 40.135 44.365 1.00 65.50 687 TYR A O 1
ATOM 5530 N N . ARG A 1 688 ? 1.366 39.866 42.743 1.00 62.75 688 ARG A N 1
ATOM 5531 C CA . ARG A 1 688 ? 0.285 40.584 43.442 1.00 62.75 688 ARG A CA 1
ATOM 5532 C C . ARG A 1 688 ? -0.324 39.806 44.607 1.00 62.75 688 ARG A C 1
ATOM 5534 O O . ARG A 1 688 ? -0.810 40.435 45.541 1.00 62.75 688 ARG A O 1
ATOM 5541 N N . LEU A 1 689 ? -0.323 38.476 44.539 1.00 58.09 689 LEU A N 1
ATOM 5542 C CA . LEU A 1 689 ? -0.974 37.594 45.513 1.00 58.09 689 LEU A CA 1
ATOM 5543 C C . LEU A 1 689 ? -0.061 37.162 46.676 1.00 58.09 689 LEU A C 1
ATOM 5545 O O . LEU A 1 689 ? -0.507 36.414 47.541 1.00 58.09 689 LEU A O 1
ATOM 5549 N N . LYS A 1 690 ? 1.214 37.579 46.717 1.00 63.66 690 LYS A N 1
ATOM 5550 C CA . LYS A 1 690 ? 2.183 37.076 47.708 1.00 63.66 690 LYS A CA 1
ATOM 5551 C C . LYS A 1 690 ? 2.445 38.048 48.861 1.00 63.66 690 LYS A C 1
ATOM 5553 O O . LYS A 1 690 ? 2.802 39.206 48.662 1.00 63.66 690 LYS A O 1
ATOM 5558 N N . GLU A 1 691 ? 2.329 37.514 50.077 1.00 55.53 691 GLU A N 1
ATOM 5559 C CA . GLU A 1 691 ? 2.618 38.202 51.347 1.00 55.53 691 GLU A CA 1
ATOM 5560 C C . GLU A 1 691 ? 4.065 37.989 51.838 1.00 55.53 691 GLU A C 1
ATOM 5562 O O . GLU A 1 691 ? 4.526 38.690 52.736 1.00 55.53 691 GLU A O 1
ATOM 5567 N N . ASP A 1 692 ? 4.796 37.047 51.235 1.00 67.56 692 ASP A N 1
ATOM 5568 C CA . ASP A 1 692 ? 6.197 36.753 51.550 1.00 67.56 692 ASP A CA 1
ATOM 5569 C C . ASP A 1 692 ? 7.130 37.783 50.895 1.00 67.56 692 ASP A C 1
ATOM 5571 O O . ASP A 1 692 ? 7.170 37.908 49.668 1.00 67.56 692 ASP A O 1
ATOM 5575 N N . LYS A 1 693 ? 7.869 38.531 51.721 1.00 67.94 693 LYS A N 1
ATOM 5576 C CA . LYS A 1 693 ? 8.714 39.644 51.275 1.00 67.94 693 LYS A C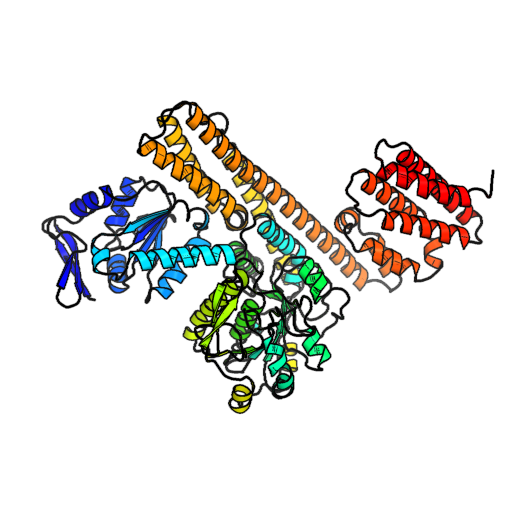A 1
ATOM 5577 C C . LYS A 1 693 ? 9.909 39.184 50.432 1.00 67.94 693 LYS A C 1
ATOM 5579 O O . LYS A 1 693 ? 10.190 39.801 49.413 1.00 67.94 693 LYS A O 1
ATOM 5584 N N . GLU A 1 694 ? 10.570 38.093 50.809 1.00 64.12 694 GLU A N 1
ATOM 5585 C CA . GLU A 1 694 ? 11.757 37.593 50.100 1.00 64.12 694 GLU A CA 1
ATOM 5586 C C . GLU A 1 694 ? 11.377 37.057 48.715 1.00 64.12 694 GLU A C 1
ATOM 5588 O O . GLU A 1 694 ? 12.018 37.354 47.703 1.00 64.12 694 GLU A O 1
ATOM 5593 N N . LEU A 1 695 ? 10.258 36.335 48.649 1.00 59.81 695 LEU A N 1
ATOM 5594 C CA . LEU A 1 695 ? 9.716 35.832 47.393 1.00 59.81 695 LEU A CA 1
ATOM 5595 C C . LEU A 1 695 ? 9.241 36.965 46.475 1.00 59.81 695 LEU A C 1
ATOM 5597 O O . LEU A 1 695 ? 9.392 36.890 45.253 1.00 59.81 695 LEU A O 1
ATOM 5601 N N . ARG A 1 696 ? 8.670 38.021 47.061 1.00 67.44 696 ARG A N 1
ATOM 5602 C CA . ARG A 1 696 ? 8.208 39.206 46.340 1.00 67.44 696 ARG A CA 1
ATOM 5603 C C . ARG A 1 696 ? 9.370 39.983 45.728 1.00 67.44 696 ARG A C 1
ATOM 5605 O O . ARG A 1 696 ? 9.291 40.319 44.549 1.00 67.44 696 ARG A O 1
ATOM 5612 N N . ASP A 1 697 ? 10.456 40.180 46.469 1.00 70.94 697 ASP A N 1
ATOM 5613 C CA . ASP A 1 697 ? 11.673 40.829 45.967 1.00 70.94 697 ASP A CA 1
ATOM 5614 C C . ASP A 1 697 ? 12.306 40.006 44.825 1.00 70.94 697 ASP A C 1
ATOM 5616 O O . ASP A 1 697 ? 12.738 40.546 43.801 1.00 70.94 697 ASP A O 1
ATOM 5620 N N . LYS A 1 698 ? 12.289 38.670 44.947 1.00 68.38 698 LYS A N 1
ATOM 5621 C CA . LYS A 1 698 ? 12.764 37.745 43.906 1.00 68.38 698 LYS A CA 1
ATOM 5622 C C . LYS A 1 698 ? 11.904 37.819 42.632 1.00 68.38 698 LYS A C 1
ATOM 5624 O O . LYS A 1 698 ? 12.439 37.965 41.533 1.00 68.38 698 LYS A O 1
ATOM 5629 N N . LEU A 1 699 ? 10.576 37.807 42.772 1.00 68.19 699 LEU A N 1
ATOM 5630 C CA . LEU A 1 699 ? 9.620 38.013 41.675 1.00 68.19 699 LEU A CA 1
ATOM 5631 C C . LEU A 1 699 ? 9.784 39.380 40.998 1.00 68.19 699 LEU A C 1
ATOM 5633 O O . LEU A 1 699 ? 9.703 39.476 39.772 1.00 68.19 699 LEU A O 1
ATOM 5637 N N . GLU A 1 700 ? 10.048 40.432 41.770 1.00 74.50 700 GLU A N 1
ATOM 5638 C CA . GLU A 1 700 ? 10.281 41.769 41.231 1.00 74.50 700 GLU A CA 1
ATOM 5639 C C . GLU A 1 700 ? 11.525 41.822 40.342 1.00 74.50 700 GLU A C 1
ATOM 5641 O O . GLU A 1 700 ? 11.494 42.408 39.258 1.00 74.50 700 GLU A O 1
ATOM 5646 N N . ASN A 1 701 ? 12.606 41.161 40.758 1.00 73.00 701 ASN A N 1
ATOM 5647 C CA . ASN A 1 701 ? 13.828 41.062 39.966 1.00 73.00 701 ASN A CA 1
ATOM 5648 C C . ASN A 1 701 ? 13.600 40.323 38.639 1.00 73.00 701 ASN A C 1
ATOM 5650 O O . ASN A 1 701 ? 14.095 40.770 37.601 1.00 73.00 701 ASN A O 1
ATOM 5654 N N . TYR A 1 702 ? 12.790 39.262 38.629 1.00 70.94 702 TYR A N 1
ATOM 5655 C CA . TYR A 1 702 ? 12.401 38.583 37.389 1.00 70.94 702 TYR A CA 1
ATOM 5656 C C . TYR A 1 702 ? 11.545 39.461 36.480 1.00 70.94 702 TYR A C 1
ATOM 5658 O O . TYR A 1 702 ? 11.800 39.540 35.278 1.00 70.94 702 TYR A O 1
ATOM 5666 N N . LEU A 1 703 ? 10.571 40.182 37.038 1.00 73.31 703 LEU A N 1
ATOM 5667 C CA . LEU A 1 703 ? 9.753 41.128 36.279 1.00 73.31 703 LEU A CA 1
ATOM 5668 C C . LEU A 1 703 ? 10.600 42.276 35.700 1.00 73.31 703 LEU A C 1
ATOM 5670 O O . LEU A 1 703 ? 10.381 42.667 34.553 1.00 73.31 703 LEU A O 1
ATOM 5674 N N . LYS A 1 704 ? 11.616 42.764 36.428 1.00 75.12 704 LYS A N 1
ATOM 5675 C CA . LYS A 1 704 ? 12.615 43.730 35.927 1.00 75.12 704 LYS A CA 1
ATOM 5676 C C . LYS A 1 704 ? 13.486 43.132 34.810 1.00 75.12 704 LYS A C 1
ATOM 5678 O O . LYS A 1 704 ? 13.791 43.827 33.842 1.00 75.12 704 LYS A O 1
ATOM 5683 N N . GLY A 1 705 ? 13.856 41.854 34.898 1.00 70.31 705 GLY A N 1
ATOM 5684 C CA . GLY A 1 705 ? 14.564 41.131 33.832 1.00 70.31 705 GLY A CA 1
ATOM 5685 C C . GLY A 1 705 ? 13.731 40.998 32.553 1.00 70.31 705 GLY A C 1
ATOM 5686 O O . GLY A 1 705 ? 14.194 41.346 31.467 1.00 70.31 705 GLY A O 1
ATOM 5687 N N . ILE A 1 706 ? 12.464 40.600 32.691 1.00 67.12 706 ILE A N 1
ATOM 5688 C CA . ILE A 1 706 ? 11.493 40.520 31.590 1.00 67.12 706 ILE A CA 1
ATOM 5689 C C . ILE A 1 706 ? 11.249 41.908 30.982 1.00 67.12 706 ILE A C 1
ATOM 5691 O O . ILE A 1 706 ? 11.197 42.050 29.764 1.00 67.12 706 ILE A O 1
ATOM 5695 N N . TYR A 1 707 ? 11.159 42.952 31.809 1.00 72.94 707 TYR A N 1
ATOM 5696 C CA . TYR A 1 707 ? 11.035 44.332 31.341 1.00 72.94 707 TYR A CA 1
ATOM 5697 C C . TYR A 1 707 ? 12.198 44.742 30.428 1.00 72.94 707 TYR A C 1
ATOM 5699 O O . TYR A 1 707 ? 11.964 45.263 29.339 1.00 72.94 707 TYR A O 1
ATOM 5707 N N . ARG A 1 708 ? 13.443 44.450 30.828 1.00 73.69 708 ARG A N 1
ATOM 5708 C CA . ARG A 1 708 ? 14.639 44.713 30.007 1.00 73.69 708 ARG A CA 1
ATOM 5709 C C . ARG A 1 708 ? 14.618 43.927 28.696 1.00 73.69 708 ARG A C 1
ATOM 5711 O O . ARG A 1 708 ? 14.969 44.475 27.659 1.00 73.69 708 ARG A O 1
ATOM 5718 N N . MET A 1 709 ? 14.157 42.677 28.718 1.00 71.56 709 MET A N 1
ATOM 5719 C CA . MET A 1 709 ? 13.967 41.883 27.499 1.00 71.56 709 MET A CA 1
ATOM 5720 C C . MET A 1 709 ? 12.968 42.556 26.539 1.00 71.56 709 MET A C 1
ATOM 5722 O O . MET A 1 709 ? 13.253 42.690 25.353 1.00 71.56 709 MET A O 1
ATOM 5726 N N . TYR A 1 710 ? 11.835 43.059 27.037 1.00 71.62 710 TYR A N 1
ATOM 5727 C CA . TYR A 1 710 ? 10.869 43.782 26.201 1.00 71.62 710 TYR A CA 1
ATOM 5728 C C . TYR A 1 710 ? 11.359 45.153 25.719 1.00 71.62 710 TYR A C 1
ATOM 5730 O O . TYR A 1 710 ? 10.901 45.605 24.670 1.00 71.62 710 TYR A O 1
ATOM 5738 N N . GLN A 1 711 ? 12.300 45.803 26.416 1.00 73.75 711 GLN A N 1
ATOM 5739 C CA . GLN A 1 711 ? 12.977 47.002 25.896 1.00 73.75 711 GLN A CA 1
ATOM 5740 C C . GLN A 1 711 ? 13.761 46.694 24.620 1.00 73.75 711 GLN A C 1
ATOM 5742 O O . GLN A 1 711 ? 13.658 47.448 23.658 1.00 73.75 711 GLN A O 1
ATOM 5747 N N . VAL A 1 712 ? 14.429 45.539 24.554 1.00 72.69 712 VAL A N 1
ATOM 5748 C CA . VAL A 1 712 ? 15.091 45.086 23.320 1.00 72.69 712 VAL A CA 1
ATOM 5749 C C . VAL A 1 712 ? 14.076 44.912 22.184 1.00 72.69 712 VAL A C 1
ATOM 5751 O O . VAL A 1 712 ? 14.368 45.246 21.039 1.00 72.69 712 VAL A O 1
ATOM 5754 N N . PHE A 1 713 ? 12.858 44.445 22.481 1.00 71.06 713 PHE A N 1
ATOM 5755 C CA . PHE A 1 713 ? 11.807 44.288 21.464 1.00 71.06 713 PHE A CA 1
ATOM 5756 C C . PHE A 1 713 ? 11.237 45.640 21.018 1.00 71.06 713 PHE A C 1
ATOM 5758 O O . PHE A 1 713 ? 10.958 45.825 19.837 1.00 71.06 713 PHE A O 1
ATOM 5765 N N . TYR A 1 714 ? 11.098 46.594 21.942 1.00 73.00 714 TYR A N 1
ATOM 5766 C CA . TYR A 1 714 ? 10.688 47.971 21.649 1.00 73.00 714 TYR A CA 1
ATOM 5767 C C . TYR A 1 714 ? 11.686 48.704 20.738 1.00 73.00 714 TYR A C 1
ATOM 5769 O O . TYR A 1 714 ? 11.290 49.494 19.880 1.00 73.00 714 TYR A O 1
ATOM 5777 N N . GLU A 1 715 ? 12.975 48.421 20.906 1.00 74.75 715 GLU A N 1
ATOM 5778 C CA . GLU A 1 715 ? 14.065 49.012 20.124 1.00 74.75 715 GLU A CA 1
ATOM 5779 C C . GLU A 1 715 ? 14.331 48.280 18.794 1.00 74.75 715 GLU A C 1
ATOM 5781 O O . GLU A 1 715 ? 15.129 48.749 17.982 1.00 74.75 715 GLU A O 1
ATOM 5786 N N . ALA A 1 716 ? 13.654 47.156 18.530 1.00 71.75 716 ALA A N 1
ATOM 5787 C CA . ALA A 1 716 ? 13.825 46.387 17.301 1.00 71.75 716 ALA A CA 1
ATOM 5788 C C . ALA A 1 716 ? 13.252 47.112 16.062 1.00 71.75 716 ALA A C 1
ATOM 5790 O O . ALA A 1 716 ? 12.208 47.764 16.115 1.00 71.75 716 ALA A O 1
ATOM 5791 N N . ASN A 1 717 ? 13.898 46.924 14.903 1.00 68.94 717 ASN A N 1
ATOM 5792 C CA . ASN A 1 717 ? 13.460 47.481 13.610 1.00 68.94 717 ASN A CA 1
ATOM 5793 C C . ASN A 1 717 ? 12.220 46.782 13.007 1.00 68.94 717 ASN A C 1
ATOM 5795 O O . ASN A 1 717 ? 11.751 47.182 11.942 1.00 68.94 717 ASN A O 1
ATOM 5799 N N . ASP A 1 718 ? 11.685 45.750 13.664 1.00 72.81 718 ASP A N 1
ATOM 5800 C CA . ASP A 1 718 ? 10.476 45.041 13.238 1.00 72.81 718 ASP A CA 1
ATOM 5801 C C . ASP A 1 718 ? 9.210 45.688 13.856 1.00 72.81 718 ASP A C 1
ATOM 5803 O O . ASP A 1 718 ? 9.104 45.787 15.084 1.00 72.81 718 ASP A O 1
ATOM 5807 N N . PRO A 1 719 ? 8.215 46.104 13.045 1.00 70.81 719 PRO A N 1
ATOM 5808 C CA . PRO A 1 719 ? 7.014 46.785 13.535 1.00 70.81 719 PRO A CA 1
ATOM 5809 C C . PRO A 1 719 ? 6.156 45.971 14.517 1.00 70.81 719 PRO A C 1
ATOM 5811 O O . PRO A 1 719 ? 5.526 46.557 15.400 1.00 70.81 719 PRO A O 1
ATOM 5814 N N . LYS A 1 720 ? 6.114 44.637 14.388 1.00 63.09 720 LYS A N 1
ATOM 5815 C CA . LYS A 1 720 ? 5.348 43.767 15.294 1.00 63.09 720 LYS A CA 1
ATOM 5816 C C . LYS A 1 720 ? 6.068 43.612 16.629 1.00 63.09 720 LYS A C 1
ATOM 5818 O O . LYS A 1 720 ? 5.419 43.718 17.669 1.00 63.09 720 LYS A O 1
ATOM 5823 N N . LEU A 1 721 ? 7.390 43.407 16.614 1.00 62.03 721 LEU A N 1
ATOM 5824 C CA . LEU A 1 721 ? 8.202 43.342 17.838 1.00 62.03 721 LEU A CA 1
ATOM 5825 C C . LEU A 1 721 ? 8.130 44.655 18.618 1.00 62.03 721 LEU A C 1
ATOM 5827 O O . LEU A 1 721 ? 7.912 44.640 19.831 1.00 62.03 721 LEU A O 1
ATOM 5831 N N . LYS A 1 722 ? 8.193 45.782 17.908 1.00 73.25 722 LYS A N 1
ATOM 5832 C CA . LYS A 1 722 ? 8.065 47.107 18.507 1.00 73.25 722 LYS A CA 1
ATOM 5833 C C . LYS A 1 722 ? 6.716 47.310 19.195 1.00 73.25 722 LYS A C 1
ATOM 5835 O O . LYS A 1 722 ? 6.676 47.685 20.365 1.00 73.25 722 LYS A O 1
ATOM 5840 N N . GLN A 1 723 ? 5.612 46.984 18.517 1.00 72.44 723 GLN A N 1
ATOM 5841 C CA . GLN A 1 723 ? 4.260 47.087 19.083 1.00 72.44 723 GLN A CA 1
ATOM 5842 C C . GLN A 1 723 ? 4.063 46.177 20.312 1.00 72.44 723 GLN A C 1
ATOM 5844 O O . GLN A 1 723 ? 3.347 46.527 21.255 1.00 72.44 723 GLN A O 1
ATOM 5849 N N . MET A 1 724 ? 4.695 45.003 20.331 1.00 65.44 724 MET A N 1
ATOM 5850 C CA . MET A 1 724 ? 4.682 44.121 21.501 1.00 65.44 724 MET A CA 1
ATOM 5851 C C . MET A 1 724 ? 5.491 44.678 22.663 1.00 65.44 724 MET A C 1
ATOM 5853 O O . MET A 1 724 ? 4.997 44.664 23.791 1.00 65.44 724 MET A O 1
ATOM 5857 N N . GLY A 1 725 ? 6.698 45.181 22.385 1.00 68.62 725 GLY A N 1
ATOM 5858 C CA . GLY A 1 725 ? 7.529 45.875 23.360 1.00 68.62 725 GLY A CA 1
ATOM 5859 C C . GLY A 1 725 ? 6.762 47.025 24.011 1.00 68.62 725 GLY A C 1
ATOM 5860 O O . GLY A 1 725 ? 6.667 47.071 25.233 1.00 68.62 725 GLY A O 1
ATOM 5861 N N . GLU A 1 726 ? 6.104 47.877 23.215 1.00 75.00 726 GLU A N 1
ATOM 5862 C CA . GLU A 1 726 ? 5.268 48.987 23.705 1.00 75.00 726 GLU A CA 1
ATOM 5863 C C . GLU A 1 726 ? 4.170 48.529 24.672 1.00 75.00 726 GLU A C 1
ATOM 5865 O O . GLU A 1 726 ? 4.015 49.090 25.762 1.00 75.00 726 GLU A O 1
ATOM 5870 N N . ASN A 1 727 ? 3.404 47.502 24.297 1.00 67.88 727 ASN A N 1
ATOM 5871 C CA . ASN A 1 727 ? 2.294 47.010 25.112 1.00 67.88 727 ASN A CA 1
ATOM 5872 C C . ASN A 1 727 ? 2.782 46.368 26.418 1.00 67.88 727 ASN A C 1
ATOM 5874 O O . ASN A 1 727 ? 2.247 46.676 27.487 1.00 67.88 727 ASN A O 1
ATOM 5878 N N . ALA A 1 728 ? 3.809 45.519 26.349 1.00 66.06 728 ALA A N 1
ATOM 5879 C CA . ALA A 1 728 ? 4.357 44.816 27.505 1.00 66.06 728 ALA A CA 1
ATOM 5880 C C . ALA A 1 728 ? 5.043 45.774 28.492 1.00 66.06 728 ALA A C 1
ATOM 5882 O O . ALA A 1 728 ? 4.772 45.715 29.693 1.00 66.06 728 ALA A O 1
ATOM 5883 N N . ILE A 1 729 ? 5.847 46.721 27.993 1.00 74.44 729 ILE A N 1
ATOM 5884 C CA . ILE A 1 729 ? 6.477 47.779 28.799 1.00 74.44 729 ILE A CA 1
ATOM 5885 C C . ILE A 1 729 ? 5.405 48.609 29.501 1.00 74.44 729 ILE A C 1
ATOM 5887 O O . ILE A 1 729 ? 5.482 48.810 30.708 1.00 74.44 729 ILE A O 1
ATOM 5891 N N . LYS A 1 730 ? 4.344 49.026 28.799 1.00 75.00 730 LYS A N 1
ATOM 5892 C CA . LYS A 1 730 ? 3.256 49.818 29.395 1.00 75.00 730 LYS A CA 1
ATOM 5893 C C . LYS A 1 730 ? 2.543 49.091 30.543 1.00 75.00 730 LYS A C 1
ATOM 5895 O O . LYS A 1 730 ? 2.118 49.743 31.50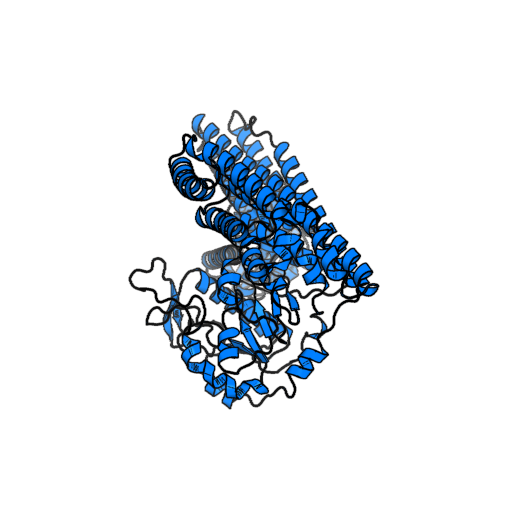1 1.00 75.00 730 LYS A O 1
ATOM 5900 N N . ILE A 1 731 ? 2.398 47.768 30.458 1.00 66.69 731 ILE A N 1
ATOM 5901 C CA . ILE A 1 731 ? 1.799 46.933 31.510 1.00 66.69 731 ILE A CA 1
ATOM 5902 C C . ILE A 1 731 ? 2.762 46.788 32.695 1.00 66.69 731 ILE A C 1
ATOM 5904 O O . ILE A 1 731 ? 2.375 47.064 33.832 1.00 66.69 731 ILE A O 1
ATOM 5908 N N . LEU A 1 732 ? 4.017 46.421 32.430 1.00 70.12 732 LEU A N 1
ATOM 5909 C CA . LEU A 1 732 ? 5.042 46.192 33.451 1.00 70.12 732 LEU A CA 1
ATOM 5910 C C . LEU A 1 732 ? 5.434 47.488 34.183 1.00 70.12 732 LEU A C 1
ATOM 5912 O O . LEU A 1 732 ? 5.512 47.491 35.409 1.00 70.12 732 LEU A O 1
ATOM 5916 N N . SER A 1 733 ? 5.574 48.621 33.483 1.00 70.81 733 SER A N 1
ATOM 5917 C CA . SER A 1 733 ? 5.867 49.930 34.092 1.00 70.81 733 SER A CA 1
ATOM 5918 C C . SER A 1 733 ? 4.759 50.411 35.025 1.00 70.81 733 SER A C 1
ATOM 5920 O O . SER A 1 733 ? 5.046 51.045 36.034 1.00 70.81 733 SER A O 1
ATOM 5922 N N . LYS A 1 734 ? 3.482 50.129 34.726 1.00 68.81 734 LYS A N 1
ATOM 5923 C CA . LYS A 1 734 ? 2.376 50.461 35.644 1.00 68.81 734 LYS A CA 1
ATOM 5924 C C . LYS A 1 734 ? 2.427 49.652 36.939 1.00 68.81 734 LYS A C 1
ATOM 5926 O O . LYS A 1 734 ? 1.851 50.081 37.931 1.00 68.81 734 LYS A O 1
ATOM 5931 N N . MET A 1 735 ? 3.074 48.491 36.917 1.00 63.19 735 MET A N 1
ATOM 5932 C CA . MET A 1 735 ? 3.168 47.592 38.061 1.00 63.19 735 MET A CA 1
ATOM 5933 C C . MET A 1 735 ? 4.422 47.797 38.902 1.00 63.19 735 MET A C 1
ATOM 5935 O O . MET A 1 735 ? 4.321 47.772 40.123 1.00 63.19 735 MET A O 1
ATOM 5939 N N . LEU A 1 736 ? 5.570 48.022 38.259 1.00 65.19 736 LEU A N 1
ATOM 5940 C CA . LEU A 1 736 ? 6.846 48.273 38.936 1.00 65.19 736 LEU A CA 1
ATOM 5941 C C . LEU A 1 736 ? 6.907 49.665 39.591 1.00 65.19 736 LEU A C 1
ATOM 5943 O O . LEU A 1 736 ? 7.709 49.872 40.490 1.00 65.19 736 LEU A O 1
ATOM 5947 N N . LYS A 1 737 ? 6.011 50.594 39.223 1.00 58.56 737 LYS A N 1
ATOM 5948 C CA . LYS A 1 737 ? 5.861 51.939 39.820 1.00 58.56 737 LYS A CA 1
ATOM 5949 C C . LYS A 1 737 ? 5.307 51.957 41.256 1.00 58.56 737 LYS A C 1
ATOM 5951 O O . LYS A 1 737 ? 4.537 52.846 41.620 1.00 58.56 737 LYS A O 1
ATOM 5956 N N . LYS A 1 738 ? 5.683 50.982 42.083 1.00 51.47 738 LYS A N 1
ATOM 5957 C CA . LYS A 1 738 ? 5.574 51.117 43.537 1.00 51.47 738 LYS A CA 1
ATOM 5958 C C . LYS A 1 738 ? 6.892 51.412 44.237 1.00 51.47 738 LYS A C 1
ATOM 5960 O O . LYS A 1 738 ? 6.801 51.834 45.381 1.00 51.47 738 LYS A O 1
ATOM 5965 N N . GLU A 1 739 ? 8.041 51.333 43.570 1.00 42.16 739 GLU A N 1
ATOM 5966 C CA . GLU A 1 739 ? 9.281 51.932 44.077 1.00 42.16 739 GLU A CA 1
ATOM 5967 C C . GLU A 1 739 ? 10.066 52.583 42.922 1.00 42.16 739 GLU A C 1
ATOM 5969 O O . GLU A 1 739 ? 10.524 51.903 42.005 1.00 42.16 739 GLU A O 1
ATOM 5974 N N . GLU A 1 740 ? 10.135 53.919 43.023 1.00 31.61 740 GLU A N 1
ATOM 5975 C CA . GLU A 1 740 ? 10.697 54.971 42.143 1.00 31.61 740 GLU A CA 1
ATOM 5976 C C . GLU A 1 740 ? 9.918 55.359 40.870 1.00 31.61 740 GLU A C 1
ATOM 5978 O O . GLU A 1 740 ? 10.094 54.777 39.773 1.00 31.61 740 GLU A O 1
#

Secondary structure (DSSP, 8-state):
-EEEEEE-TTSSEEEEEEETTEEEESS-SS-HHHHHHHHHTTS---SSEEEEE--TTSHHHHHHHHHTTT-SEEEEEE--HHHHHHHHHH-TTHHHHTTSSEEEEE-SSHHHHHHHHHHHHHHHTGGGGGGGEEEEE-GGGGTTSTTHHHHHHHHHHHHHHHHHHT---HHHHHHHHHHHHHTHHHHHHSBPSGGGTTTTTT--EEEE--STTHHHHGGGGGGTTTTSEEEEETTTHHHHHHTT---SEEEE---SHHHHHHHTTTS----SS-EEEETTS-HHHHHH--S-EEEEEETTSHHHHHHHHHHHHHHT---EEE---SSHHHHHHHHHHHTT-SSEEEES---S--TT-B-S-TTSTT--B--TTT-TT-EEEEBTTSSEEEE-HHHHHHHHHHHHHHHHHHTTT--EEE--SSSB--TTSEE--HHHHHHH-----TTHHHHHHHH--BPPHHHHHHHHHHHHHHHHHHHHHHHHHHHHHHTS-STT--SSHHHHHHHHHHHHHHHHHHHTT-THHHHHHHHHHHHHHHHHHHHHHHHHTT----HHHHHHHHHHHHHHHHHHHHHHHHHHHHHHHHHHHHHHHHHHHHHHHHHHTTS-TTTHHHHHH---HHHHHHSTTTHHHHHHHHHHTS-TTGGGT-HHHHHHHHHHHHHHHHTT----HHHHHHHHHHHHHHHHT---HHHHHHHHHHHHHHHHHHHHHHTSSSHHHHHHHHHHHHHHHHHHTT--

Foldseek 3Di:
DAKDWDQALVRDIWIWDADPNDIFGLADSHDRLVVLLVQCVPFDDLFQEEEEEACQLNNNVVNNCVVNVNGHAYEYEHADPNRVVNSVVSVPCVVVVVVVRYDYDYDPDLVSSLVVLLQVCQQLLVLLRLLRYTYHYSVSVVVVDPPVVVSVVVSSVSNVLQCVLVPPALVQLLLLLLQLLLCLLVQQFAFACPLLFQQQAAFEEEEEDFAALCVVCVVVVVLCLQFGQYEYELQPQVVCVVVVRHHQEYFYEAQDPVSCVQRPPPDDQADQHEYEYESRHHVVSSVRHPHHYHYEFAPSHNARVVLQVLLCVQLVGHHHYWHCTRDRSLVVVRSCVRSNYAAYEYESLFLFAAPQQWGGHPPGGPIDRDDPVPDPAWDWAQWLVRDTTTHHSSSVSVLVSQLVVLVVCVVVVGAYEYQGDTGHDRPNHHYDHPVVVSVPDPGGDHPSSVSSVVSGHHDDPSSSVSSSVSSLVVLLLLLVLLVVLLVLLVVLPLVPCDPDLVSNLVSLSVVSVSLSVSSPSDSSRSSSCSVLSSVLSSLSSVSNVCSVVVVDDDSVVSVVSSVVNSVSSVVSSVSSNVSSVSSVVSNVVSVLVVVLVVVLVVVVVPDDPVCNVVSVVPSDPVVVVVPPDPVPLVVVVVVLVPDPPVLPPPPPVLLVVLVVQLVCVVVVNDPDPVSSVVSLVSLVVNLVPDPDPVSNVVSLVSLVVVLVSLVVQCPDPDPVSVVSSVVSNVVSVVRNVPDD